Protein AF-G5SL12-F1 (afdb_monomer)

Secondary structure (DSSP, 8-state):
-PPP-HHHHHHHHHHHHTTTT--STT-EE-HHHHHHHHHHHHT--HHHHHHHHHHHHHHHHTTSEEE-SSSSPPEEE-HHHHHHHTTPPP--S---HHHHS-TT-S-HHHHHHHHHHHH-STTTSTT---HHHHHHHHHHHH---SSHHHHHHHHHHTT----HHHHHHHHHTTS-TTTHHHHHHHHHHHHHHHHH----------------------------PPEEEEE-----HHHHHHHHHHHHHHHHTT-EEEEGGGSPTT--HHHHHHHHHHH-SEEEEEE-HHHHHHHHHT-TTSHHHHHHHHHHHHH-TT-TTEEEEE-SS-HHHHS-GGGTT---EE---GGGHHHHHHHHHHHHHH-

Nearest PDB structures (foldseek):
  5y8e-assembly1_A  TM=8.041E-01  e=5.819E-08  Bacillus cereus F65185
  6zfx-assembly1_A  TM=6.849E-01  e=1.500E-04  Homo sapiens
  6o0u-assembly2_B  TM=7.350E-01  e=5.213E-04  Homo sapiens
  7anw-assembly1_A  TM=4.002E-01  e=4.431E-04  Homo sapiens
  7cm7-assembly1_A  TM=3.058E-01  e=1.309E-03  Homo sapiens

Sequence (367 aa):
MSKINTTYQELADYIFSFFSSCTAPGQGLFLFRTLNATTRKYGKTQAEINLCHIVIFNLLENGYLEAANEPSPFVRLTEKGFDYLQGDDLIKNQINLKEYIDLSKEDSNVTFNGLWTIIGIKDVAPFYVDGPTFFNTINPFVNVATNYSAYIQMLSDQKESTSRHTWFKTLFLRLKKSDIPSFLDDLSLSIYKYYDEKDTTNQTNSYDIGAIVNPIVDENKAIVAKKVFITYCWENDEHNAWVHNLANDLDKAGFDIFIDIKQPLGIELNRFMEQTIANVDKVLIIATPEYKKRADNRERGVGYETSLITDDLIKDQNRIKFIPIIRIGSKDSSYPIYLGNRKGLYMREDNDYTQALNELIDNIRNY

Radius of gyration: 25.31 Å; Cα contacts (8 Å, |Δi|>4): 437; chains: 1; bounding box: 64×67×49 Å

InterPro domains:
  IPR000157 Toll/interleukin-1 receptor homology (TIR) domain [PF13676] (228-361)
  IPR013568 SEFIR domain [PS51534] (225-355)
  IPR035897 Toll/interleukin-1 receptor homology (TIR) domain superfamily [G3DSA:3.40.50.10140] (227-366)

Foldseek 3Di:
DFDDLVLLVVLLVVLCVVCLVPDDFPDFALSLVVLVVVCVVPVPDVLSVVQNVQSVVVCCVVQQWDWDPDPRTTITGHPNVVVVSVPDDDPQQADQVVVQFDLVDPDLLSSLVSVCCQANDPPRHSQHDDQQLLCVLLCVQQVPDPGSVRNLVVCVVVVHDPHPSVVSSVSSVSGDSVCNNVSSVSSSVSSNCSRVDPDPDDDDDDDDDPDDDDDDDDDDDPPPAFEEEEDEDPDDPVVVVVVVVLQVVVVVLRHRYHYQVPDDPPDPSLVVLLVSLVPGQAYEYEWDLVLQVCLQVVPPDNPRNSVNLLVVCVVPVPRPRYAYEDQYDDCVRTDHVSCPPDDHFYPHDVVCNVVSSVVVSVVSVVD

Organism: NCBI:txid762968

Structure (mmCIF, N/CA/C/O backbone):
data_AF-G5SL12-F1
#
_entry.id   AF-G5SL12-F1
#
loop_
_atom_site.group_PDB
_atom_site.id
_atom_site.type_symbol
_atom_site.label_atom_id
_atom_site.label_alt_id
_atom_site.label_comp_id
_atom_site.label_asym_id
_atom_site.label_entity_id
_atom_site.label_seq_id
_atom_site.pdbx_PDB_ins_code
_atom_site.Cartn_x
_atom_site.Cartn_y
_atom_site.Cartn_z
_atom_site.occupancy
_atom_site.B_iso_or_equiv
_atom_site.auth_seq_id
_atom_site.auth_comp_id
_atom_site.auth_asym_id
_atom_site.auth_atom_id
_atom_site.pdbx_PDB_model_num
ATOM 1 N N . MET A 1 1 ? 3.300 -30.311 4.687 1.00 44.97 1 MET A N 1
ATOM 2 C CA . MET A 1 1 ? 4.091 -29.574 3.668 1.00 44.97 1 MET A CA 1
ATOM 3 C C . MET A 1 1 ? 4.496 -28.242 4.274 1.00 44.97 1 MET A C 1
ATOM 5 O O . MET A 1 1 ? 3.731 -27.734 5.080 1.00 44.97 1 MET A O 1
ATOM 9 N N . SER A 1 2 ? 5.664 -27.686 3.941 1.00 56.62 2 SER A N 1
ATOM 10 C CA . SER A 1 2 ? 5.953 -26.291 4.303 1.00 56.62 2 SER A CA 1
ATOM 11 C C . SER A 1 2 ? 4.921 -25.368 3.655 1.00 56.62 2 SER A C 1
ATOM 13 O O . SER A 1 2 ? 4.489 -25.615 2.523 1.00 56.62 2 SER A O 1
ATOM 15 N N . LYS A 1 3 ? 4.476 -24.329 4.371 1.00 66.75 3 LYS A N 1
ATOM 16 C CA . LYS A 1 3 ? 3.568 -23.335 3.786 1.00 66.75 3 LYS A CA 1
ATOM 17 C C . LYS A 1 3 ? 4.298 -22.629 2.644 1.00 66.75 3 LYS A C 1
ATOM 19 O O . LYS A 1 3 ? 5.433 -22.186 2.791 1.00 66.75 3 LYS A O 1
ATOM 24 N N . ILE A 1 4 ? 3.660 -22.541 1.481 1.00 72.69 4 ILE A N 1
ATOM 25 C CA . ILE A 1 4 ? 4.244 -21.894 0.305 1.00 72.69 4 ILE A CA 1
ATOM 26 C C . ILE A 1 4 ? 3.916 -20.401 0.364 1.00 72.69 4 ILE A C 1
ATOM 28 O O . ILE A 1 4 ? 2.750 -20.023 0.419 1.00 72.69 4 ILE A O 1
ATOM 32 N N . ASN A 1 5 ? 4.946 -19.554 0.349 1.00 82.44 5 ASN A N 1
ATOM 33 C CA . ASN A 1 5 ? 4.789 -18.114 0.171 1.00 82.44 5 ASN A CA 1
ATOM 34 C C . ASN A 1 5 ? 4.574 -17.787 -1.317 1.00 82.44 5 ASN A C 1
ATOM 36 O O . ASN A 1 5 ? 5.503 -17.376 -2.015 1.00 82.44 5 ASN A O 1
ATOM 40 N N . THR A 1 6 ? 3.367 -18.060 -1.818 1.00 86.44 6 THR A N 1
ATOM 41 C CA . THR A 1 6 ? 3.043 -17.963 -3.250 1.00 86.44 6 THR A CA 1
ATOM 42 C C . THR A 1 6 ? 3.200 -16.539 -3.774 1.00 86.44 6 THR A C 1
ATOM 44 O O . THR A 1 6 ? 3.839 -16.343 -4.799 1.00 86.44 6 THR A O 1
ATOM 47 N N . THR A 1 7 ? 2.715 -15.533 -3.040 1.00 88.94 7 THR A N 1
ATOM 48 C CA . THR A 1 7 ? 2.802 -14.128 -3.465 1.00 88.94 7 THR A CA 1
ATOM 49 C C . THR A 1 7 ? 4.248 -13.650 -3.602 1.00 88.94 7 THR A C 1
ATOM 51 O O . THR A 1 7 ? 4.583 -12.980 -4.577 1.00 88.94 7 THR A O 1
ATOM 54 N N . TYR A 1 8 ? 5.131 -14.004 -2.659 1.00 92.31 8 TYR A N 1
ATOM 55 C CA . TYR A 1 8 ? 6.555 -13.681 -2.786 1.00 92.31 8 TYR A CA 1
ATOM 56 C C . TYR A 1 8 ? 7.174 -14.338 -4.017 1.00 92.31 8 TYR A C 1
ATOM 58 O O . TYR A 1 8 ? 7.895 -13.681 -4.762 1.00 92.31 8 TYR A O 1
ATOM 66 N N . GLN A 1 9 ? 6.869 -15.619 -4.239 1.00 91.94 9 GLN A N 1
ATOM 67 C CA . GLN A 1 9 ? 7.389 -16.374 -5.372 1.00 91.94 9 GLN A CA 1
ATOM 68 C C . GLN A 1 9 ? 6.924 -15.777 -6.708 1.00 91.94 9 GLN A C 1
ATOM 70 O O . GLN A 1 9 ? 7.757 -15.511 -7.562 1.00 91.94 9 GLN A O 1
ATOM 75 N N . GLU A 1 10 ? 5.638 -15.453 -6.857 1.00 92.62 10 GLU A N 1
ATOM 76 C CA . GLU A 1 10 ? 5.101 -14.811 -8.067 1.00 92.62 10 GLU A CA 1
ATOM 77 C C . GLU A 1 10 ? 5.752 -13.447 -8.347 1.00 92.62 10 GLU A C 1
ATOM 79 O O . GLU A 1 10 ? 6.067 -13.112 -9.493 1.00 92.62 10 GLU A O 1
ATOM 84 N N . LEU A 1 11 ? 5.979 -12.647 -7.299 1.00 92.12 11 LEU A N 1
ATOM 85 C CA . LEU A 1 11 ? 6.677 -11.368 -7.420 1.00 92.12 11 LEU A CA 1
ATOM 86 C C . LEU A 1 11 ? 8.147 -11.565 -7.801 1.00 92.12 11 LEU A C 1
ATOM 88 O O . LEU A 1 11 ? 8.649 -10.834 -8.657 1.00 92.12 11 LEU A O 1
ATOM 92 N N . ALA A 1 12 ? 8.826 -12.545 -7.201 1.00 94.19 12 ALA A N 1
ATOM 93 C CA . ALA A 1 12 ? 10.201 -12.888 -7.533 1.00 94.19 12 ALA A CA 1
ATOM 94 C C . ALA A 1 12 ? 10.305 -13.374 -8.984 1.00 94.19 12 ALA A C 1
ATOM 96 O O . ALA A 1 12 ? 11.100 -12.821 -9.735 1.00 94.19 12 ALA A O 1
ATOM 97 N N . ASP A 1 13 ? 9.449 -14.296 -9.424 1.00 94.44 13 ASP A N 1
ATOM 98 C CA . ASP A 1 13 ? 9.383 -14.776 -10.810 1.00 94.44 13 ASP A CA 1
ATOM 99 C C . ASP A 1 13 ? 9.187 -13.621 -11.795 1.00 94.44 13 ASP A C 1
ATOM 101 O O . ASP A 1 13 ? 9.891 -13.511 -12.803 1.00 94.44 13 ASP A O 1
ATOM 105 N N . TYR A 1 14 ? 8.282 -12.694 -11.472 1.00 93.38 14 TYR A N 1
ATOM 106 C CA . TYR A 1 14 ? 8.095 -11.482 -12.260 1.00 93.38 14 TYR A CA 1
ATOM 107 C C . TYR A 1 14 ? 9.369 -10.622 -12.314 1.00 93.38 14 TYR A C 1
ATOM 109 O O . TYR A 1 14 ? 9.732 -10.146 -13.390 1.00 93.38 14 TYR A O 1
ATOM 117 N N . ILE A 1 15 ? 10.077 -10.432 -11.198 1.00 94.19 15 ILE A N 1
ATOM 118 C CA . ILE A 1 15 ? 11.345 -9.682 -11.149 1.00 94.19 15 ILE A CA 1
ATOM 119 C C . ILE A 1 15 ? 12.440 -10.384 -11.966 1.00 94.19 15 ILE A C 1
ATOM 121 O O . ILE A 1 15 ? 13.129 -9.745 -12.763 1.00 94.19 15 ILE A O 1
ATOM 125 N N . PHE A 1 16 ? 12.584 -11.695 -11.812 1.00 95.56 16 PHE A N 1
ATOM 126 C CA . PHE A 1 16 ? 13.575 -12.495 -12.520 1.00 95.56 16 PHE A CA 1
ATOM 127 C C . PHE A 1 16 ? 13.286 -12.602 -14.020 1.00 95.56 16 PHE A C 1
ATOM 129 O O . PHE A 1 16 ? 14.223 -12.672 -14.814 1.00 95.56 16 PHE A O 1
ATOM 136 N N . SER A 1 17 ? 12.026 -12.468 -14.448 1.00 94.62 17 SER A N 1
ATOM 137 C CA . SER A 1 17 ? 11.674 -12.422 -15.875 1.00 94.62 17 SER A CA 1
ATOM 138 C C . SER A 1 17 ? 12.409 -11.316 -16.654 1.00 94.62 17 SER A C 1
ATOM 140 O O . SER A 1 17 ? 12.722 -11.493 -17.836 1.00 94.62 17 SER A O 1
ATOM 142 N N . PHE A 1 18 ? 12.780 -10.208 -15.994 1.00 94.62 18 PHE A N 1
ATOM 143 C CA . PHE A 1 18 ? 13.569 -9.124 -16.597 1.00 94.62 18 PHE A CA 1
ATOM 144 C C . PHE A 1 18 ? 15.033 -9.496 -16.861 1.00 94.62 18 PHE A C 1
ATOM 146 O O . PHE A 1 18 ? 15.689 -8.837 -17.666 1.00 94.62 18 PHE A O 1
ATOM 153 N N . PHE A 1 19 ? 15.533 -10.545 -16.210 1.00 95.56 19 PHE A N 1
ATOM 154 C CA . PHE A 1 19 ? 16.882 -11.078 -16.371 1.00 95.56 19 PHE A CA 1
ATOM 155 C C . PHE A 1 19 ? 16.924 -12.294 -17.307 1.00 95.56 19 PHE A C 1
ATOM 157 O O . PHE A 1 19 ? 17.976 -12.900 -17.466 1.00 95.56 19 PHE A O 1
ATOM 164 N N . SER A 1 20 ? 15.817 -12.647 -17.968 1.00 91.75 20 SER A N 1
ATOM 165 C CA . SER A 1 20 ? 15.728 -13.823 -18.855 1.00 91.75 20 SER A CA 1
ATOM 166 C C . SER A 1 20 ? 16.733 -13.831 -20.016 1.00 91.75 20 SER A C 1
ATOM 168 O O . SER A 1 20 ? 17.053 -14.892 -20.544 1.00 91.75 20 SER A O 1
ATOM 170 N N . SER A 1 21 ? 17.258 -12.668 -20.414 1.00 92.50 21 SER A N 1
ATOM 171 C CA . SER A 1 21 ? 18.323 -12.563 -21.419 1.00 92.50 21 SER A CA 1
ATOM 172 C C . SER A 1 21 ? 19.737 -12.758 -20.859 1.00 92.50 21 SER A C 1
ATOM 174 O O . SER A 1 21 ? 20.693 -12.762 -21.633 1.00 92.50 21 SER A O 1
ATOM 176 N N . CYS A 1 22 ? 19.903 -12.841 -19.537 1.00 93.00 22 CYS A N 1
ATOM 177 C CA . CYS A 1 22 ? 21.199 -13.044 -18.904 1.00 93.00 22 CYS A CA 1
ATOM 178 C C . CYS A 1 22 ? 21.626 -14.513 -19.014 1.00 93.00 22 CYS A C 1
ATOM 180 O O . CYS A 1 22 ? 20.855 -15.422 -18.728 1.00 93.00 22 CYS A O 1
ATOM 182 N N . THR A 1 23 ? 22.876 -14.749 -19.405 1.00 93.94 23 THR A N 1
ATOM 183 C CA . THR A 1 23 ? 23.437 -16.084 -19.670 1.00 93.94 23 THR A CA 1
ATOM 184 C C . THR A 1 23 ? 24.525 -16.497 -18.680 1.00 93.94 23 THR A C 1
ATOM 186 O O . THR A 1 23 ? 25.076 -17.585 -18.815 1.00 93.94 23 THR A O 1
ATOM 189 N N . ALA A 1 24 ? 24.898 -15.623 -17.742 1.00 94.06 24 ALA A N 1
ATOM 190 C CA . ALA A 1 24 ? 25.907 -15.898 -16.723 1.00 94.06 24 ALA A CA 1
ATOM 191 C C . ALA A 1 24 ? 25.713 -15.003 -15.480 1.00 94.06 24 ALA A C 1
ATOM 193 O O . ALA A 1 24 ? 25.169 -13.897 -15.615 1.00 94.06 24 ALA A O 1
ATOM 194 N N . PRO A 1 25 ? 26.217 -15.420 -14.301 1.00 95.38 25 PRO A N 1
ATOM 195 C CA . PRO A 1 25 ? 26.326 -14.558 -13.124 1.00 95.38 25 PRO A CA 1
ATOM 196 C C . PRO A 1 25 ? 27.079 -13.248 -13.416 1.00 95.38 25 PRO A C 1
ATOM 198 O O . PRO A 1 25 ? 27.932 -13.177 -14.304 1.00 95.38 25 PRO A O 1
ATOM 201 N N . GLY A 1 26 ? 26.757 -12.188 -12.674 1.00 92.62 26 GLY A N 1
ATOM 202 C CA . GLY A 1 26 ? 27.329 -10.845 -12.826 1.00 92.62 26 GLY A CA 1
ATOM 203 C C . GLY A 1 26 ? 26.707 -10.002 -13.948 1.00 92.62 26 GLY A C 1
ATOM 204 O O . GLY A 1 26 ? 26.955 -8.795 -14.023 1.00 92.62 26 GLY A O 1
ATOM 205 N N . GLN A 1 27 ? 25.872 -10.591 -14.809 1.00 95.62 27 GLN A N 1
ATOM 206 C CA . GLN A 1 27 ? 25.057 -9.844 -15.770 1.00 95.62 27 GLN A CA 1
ATOM 207 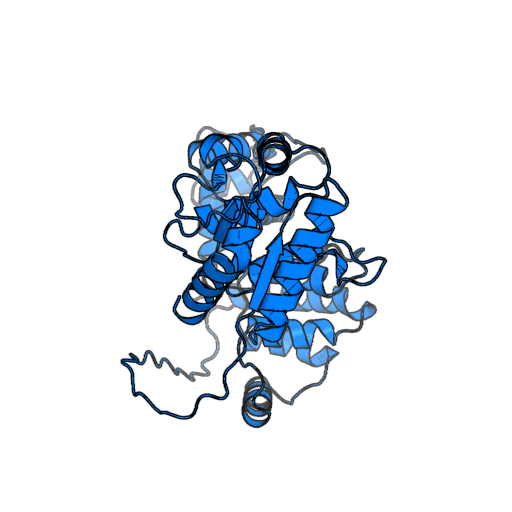C C . GLN A 1 27 ? 23.839 -9.210 -15.087 1.00 95.62 27 GLN A C 1
ATOM 209 O O . GLN A 1 27 ? 23.400 -9.655 -14.027 1.00 95.62 27 GLN A O 1
ATOM 214 N N . GLY A 1 28 ? 23.297 -8.144 -15.677 1.00 95.31 28 GLY A N 1
ATOM 215 C CA . GLY A 1 28 ? 22.266 -7.361 -15.012 1.00 95.31 28 GLY A CA 1
ATOM 216 C C . GLY A 1 28 ? 21.633 -6.268 -15.857 1.00 95.31 28 GLY A C 1
ATOM 217 O O . GLY A 1 28 ? 21.853 -6.179 -17.066 1.00 95.31 28 GLY A O 1
ATOM 218 N N . LEU A 1 29 ? 20.851 -5.416 -15.197 1.00 94.25 29 LEU A N 1
ATOM 219 C CA . LEU A 1 29 ? 20.167 -4.282 -15.808 1.00 94.25 29 LEU A CA 1
ATOM 220 C C . LEU A 1 29 ? 19.903 -3.160 -14.796 1.00 94.25 29 LEU A C 1
ATOM 222 O O . LEU A 1 29 ? 19.989 -3.337 -13.582 1.00 94.25 29 LEU A O 1
ATOM 226 N N . PHE A 1 30 ? 19.482 -1.996 -15.295 1.00 91.50 30 PHE A N 1
ATOM 227 C CA . PHE A 1 30 ? 18.887 -0.948 -14.461 1.00 91.50 30 PHE A CA 1
ATOM 228 C C . PHE A 1 30 ? 17.455 -1.331 -14.053 1.00 91.50 30 PHE A C 1
ATOM 230 O O . PHE A 1 30 ? 16.485 -0.732 -14.521 1.00 91.50 30 PHE A O 1
ATOM 237 N N . LEU A 1 31 ? 17.327 -2.345 -13.192 1.00 89.88 31 LEU A N 1
ATOM 238 C CA . LEU A 1 31 ? 16.067 -3.004 -12.834 1.00 89.88 31 LEU A 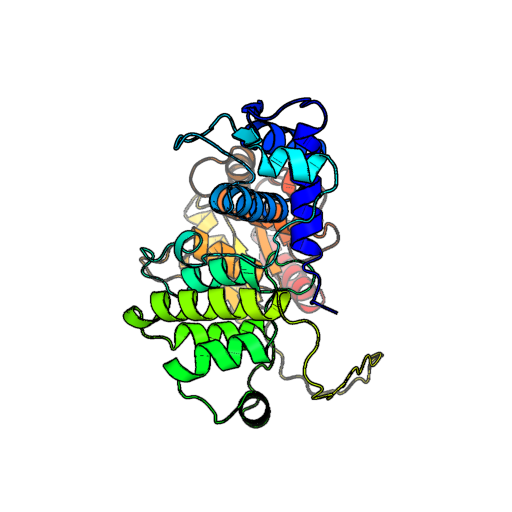CA 1
ATOM 239 C C . LEU A 1 31 ? 14.960 -2.022 -12.441 1.00 89.88 31 LEU A C 1
ATOM 241 O O . LEU A 1 31 ? 13.877 -2.068 -13.015 1.00 89.88 31 LEU A O 1
ATOM 245 N N . PHE A 1 32 ? 15.243 -1.073 -11.547 1.00 83.81 32 PHE A N 1
ATOM 246 C CA . PHE A 1 32 ? 14.262 -0.074 -11.109 1.00 83.81 32 PHE A CA 1
ATOM 247 C C . PHE A 1 32 ? 13.758 0.816 -12.258 1.00 83.81 32 PHE A C 1
ATOM 249 O O . PHE A 1 32 ? 12.573 1.144 -12.325 1.00 83.81 32 PHE A O 1
ATOM 256 N N . ARG A 1 33 ? 14.629 1.185 -13.212 1.00 85.62 33 ARG A N 1
ATOM 257 C CA . ARG A 1 33 ? 14.225 1.958 -14.402 1.00 85.62 33 ARG A CA 1
ATOM 258 C C . ARG A 1 33 ? 13.362 1.118 -15.334 1.00 85.62 33 ARG A C 1
ATOM 260 O O . ARG A 1 33 ? 12.339 1.602 -15.813 1.00 85.62 33 ARG A O 1
ATOM 267 N N . THR A 1 34 ? 13.755 -0.131 -15.566 1.00 87.94 34 THR A N 1
ATOM 268 C CA . THR A 1 34 ? 13.013 -1.073 -16.412 1.00 87.94 34 THR A CA 1
ATOM 269 C C . THR A 1 34 ? 11.638 -1.377 -15.826 1.00 87.94 34 THR A C 1
ATOM 271 O O . THR A 1 34 ? 10.645 -1.351 -16.554 1.00 87.94 34 THR A O 1
ATOM 274 N N . LEU A 1 35 ? 11.553 -1.578 -14.510 1.00 83.06 35 LEU A N 1
ATOM 275 C CA . LEU A 1 35 ? 10.299 -1.806 -13.802 1.00 83.06 35 LEU A CA 1
ATOM 276 C C . LEU A 1 35 ? 9.377 -0.588 -13.935 1.00 83.06 35 LEU A C 1
ATOM 278 O O . LEU A 1 35 ? 8.243 -0.742 -14.377 1.00 83.06 35 LEU A O 1
ATOM 282 N N . ASN A 1 36 ? 9.892 0.624 -13.705 1.00 76.44 36 ASN A N 1
ATOM 283 C CA . ASN A 1 36 ? 9.146 1.876 -13.890 1.00 76.44 36 ASN A CA 1
ATOM 284 C C . ASN A 1 36 ? 8.692 2.131 -15.340 1.00 76.44 36 ASN A C 1
ATOM 286 O O . ASN A 1 36 ? 7.642 2.729 -15.576 1.00 76.44 36 ASN A O 1
ATOM 290 N N . ALA A 1 37 ? 9.473 1.716 -16.338 1.00 78.94 37 ALA A N 1
ATOM 291 C CA . ALA A 1 37 ? 9.066 1.817 -17.739 1.00 78.94 37 ALA A CA 1
ATOM 292 C C . ALA A 1 37 ? 7.956 0.806 -18.075 1.00 78.94 37 ALA A C 1
ATOM 294 O O . ALA A 1 37 ? 6.986 1.130 -18.761 1.00 78.94 37 ALA A O 1
ATOM 295 N N . THR A 1 38 ? 8.081 -0.411 -17.548 1.00 75.88 38 THR A N 1
ATOM 296 C CA . THR A 1 38 ? 7.126 -1.508 -17.744 1.00 75.88 38 THR A CA 1
ATOM 297 C C . THR A 1 38 ? 5.790 -1.206 -17.068 1.00 75.88 38 THR A C 1
ATOM 299 O O . THR A 1 38 ? 4.735 -1.447 -17.650 1.00 75.88 38 THR A O 1
ATOM 302 N N . THR A 1 39 ? 5.807 -0.593 -15.884 1.00 68.69 39 THR A N 1
ATOM 303 C CA . THR A 1 39 ? 4.593 -0.213 -15.149 1.00 68.69 39 THR A CA 1
ATOM 304 C C . THR A 1 39 ? 3.784 0.844 -15.887 1.00 68.69 39 THR A C 1
ATOM 306 O O . THR A 1 39 ? 2.572 0.692 -16.008 1.00 68.69 39 THR A O 1
ATOM 309 N N . ARG A 1 40 ? 4.441 1.845 -16.489 1.00 68.81 40 ARG A N 1
ATOM 310 C CA . ARG A 1 40 ? 3.784 2.828 -17.373 1.00 68.81 40 ARG A CA 1
ATOM 311 C C . ARG A 1 40 ? 3.142 2.177 -18.595 1.00 68.81 40 ARG A C 1
ATOM 313 O O . ARG A 1 40 ? 2.087 2.620 -19.031 1.00 68.81 40 ARG A O 1
ATOM 320 N N . LYS A 1 41 ? 3.779 1.143 -19.150 1.00 71.69 41 LYS A N 1
ATOM 321 C CA . LYS A 1 41 ? 3.298 0.445 -20.349 1.00 71.69 41 LYS A CA 1
ATOM 322 C C . LYS A 1 41 ? 2.084 -0.446 -20.069 1.00 71.69 41 LYS A C 1
ATOM 324 O O . LYS A 1 41 ? 1.187 -0.502 -20.902 1.00 71.69 41 LYS A O 1
ATOM 329 N N . TYR A 1 42 ? 2.067 -1.139 -18.931 1.00 70.38 42 TYR A N 1
ATOM 330 C CA . TYR A 1 42 ? 1.022 -2.115 -18.592 1.00 70.38 42 TYR A CA 1
ATOM 331 C C . TYR A 1 42 ? 0.039 -1.632 -17.517 1.00 70.38 42 TYR A C 1
ATOM 333 O O . TYR A 1 42 ? -0.809 -2.402 -17.084 1.00 70.38 42 TYR A O 1
ATOM 341 N N . GLY A 1 43 ? 0.137 -0.371 -17.088 1.00 66.81 43 GLY A N 1
ATOM 342 C CA . GLY A 1 43 ? -0.802 0.232 -16.143 1.00 66.81 43 GLY A CA 1
ATOM 343 C C . GLY A 1 43 ? -0.745 -0.355 -14.732 1.00 66.81 43 GLY A C 1
ATOM 344 O O . GLY A 1 43 ? -1.758 -0.333 -14.039 1.00 66.81 43 GLY A O 1
ATOM 345 N N . LYS A 1 44 ? 0.413 -0.879 -14.298 1.00 68.19 44 LYS A N 1
ATOM 346 C CA . LYS A 1 44 ? 0.569 -1.366 -12.917 1.00 68.19 44 LYS A CA 1
ATOM 347 C C . LYS A 1 44 ? 0.385 -0.216 -11.926 1.00 68.19 44 LYS A C 1
ATOM 349 O O . LYS A 1 44 ? 0.909 0.882 -12.126 1.00 68.19 44 LYS A O 1
ATOM 354 N N . THR A 1 45 ? -0.323 -0.491 -10.841 1.00 67.94 45 THR A N 1
ATOM 355 C CA . THR A 1 45 ? -0.560 0.442 -9.741 1.00 67.94 45 THR A CA 1
ATOM 356 C C . THR A 1 45 ? 0.717 0.697 -8.938 1.00 67.94 45 THR A C 1
ATOM 358 O O . THR A 1 45 ? 1.624 -0.136 -8.878 1.00 67.94 45 THR A O 1
ATOM 361 N N . GLN A 1 46 ? 0.785 1.837 -8.246 1.00 62.22 46 GLN A N 1
ATOM 362 C CA . GLN A 1 46 ? 1.912 2.139 -7.357 1.00 62.22 46 GLN A CA 1
ATOM 363 C C . GLN A 1 46 ? 2.034 1.127 -6.201 1.00 62.22 46 GLN A C 1
ATOM 365 O O . GLN A 1 46 ? 3.139 0.852 -5.739 1.00 62.22 46 GLN A O 1
ATOM 370 N N . ALA A 1 47 ? 0.920 0.535 -5.758 1.00 60.75 47 ALA A N 1
ATOM 371 C CA . ALA A 1 47 ? 0.928 -0.514 -4.743 1.00 60.75 47 ALA A CA 1
ATOM 372 C C . ALA A 1 47 ? 1.671 -1.767 -5.236 1.00 60.75 47 ALA A C 1
ATOM 374 O O . ALA A 1 47 ? 2.560 -2.255 -4.545 1.00 60.75 47 ALA A O 1
ATOM 375 N N . GLU A 1 48 ? 1.390 -2.231 -6.457 1.00 71.38 48 GLU A N 1
ATOM 376 C CA . GLU A 1 48 ? 2.098 -3.368 -7.067 1.00 71.38 48 GLU A CA 1
ATOM 377 C C . GLU A 1 48 ? 3.596 -3.088 -7.255 1.00 71.38 48 GLU A C 1
ATOM 379 O O . GLU A 1 48 ? 4.428 -3.979 -7.080 1.00 71.38 48 GLU A O 1
ATOM 384 N N . ILE A 1 49 ? 3.961 -1.840 -7.567 1.00 73.75 49 ILE A N 1
ATOM 385 C CA . ILE A 1 49 ? 5.365 -1.409 -7.659 1.00 73.75 4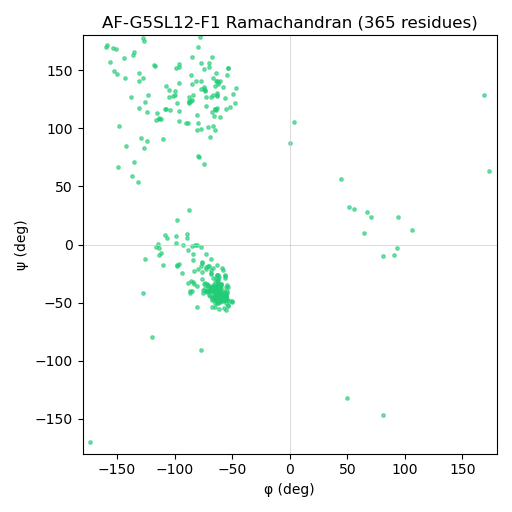9 ILE A CA 1
ATOM 386 C C . ILE A 1 49 ? 6.052 -1.487 -6.296 1.00 73.75 49 ILE A C 1
ATOM 388 O O . ILE A 1 49 ? 7.166 -1.998 -6.198 1.00 73.75 49 ILE A O 1
ATOM 392 N N . ASN A 1 50 ? 5.389 -1.017 -5.240 1.00 75.06 50 ASN A N 1
ATOM 393 C CA . ASN A 1 50 ? 5.939 -1.056 -3.888 1.00 75.06 50 ASN A CA 1
ATOM 394 C C . ASN A 1 50 ? 6.169 -2.500 -3.416 1.00 75.06 50 ASN A C 1
ATOM 396 O O . ASN A 1 50 ? 7.202 -2.779 -2.810 1.00 75.06 50 ASN A O 1
ATOM 400 N N . LEU A 1 51 ? 5.265 -3.427 -3.756 1.00 79.62 51 LEU A N 1
ATOM 401 C CA . LEU A 1 51 ? 5.456 -4.859 -3.503 1.00 79.62 51 LEU A CA 1
ATOM 402 C C . LEU A 1 51 ? 6.695 -5.401 -4.229 1.00 79.62 51 LEU A C 1
ATOM 404 O O . LEU A 1 51 ? 7.506 -6.095 -3.618 1.00 79.62 51 LEU A O 1
ATOM 408 N N . CYS A 1 52 ? 6.897 -5.024 -5.498 1.00 85.25 52 CYS A N 1
ATOM 409 C CA . CYS A 1 52 ? 8.108 -5.394 -6.235 1.00 85.25 52 CYS A CA 1
ATOM 410 C C . CYS A 1 52 ? 9.372 -4.837 -5.565 1.00 85.25 52 CYS A C 1
ATOM 412 O O . CYS A 1 52 ? 10.360 -5.553 -5.464 1.00 85.25 52 CYS A O 1
ATOM 414 N N . HIS A 1 53 ? 9.360 -3.591 -5.079 1.00 84.31 53 HIS A N 1
ATOM 415 C CA . HIS A 1 53 ? 10.511 -3.023 -4.369 1.00 84.31 53 HIS A CA 1
ATOM 416 C C . HIS A 1 53 ? 10.844 -3.795 -3.089 1.00 84.31 53 HIS A C 1
ATOM 418 O O . HIS A 1 53 ? 12.014 -4.092 -2.869 1.00 84.31 53 HIS A O 1
ATOM 424 N N . ILE A 1 54 ? 9.840 -4.170 -2.288 1.00 82.75 54 ILE A N 1
ATOM 425 C CA . ILE A 1 54 ? 10.042 -4.992 -1.083 1.00 82.75 54 ILE A CA 1
ATOM 426 C C . ILE A 1 54 ? 10.737 -6.308 -1.449 1.00 82.75 54 ILE A C 1
ATOM 428 O O . ILE A 1 54 ? 11.727 -6.676 -0.822 1.00 82.75 54 ILE A O 1
ATOM 432 N N . VAL A 1 55 ? 10.264 -6.993 -2.494 1.00 89.56 55 VAL A N 1
ATOM 433 C CA . VAL A 1 55 ? 10.859 -8.265 -2.928 1.00 89.56 55 VAL A CA 1
ATOM 434 C C . VAL A 1 55 ? 12.259 -8.065 -3.517 1.00 89.56 55 VAL A C 1
ATOM 436 O O . VAL A 1 55 ? 13.149 -8.839 -3.195 1.00 89.56 55 VAL A O 1
ATOM 439 N N . ILE A 1 56 ? 12.512 -7.004 -4.293 1.00 88.12 56 ILE A N 1
ATOM 440 C CA . ILE A 1 56 ? 13.860 -6.687 -4.805 1.00 88.12 56 ILE A CA 1
ATOM 441 C C . ILE A 1 56 ? 14.847 -6.466 -3.655 1.00 88.12 56 ILE A C 1
ATOM 443 O O . ILE A 1 56 ? 15.937 -7.034 -3.681 1.00 88.12 56 ILE A O 1
ATOM 447 N N . PHE A 1 57 ? 14.482 -5.665 -2.648 1.00 85.44 57 PHE A N 1
ATOM 448 C CA . PHE A 1 57 ? 15.336 -5.449 -1.477 1.00 85.44 57 PHE A CA 1
ATOM 449 C C . PHE A 1 57 ? 15.592 -6.753 -0.726 1.00 85.44 57 PHE A C 1
ATOM 451 O O . PHE A 1 57 ? 16.730 -7.036 -0.363 1.00 85.44 57 PHE A O 1
ATOM 458 N N . ASN A 1 58 ? 14.579 -7.608 -0.608 1.00 90.31 58 ASN A N 1
ATOM 459 C CA . ASN A 1 58 ? 14.748 -8.904 0.026 1.00 90.31 58 ASN A CA 1
ATOM 460 C C . ASN A 1 58 ? 15.649 -9.858 -0.772 1.00 90.31 58 ASN A C 1
ATOM 462 O O . ASN A 1 58 ? 16.463 -10.569 -0.185 1.00 90.31 58 ASN A O 1
ATOM 466 N N . LEU A 1 59 ? 15.568 -9.849 -2.103 1.00 91.31 59 LEU A N 1
ATOM 467 C CA . LEU A 1 59 ? 16.467 -10.610 -2.972 1.00 91.31 59 LEU A CA 1
ATOM 468 C C . LEU A 1 59 ? 17.919 -10.108 -2.882 1.00 91.31 59 LEU A C 1
ATOM 470 O O . LEU A 1 59 ? 18.841 -10.922 -2.936 1.00 91.31 59 LEU A O 1
ATOM 474 N N . LEU A 1 60 ? 18.126 -8.795 -2.715 1.00 87.81 60 LEU A N 1
ATOM 475 C CA . LEU A 1 60 ? 19.442 -8.196 -2.460 1.00 87.81 60 LEU A CA 1
ATOM 476 C C . LEU A 1 60 ? 20.004 -8.650 -1.103 1.00 87.81 60 LEU A C 1
ATOM 478 O O . LEU A 1 60 ? 21.124 -9.150 -1.036 1.00 87.81 60 LEU A O 1
ATOM 482 N N . GLU A 1 61 ? 19.214 -8.545 -0.031 1.00 84.94 61 GLU A N 1
ATOM 483 C CA . GLU A 1 61 ? 19.612 -8.968 1.323 1.00 84.94 61 GLU A CA 1
ATOM 484 C C . GLU A 1 61 ? 19.957 -10.460 1.404 1.00 84.94 61 GLU A C 1
ATOM 486 O O . GLU A 1 61 ? 20.888 -10.852 2.104 1.00 84.94 61 GLU A O 1
ATOM 491 N N . ASN A 1 62 ? 19.225 -11.297 0.665 1.00 87.62 62 ASN A N 1
ATOM 492 C CA . ASN A 1 62 ? 19.428 -12.745 0.643 1.00 87.62 62 ASN A CA 1
ATOM 493 C C . ASN A 1 62 ? 20.432 -13.208 -0.428 1.00 87.62 62 ASN A C 1
ATOM 495 O O . ASN A 1 62 ? 20.572 -14.417 -0.658 1.00 87.62 62 ASN A O 1
ATOM 499 N N . GLY A 1 63 ? 21.130 -12.268 -1.073 1.00 90.44 63 GLY A N 1
ATOM 500 C CA . GLY A 1 63 ? 22.250 -12.535 -1.971 1.00 90.44 63 GLY A CA 1
ATOM 501 C C . GLY A 1 63 ? 21.869 -13.176 -3.302 1.00 90.44 63 GLY A C 1
ATOM 502 O O . GLY A 1 63 ? 22.709 -13.842 -3.897 1.00 90.44 63 GLY A O 1
ATOM 503 N N . TYR A 1 64 ? 20.627 -13.019 -3.765 1.00 94.44 64 TYR A N 1
ATOM 504 C CA . TYR A 1 64 ? 20.219 -13.394 -5.126 1.00 94.44 64 TYR A CA 1
ATOM 505 C C . TYR A 1 64 ? 20.555 -12.297 -6.139 1.00 94.44 64 TYR A C 1
ATOM 507 O O . TYR A 1 64 ? 20.882 -12.563 -7.294 1.00 94.44 64 TYR A O 1
ATOM 515 N N . LEU A 1 65 ? 20.471 -11.046 -5.698 1.00 93.25 65 LEU A N 1
ATOM 516 C CA . LEU A 1 65 ? 20.838 -9.879 -6.482 1.00 93.25 65 LEU A CA 1
ATOM 517 C C . LEU A 1 65 ? 21.985 -9.152 -5.785 1.00 93.25 65 LEU A C 1
ATOM 519 O O . LEU A 1 65 ? 22.119 -9.206 -4.564 1.00 93.25 65 LEU A O 1
ATOM 523 N N . GLU A 1 66 ? 22.777 -8.422 -6.558 1.00 90.94 66 GLU A N 1
ATOM 524 C CA . GLU A 1 66 ? 23.754 -7.467 -6.043 1.00 90.94 66 GLU A CA 1
ATOM 525 C C . GLU A 1 66 ? 23.556 -6.104 -6.717 1.00 90.94 66 GLU A C 1
ATOM 527 O O . GLU A 1 66 ? 23.221 -6.010 -7.902 1.00 90.94 66 GLU A O 1
ATOM 532 N N . ALA A 1 67 ? 23.743 -5.027 -5.958 1.00 88.75 67 ALA A N 1
ATOM 533 C CA . ALA A 1 67 ? 23.635 -3.666 -6.461 1.00 88.75 67 ALA A CA 1
ATOM 534 C C . ALA A 1 67 ? 24.515 -2.724 -5.634 1.00 88.75 67 ALA A C 1
ATOM 536 O O . ALA A 1 67 ? 24.715 -2.931 -4.437 1.00 88.75 67 ALA A O 1
ATOM 537 N N . ALA A 1 68 ? 25.030 -1.670 -6.267 1.00 75.12 68 ALA A N 1
ATOM 538 C CA . ALA A 1 68 ? 25.709 -0.597 -5.548 1.00 75.12 68 ALA A CA 1
ATOM 539 C C . ALA A 1 68 ? 24.705 0.231 -4.725 1.00 75.12 68 ALA A C 1
ATOM 541 O O . ALA A 1 68 ? 23.536 0.351 -5.092 1.00 75.12 68 ALA A O 1
ATOM 542 N N . ASN A 1 69 ? 25.164 0.839 -3.629 1.00 70.25 69 ASN A N 1
ATOM 543 C CA . ASN A 1 69 ? 24.332 1.713 -2.800 1.00 70.25 69 ASN A CA 1
ATOM 544 C C . ASN A 1 69 ? 24.221 3.118 -3.424 1.00 70.25 69 ASN A C 1
ATOM 546 O O . ASN A 1 69 ? 24.905 4.055 -3.012 1.00 70.25 69 ASN A O 1
ATOM 550 N N . GLU A 1 70 ? 23.398 3.246 -4.466 1.00 71.00 70 GLU A N 1
ATOM 551 C CA . GLU A 1 70 ? 23.155 4.495 -5.195 1.00 71.00 70 GLU A CA 1
ATOM 552 C C . GLU A 1 70 ? 21.683 4.609 -5.651 1.00 71.00 70 GLU A C 1
ATOM 554 O O . GLU A 1 70 ? 20.994 3.596 -5.732 1.00 71.00 70 GLU A O 1
ATOM 559 N N . PRO A 1 71 ? 21.159 5.811 -5.976 1.00 51.69 71 PRO A N 1
ATOM 560 C CA . PRO A 1 71 ? 19.719 6.027 -6.203 1.00 51.69 71 PRO A CA 1
ATOM 561 C C . PRO A 1 71 ? 19.087 5.278 -7.390 1.00 51.69 71 PRO A C 1
ATOM 563 O O . PRO A 1 71 ? 17.866 5.203 -7.502 1.00 51.69 71 PRO A O 1
ATOM 566 N N . SER A 1 72 ? 19.889 4.783 -8.330 1.00 69.25 72 SER A N 1
ATOM 567 C CA . SER A 1 72 ? 19.410 4.059 -9.511 1.00 69.25 72 SER A CA 1
ATOM 568 C C . SER A 1 72 ? 20.460 3.032 -9.931 1.00 69.25 72 SER A C 1
ATOM 570 O O . SER A 1 72 ? 21.062 3.183 -11.003 1.00 69.25 72 SER A O 1
ATOM 572 N N . PRO A 1 73 ? 20.695 2.014 -9.096 1.00 80.12 73 PRO A N 1
ATOM 573 C CA . PRO A 1 73 ? 21.849 1.165 -9.259 1.00 80.12 73 PRO A CA 1
ATOM 574 C C . PRO A 1 73 ? 21.661 0.214 -10.435 1.00 80.12 73 PRO A C 1
ATOM 576 O O . PRO A 1 73 ? 20.542 -0.181 -10.790 1.00 80.12 73 PRO A O 1
ATOM 579 N N . PHE A 1 74 ? 22.780 -0.162 -11.044 1.00 88.38 74 PHE A N 1
ATOM 580 C CA . PHE A 1 74 ? 22.813 -1.324 -11.917 1.00 88.38 74 PHE A CA 1
ATOM 581 C C . PHE A 1 74 ? 22.730 -2.582 -11.046 1.00 88.38 74 PHE A C 1
ATOM 583 O O . PHE A 1 74 ? 23.586 -2.796 -10.189 1.00 88.38 74 PHE A O 1
ATOM 590 N N . VAL A 1 75 ? 21.686 -3.385 -11.246 1.00 92.31 75 VAL A N 1
ATOM 591 C CA . VAL A 1 75 ? 21.410 -4.592 -10.457 1.00 92.31 75 VAL A CA 1
ATOM 592 C C . VAL A 1 75 ? 21.884 -5.805 -11.243 1.00 92.31 75 VAL A C 1
ATOM 594 O O . VAL A 1 75 ? 21.513 -5.948 -12.409 1.00 92.31 75 VAL A O 1
ATOM 597 N N . ARG A 1 76 ? 22.685 -6.671 -10.620 1.00 95.38 76 ARG A N 1
ATOM 598 C CA . ARG A 1 76 ? 23.251 -7.880 -11.232 1.00 95.38 76 ARG A CA 1
ATOM 599 C C . ARG A 1 76 ? 22.755 -9.138 -10.535 1.00 95.38 76 ARG A C 1
ATOM 601 O O . ARG A 1 76 ? 22.420 -9.107 -9.353 1.00 95.38 76 ARG A O 1
ATOM 608 N N . LEU A 1 77 ? 22.745 -10.237 -11.278 1.00 96.38 77 LEU A N 1
ATOM 609 C CA . LEU A 1 77 ? 22.568 -11.575 -10.730 1.00 96.38 77 LEU A CA 1
ATOM 610 C C . LEU A 1 77 ? 23.842 -12.000 -10.008 1.00 96.38 77 LEU A C 1
ATOM 612 O O . LEU A 1 77 ? 24.934 -11.915 -10.574 1.00 96.38 77 LEU A O 1
ATOM 616 N N . THR A 1 78 ? 23.697 -12.517 -8.797 1.00 96.81 78 THR A N 1
ATOM 617 C CA . THR A 1 78 ? 24.746 -13.334 -8.185 1.00 96.81 78 THR A CA 1
ATOM 618 C C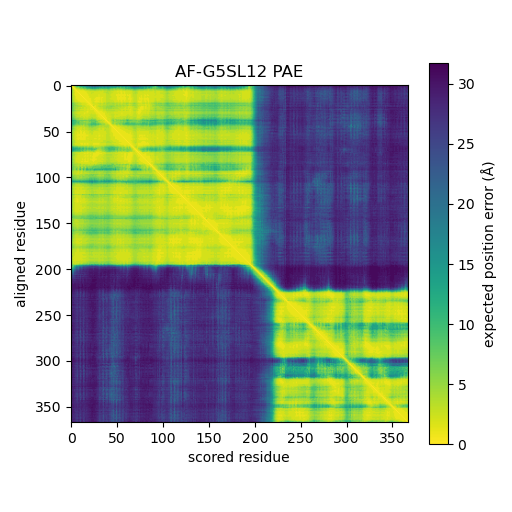 . THR A 1 78 ? 24.711 -14.746 -8.784 1.00 96.81 78 THR A C 1
ATOM 620 O O . THR A 1 78 ? 23.857 -15.052 -9.617 1.00 96.81 78 THR A O 1
ATOM 623 N N . GLU A 1 79 ? 25.616 -15.628 -8.359 1.00 96.44 79 GLU A N 1
ATOM 624 C CA . GLU A 1 79 ? 25.534 -17.061 -8.686 1.00 96.44 79 GLU A CA 1
ATOM 625 C C . GLU A 1 79 ? 24.183 -17.643 -8.244 1.00 96.44 79 GLU A C 1
ATOM 627 O O . GLU A 1 79 ? 23.416 -18.120 -9.071 1.00 96.44 79 GLU A O 1
ATOM 632 N N . LYS A 1 80 ? 23.803 -17.403 -6.985 1.00 95.38 80 LYS A N 1
ATOM 633 C CA . LYS A 1 80 ? 22.518 -17.819 -6.407 1.00 95.38 80 LYS A CA 1
ATOM 634 C C . LYS A 1 80 ? 21.294 -17.291 -7.171 1.00 95.38 80 LYS A C 1
ATOM 636 O O . LYS A 1 80 ? 20.301 -17.994 -7.328 1.00 95.38 80 LYS A O 1
ATOM 641 N N . GLY A 1 81 ? 21.338 -16.039 -7.635 1.00 95.25 81 GLY A N 1
ATOM 642 C CA . GLY A 1 81 ? 20.280 -15.472 -8.478 1.00 95.25 81 GLY A CA 1
ATOM 643 C C . GLY A 1 81 ? 20.200 -16.112 -9.857 1.00 95.25 81 GLY A C 1
ATOM 644 O O . GLY A 1 81 ? 19.111 -16.283 -10.400 1.00 95.25 81 GLY A O 1
ATOM 645 N N . PHE A 1 82 ? 21.351 -16.457 -10.431 1.00 94.88 82 PHE A N 1
ATOM 646 C CA . PHE A 1 82 ? 21.408 -17.147 -11.710 1.00 94.88 82 PHE A CA 1
ATOM 647 C C . PHE A 1 82 ? 20.906 -18.591 -11.595 1.00 94.88 82 PHE A C 1
ATOM 649 O O . PHE A 1 82 ? 20.149 -19.021 -12.459 1.00 94.88 82 PHE A O 1
ATOM 656 N N . ASP A 1 83 ? 21.238 -19.299 -10.516 1.00 94.44 83 ASP A N 1
ATOM 657 C CA . ASP A 1 83 ? 20.738 -20.653 -10.250 1.00 94.44 83 ASP A CA 1
ATOM 658 C C . ASP A 1 83 ? 19.207 -20.667 -10.138 1.00 94.44 83 ASP A C 1
ATOM 660 O O . ASP A 1 83 ? 18.541 -21.499 -10.756 1.00 94.44 83 ASP A O 1
ATOM 664 N N . TYR A 1 84 ? 18.622 -19.670 -9.459 1.00 93.38 84 TYR A N 1
ATOM 665 C CA . TYR A 1 84 ? 17.165 -19.504 -9.402 1.00 93.38 84 TYR A CA 1
ATOM 666 C C . TYR A 1 84 ? 16.530 -19.377 -10.797 1.00 93.38 84 TYR A C 1
ATOM 668 O O . TYR A 1 84 ? 15.512 -20.006 -11.082 1.00 93.38 84 TYR A O 1
ATOM 676 N N . LEU A 1 85 ? 17.156 -18.625 -11.713 1.00 91.19 85 LEU A N 1
ATOM 677 C CA . LEU A 1 85 ? 16.695 -18.539 -13.107 1.00 91.19 85 LEU A CA 1
ATOM 678 C C . LEU A 1 85 ? 16.749 -19.880 -13.849 1.00 91.19 85 LEU A C 1
ATOM 680 O O . LEU A 1 85 ? 15.996 -20.065 -14.804 1.00 91.19 85 LEU A O 1
ATOM 684 N N . GLN A 1 86 ? 17.633 -20.794 -13.441 1.00 90.88 86 GLN A N 1
ATOM 685 C CA . GLN A 1 86 ? 17.730 -22.143 -14.006 1.00 90.88 86 GLN A CA 1
ATOM 686 C C . GLN A 1 86 ? 16.755 -23.141 -13.361 1.00 90.88 86 GLN A C 1
ATOM 688 O O . GLN A 1 86 ? 16.684 -24.287 -13.808 1.00 90.88 86 GLN A O 1
ATOM 693 N N . GLY A 1 87 ? 15.964 -22.709 -12.375 1.00 87.94 87 GLY A N 1
ATOM 694 C CA . GLY A 1 87 ? 14.924 -23.515 -11.740 1.00 87.94 87 GLY A CA 1
ATOM 695 C C . GLY A 1 87 ? 15.258 -24.016 -10.335 1.00 87.94 87 GLY A C 1
ATOM 696 O O . GLY A 1 87 ? 14.533 -24.881 -9.842 1.00 87.94 87 GLY A O 1
ATOM 697 N N . ASP A 1 88 ? 16.310 -23.497 -9.695 1.00 87.94 88 ASP A N 1
ATOM 698 C CA . ASP A 1 88 ? 16.555 -23.754 -8.272 1.00 87.94 88 ASP A CA 1
ATOM 699 C C . ASP A 1 88 ? 15.484 -23.105 -7.379 1.00 87.94 88 ASP A C 1
ATOM 701 O O . ASP A 1 88 ? 14.757 -22.194 -7.777 1.00 87.94 88 ASP A O 1
ATOM 705 N N . ASP A 1 89 ? 15.386 -23.578 -6.136 1.00 83.88 89 ASP A N 1
ATOM 706 C CA . ASP A 1 89 ? 14.373 -23.121 -5.187 1.00 83.88 89 ASP A CA 1
ATOM 707 C C . ASP A 1 89 ? 14.692 -21.747 -4.571 1.00 83.88 89 ASP A C 1
ATOM 709 O O . ASP A 1 89 ? 15.813 -21.452 -4.150 1.00 83.88 89 ASP A O 1
ATOM 713 N N . LEU A 1 90 ? 13.649 -20.929 -4.405 1.00 84.94 90 LEU A N 1
ATOM 714 C CA . LEU A 1 90 ? 13.719 -19.648 -3.703 1.00 84.94 90 LEU A CA 1
ATOM 715 C C . LEU A 1 90 ? 13.577 -19.814 -2.185 1.00 84.94 90 LEU A C 1
ATOM 717 O O . LEU A 1 90 ? 12.579 -20.341 -1.682 1.00 84.94 90 LEU A O 1
ATOM 721 N N . ILE A 1 91 ? 14.511 -19.229 -1.436 1.00 78.81 91 ILE A N 1
ATOM 722 C CA . ILE A 1 91 ? 14.350 -18.982 0.005 1.00 78.81 91 ILE A CA 1
ATOM 723 C C . ILE A 1 91 ? 13.313 -17.870 0.180 1.00 78.81 91 ILE A C 1
ATOM 725 O O . ILE A 1 91 ? 13.606 -16.692 0.002 1.00 78.81 91 ILE A O 1
ATOM 729 N N . LYS A 1 92 ? 12.089 -18.263 0.524 1.00 76.19 92 LYS A N 1
ATOM 730 C CA . LYS A 1 92 ? 10.905 -17.386 0.584 1.00 76.19 92 LYS A CA 1
ATOM 731 C C . LYS A 1 92 ? 10.415 -17.069 2.000 1.00 76.19 92 LYS A C 1
ATOM 733 O O . LYS A 1 92 ? 9.333 -16.512 2.179 1.00 76.19 92 LYS A O 1
ATOM 738 N N . ASN A 1 93 ? 11.191 -17.470 3.003 1.00 75.88 93 ASN A N 1
ATOM 739 C CA . ASN A 1 93 ? 10.867 -17.374 4.426 1.00 75.88 93 ASN A CA 1
ATOM 740 C C . ASN A 1 93 ? 11.749 -16.375 5.195 1.00 75.88 93 ASN A C 1
ATOM 742 O O . ASN A 1 93 ? 11.479 -16.109 6.361 1.00 75.88 93 ASN A O 1
ATOM 746 N N . GLN A 1 94 ? 12.786 -15.808 4.576 1.00 84.62 94 GLN A N 1
ATOM 747 C CA . GLN A 1 94 ? 13.770 -14.976 5.268 1.00 84.62 94 GLN A CA 1
ATOM 748 C C . GLN A 1 94 ? 13.565 -13.480 4.988 1.00 84.62 94 GLN A C 1
ATOM 750 O O . GLN A 1 94 ? 13.742 -13.011 3.866 1.00 84.62 94 GLN A O 1
ATOM 755 N N . ILE A 1 95 ? 13.240 -12.713 6.030 1.00 88.75 95 ILE A N 1
ATOM 756 C CA . ILE A 1 95 ? 13.107 -11.249 5.997 1.00 88.75 95 ILE A CA 1
ATOM 757 C C . ILE A 1 95 ? 13.634 -10.649 7.303 1.00 88.75 95 ILE A C 1
ATOM 759 O O . ILE A 1 95 ? 13.435 -11.242 8.357 1.00 88.75 95 ILE A O 1
ATOM 763 N N . ASN A 1 96 ? 14.282 -9.480 7.245 1.00 84.81 96 ASN A N 1
ATOM 764 C CA . ASN A 1 96 ? 14.628 -8.674 8.419 1.00 84.81 96 ASN A CA 1
ATOM 765 C C . ASN A 1 96 ? 13.770 -7.405 8.437 1.00 84.81 96 ASN A C 1
ATOM 767 O O . ASN A 1 96 ? 14.151 -6.383 7.874 1.00 84.81 96 ASN A O 1
ATOM 771 N N . LEU A 1 97 ? 12.602 -7.456 9.084 1.00 84.94 97 LEU A N 1
ATOM 772 C CA . LEU A 1 97 ? 11.607 -6.378 9.028 1.00 84.94 97 LEU A CA 1
ATOM 773 C C . LEU A 1 97 ? 12.140 -5.006 9.470 1.00 84.94 97 LEU A C 1
ATOM 775 O O . LEU A 1 97 ? 11.627 -3.992 9.005 1.00 84.94 97 LEU A O 1
ATOM 779 N N . LYS A 1 98 ? 13.163 -4.937 10.329 1.00 83.06 98 LYS A N 1
ATOM 780 C CA . LYS A 1 98 ? 13.722 -3.655 10.790 1.00 83.06 98 LYS A CA 1
ATOM 781 C C . LYS A 1 98 ? 14.347 -2.828 9.667 1.00 83.06 98 LYS A C 1
ATOM 783 O O . LYS A 1 98 ? 14.311 -1.608 9.756 1.00 83.06 98 LYS A O 1
ATOM 788 N N . GLU A 1 99 ? 14.857 -3.465 8.614 1.00 78.06 99 GLU A N 1
ATOM 789 C CA . GLU A 1 99 ? 15.461 -2.763 7.469 1.00 78.06 99 GLU A CA 1
ATOM 790 C C . GLU A 1 99 ? 14.404 -2.162 6.525 1.00 78.06 99 GLU A C 1
ATOM 792 O O . GLU A 1 99 ? 14.685 -1.244 5.758 1.00 78.06 99 GLU A O 1
ATOM 797 N N . TYR A 1 100 ? 13.156 -2.637 6.607 1.00 76.56 100 TYR A N 1
ATOM 798 C CA . TYR A 1 100 ? 12.042 -2.197 5.755 1.00 76.56 100 TYR A CA 1
ATOM 799 C C . TYR A 1 100 ? 11.161 -1.151 6.433 1.00 76.56 100 TYR A C 1
ATOM 801 O O . TYR A 1 100 ? 10.357 -0.480 5.782 1.00 76.56 100 TYR A O 1
ATOM 809 N N . ILE A 1 101 ? 11.269 -1.042 7.754 1.00 76.88 101 ILE A N 1
ATOM 810 C CA . ILE A 1 101 ? 10.439 -0.175 8.572 1.00 76.88 101 ILE A CA 1
ATOM 811 C C . ILE A 1 101 ? 11.285 0.999 9.046 1.00 76.88 101 ILE A C 1
ATOM 813 O O . ILE A 1 101 ? 12.225 0.832 9.812 1.00 76.88 101 ILE A O 1
ATOM 817 N N . ASP A 1 102 ? 10.920 2.210 8.625 1.00 72.56 102 ASP A N 1
ATOM 818 C CA . ASP A 1 102 ? 11.589 3.431 9.074 1.00 72.56 102 ASP A CA 1
ATOM 819 C C . ASP A 1 102 ? 11.278 3.697 10.560 1.00 72.56 102 ASP A C 1
ATOM 821 O O . ASP A 1 102 ? 10.275 4.321 10.919 1.00 72.56 102 ASP A O 1
ATOM 825 N N . LEU A 1 103 ? 12.158 3.200 11.431 1.00 76.19 103 LEU A N 1
ATOM 826 C CA . LEU A 1 103 ? 12.092 3.375 12.883 1.00 76.19 103 LEU A CA 1
ATOM 827 C C . LEU A 1 103 ? 12.462 4.797 13.333 1.00 76.19 103 LEU A C 1
ATOM 829 O O . LEU A 1 103 ? 12.275 5.123 14.505 1.00 76.19 103 LEU A O 1
ATOM 833 N N . SER A 1 104 ? 12.953 5.656 12.428 1.00 70.19 104 SER A N 1
ATOM 834 C CA . SER A 1 104 ? 13.182 7.075 12.726 1.00 70.19 104 SER A CA 1
ATOM 835 C C . SER A 1 104 ? 11.885 7.890 12.735 1.00 70.19 104 SER A C 1
ATOM 837 O O . SER A 1 104 ? 11.855 9.004 13.261 1.00 70.19 104 SER A O 1
ATOM 839 N N . LYS A 1 105 ? 10.786 7.344 12.188 1.00 65.06 105 LYS A N 1
ATOM 840 C CA . LYS A 1 105 ? 9.472 7.991 12.242 1.00 65.06 105 LYS A CA 1
ATOM 841 C C . LYS A 1 105 ? 8.958 8.044 13.677 1.00 65.06 105 LYS A C 1
ATOM 843 O O . LYS A 1 105 ? 8.831 7.028 14.351 1.00 65.06 105 LYS A O 1
ATOM 848 N N . GLU A 1 106 ? 8.546 9.231 14.115 1.00 62.47 106 GLU A N 1
ATOM 849 C CA . GLU A 1 106 ? 7.950 9.390 15.444 1.00 62.47 106 GLU A CA 1
ATOM 850 C C . GLU A 1 106 ? 6.528 8.807 15.556 1.00 62.47 106 GLU A C 1
ATOM 852 O O . GLU A 1 106 ? 6.069 8.541 16.671 1.00 62.47 106 GLU A O 1
ATOM 857 N N . ASP A 1 107 ? 5.835 8.598 14.432 1.00 77.44 107 ASP A N 1
ATOM 858 C CA . ASP A 1 107 ? 4.442 8.143 14.387 1.00 77.44 107 ASP A CA 1
ATOM 859 C C . ASP A 1 107 ? 4.336 6.624 14.186 1.00 77.44 107 ASP A C 1
ATOM 861 O O . ASP A 1 107 ? 4.479 6.110 13.073 1.00 77.44 107 ASP A O 1
ATOM 865 N N . SER A 1 108 ? 3.981 5.910 15.257 1.00 77.31 108 SER A N 1
ATOM 866 C CA . SER A 1 108 ? 3.767 4.458 15.250 1.00 77.31 108 SER A CA 1
ATOM 867 C C . SER A 1 108 ? 2.677 3.993 14.270 1.00 77.31 108 SER A C 1
ATOM 869 O O . SER A 1 108 ? 2.688 2.831 13.866 1.00 77.31 108 SER A O 1
ATOM 871 N N . ASN A 1 109 ? 1.755 4.862 13.831 1.00 77.75 109 ASN A N 1
ATOM 872 C CA . ASN A 1 109 ? 0.798 4.509 12.775 1.00 77.75 109 ASN A CA 1
ATOM 873 C C . ASN A 1 109 ? 1.477 4.369 11.414 1.00 77.75 109 ASN A C 1
ATOM 875 O O . ASN A 1 109 ? 1.113 3.486 10.642 1.00 77.75 109 ASN A O 1
ATOM 879 N N . VAL A 1 110 ? 2.443 5.239 11.113 1.00 72.69 110 VAL A N 1
ATOM 880 C CA . VAL A 1 110 ? 3.205 5.176 9.859 1.00 72.69 110 VAL A CA 1
ATOM 881 C C . VAL A 1 110 ? 4.051 3.906 9.850 1.00 72.69 110 VAL A C 1
ATOM 883 O O . VAL A 1 110 ? 4.011 3.154 8.877 1.00 72.69 110 VAL A O 1
ATOM 886 N N . THR A 1 111 ? 4.719 3.618 10.970 1.00 77.88 111 THR A N 1
ATOM 887 C CA . THR A 1 111 ? 5.468 2.375 11.196 1.00 77.88 111 THR A CA 1
ATOM 888 C C . THR A 1 111 ? 4.584 1.140 10.978 1.00 77.88 111 THR A C 1
ATOM 890 O O . THR A 1 111 ? 4.965 0.232 10.240 1.00 77.88 111 THR A O 1
ATOM 893 N N . PHE A 1 112 ? 3.367 1.128 11.538 1.00 86.75 112 PHE A N 1
ATOM 894 C CA . PHE A 1 112 ? 2.420 0.027 11.346 1.00 86.75 112 PHE A CA 1
ATOM 895 C C . PHE A 1 112 ? 1.960 -0.127 9.893 1.00 86.75 112 PHE A C 1
ATOM 897 O O . PHE A 1 112 ? 1.882 -1.245 9.397 1.00 86.75 112 PHE A O 1
ATOM 904 N N . ASN A 1 113 ? 1.652 0.966 9.193 1.00 79.44 113 ASN A N 1
ATOM 905 C CA . ASN A 1 113 ? 1.192 0.896 7.803 1.00 79.44 113 ASN A CA 1
ATOM 906 C C . ASN A 1 113 ? 2.273 0.307 6.876 1.00 79.44 113 ASN A C 1
ATOM 908 O O . ASN A 1 113 ? 1.958 -0.486 5.983 1.00 79.44 113 ASN A O 1
ATOM 912 N N . GLY A 1 114 ? 3.545 0.652 7.117 1.00 77.44 114 GLY A N 1
ATOM 913 C CA . GLY A 1 114 ? 4.681 0.017 6.445 1.00 77.44 114 GLY A CA 1
ATOM 914 C C . GLY A 1 114 ? 4.716 -1.488 6.713 1.00 77.44 114 GLY A C 1
ATOM 915 O O . GLY A 1 114 ? 4.742 -2.283 5.777 1.00 77.44 114 GLY A O 1
ATOM 916 N N . LEU A 1 115 ? 4.590 -1.882 7.984 1.00 88.31 115 LEU A N 1
ATOM 917 C CA . LEU A 1 115 ? 4.565 -3.289 8.387 1.00 88.31 115 LEU A CA 1
ATOM 918 C C . LEU A 1 115 ? 3.395 -4.049 7.746 1.00 88.31 115 LEU A C 1
ATOM 920 O O . LEU A 1 115 ? 3.586 -5.134 7.203 1.00 88.31 115 LEU A O 1
ATOM 924 N N . TRP A 1 116 ? 2.196 -3.464 7.737 1.00 88.38 116 TRP A N 1
ATOM 925 C CA . TRP A 1 116 ? 0.995 -4.072 7.164 1.00 88.38 116 TRP A CA 1
ATOM 926 C C . TRP A 1 116 ? 1.113 -4.334 5.658 1.00 88.38 116 TRP A C 1
ATOM 928 O O . TRP A 1 116 ? 0.565 -5.320 5.167 1.00 88.38 116 TRP A O 1
ATOM 938 N N . THR A 1 117 ? 1.867 -3.507 4.928 1.00 79.50 117 THR A N 1
ATOM 939 C CA . THR A 1 117 ? 2.153 -3.737 3.500 1.00 79.50 117 THR A CA 1
ATOM 940 C C . THR A 1 117 ? 2.941 -5.034 3.286 1.00 79.50 117 THR A C 1
ATOM 942 O O . THR A 1 117 ? 2.758 -5.711 2.278 1.00 79.50 117 THR A O 1
ATOM 945 N N . ILE A 1 118 ? 3.782 -5.405 4.255 1.00 86.94 118 ILE A N 1
ATOM 946 C CA . ILE A 1 118 ? 4.656 -6.579 4.192 1.00 86.94 118 ILE A CA 1
ATOM 947 C C . ILE A 1 118 ? 3.934 -7.843 4.679 1.00 86.94 118 ILE A C 1
ATOM 949 O O . ILE A 1 118 ? 4.098 -8.898 4.070 1.00 86.94 118 ILE A O 1
ATOM 953 N N . ILE A 1 119 ? 3.120 -7.743 5.742 1.00 89.44 119 ILE A N 1
ATOM 954 C CA . ILE A 1 119 ? 2.565 -8.917 6.451 1.00 89.44 119 ILE A CA 1
ATOM 955 C C . ILE A 1 119 ? 1.042 -9.103 6.353 1.00 89.44 119 ILE A C 1
ATOM 957 O O . ILE A 1 119 ? 0.503 -10.101 6.829 1.00 89.44 119 ILE A O 1
ATOM 961 N N . GLY A 1 120 ? 0.321 -8.123 5.811 1.00 86.25 120 GLY A N 1
ATOM 962 C CA . GLY A 1 120 ? -1.107 -7.931 6.067 1.00 86.25 120 GLY A CA 1
ATOM 963 C C . GLY A 1 120 ? -2.066 -8.870 5.333 1.00 86.25 120 GLY A C 1
ATOM 964 O O . GLY A 1 120 ? -2.533 -9.881 5.869 1.00 86.25 120 GLY A O 1
ATOM 965 N N . ILE A 1 121 ? -2.506 -8.456 4.144 1.00 80.88 121 ILE A N 1
ATOM 966 C CA . ILE A 1 121 ? -3.613 -9.097 3.419 1.00 80.88 121 ILE A CA 1
ATOM 967 C C . ILE A 1 121 ? -3.149 -10.435 2.831 1.00 80.88 121 ILE A C 1
ATOM 969 O O . ILE A 1 121 ? -2.083 -10.521 2.226 1.00 80.88 121 ILE A O 1
ATOM 973 N N . LYS A 1 122 ? -3.958 -11.482 3.027 1.00 85.12 122 LYS A N 1
ATOM 974 C CA . LYS A 1 122 ? -3.677 -12.814 2.485 1.00 85.12 122 LYS A CA 1
ATOM 975 C C . LYS A 1 122 ? -3.660 -12.755 0.960 1.00 85.12 122 LYS A C 1
ATOM 977 O O . LYS A 1 122 ? -4.474 -12.041 0.385 1.00 85.12 122 LYS A O 1
ATOM 982 N N . ASP A 1 123 ? -2.723 -13.471 0.349 1.00 83.69 123 ASP A N 1
ATOM 983 C CA . ASP A 1 123 ? -2.551 -13.563 -1.108 1.00 83.69 123 ASP A CA 1
ATOM 984 C C . ASP A 1 123 ? -2.160 -12.228 -1.788 1.00 83.69 123 ASP A C 1
ATOM 986 O O . ASP A 1 123 ? -2.128 -12.131 -3.011 1.00 83.69 123 ASP A O 1
ATOM 990 N N . VAL A 1 124 ? -1.825 -11.196 -1.000 1.00 82.44 124 VAL A N 1
ATOM 991 C CA . VAL A 1 124 ? -1.375 -9.873 -1.480 1.00 82.44 124 VAL A CA 1
ATOM 992 C C . VAL A 1 124 ? -0.058 -9.458 -0.829 1.00 82.44 124 VAL A C 1
ATOM 994 O O . VAL A 1 124 ? 0.815 -8.893 -1.485 1.00 82.44 124 VAL A O 1
ATOM 997 N N . ALA A 1 125 ? 0.088 -9.701 0.472 1.00 85.31 125 ALA A N 1
ATOM 998 C CA . ALA A 1 125 ? 1.291 -9.358 1.210 1.00 85.31 125 ALA A CA 1
ATOM 999 C C . ALA A 1 125 ? 2.436 -10.337 0.872 1.00 85.31 125 ALA A C 1
ATOM 1001 O O . ALA A 1 125 ? 2.211 -11.549 0.879 1.00 85.31 125 ALA A O 1
ATOM 1002 N N . PRO A 1 126 ? 3.669 -9.849 0.637 1.00 88.25 126 PRO A N 1
ATOM 1003 C CA . PRO A 1 126 ? 4.796 -10.689 0.244 1.00 88.25 126 PRO A CA 1
ATOM 1004 C C . PRO A 1 126 ? 5.281 -11.582 1.390 1.00 88.25 126 PRO A C 1
ATOM 1006 O O . PRO A 1 126 ? 5.965 -12.559 1.146 1.00 88.25 126 PRO A O 1
ATOM 1009 N N . PHE A 1 127 ? 4.944 -11.281 2.643 1.00 91.00 127 PHE A N 1
ATOM 1010 C CA . PHE A 1 127 ? 5.267 -12.118 3.798 1.00 91.00 127 PHE A CA 1
ATOM 1011 C C . PHE A 1 127 ? 4.061 -12.207 4.725 1.00 91.00 127 PHE A C 1
ATOM 1013 O O . PHE A 1 127 ? 4.126 -11.808 5.884 1.00 91.00 127 PHE A O 1
ATOM 1020 N N . TYR A 1 128 ? 2.938 -12.704 4.198 1.00 91.88 128 TYR A N 1
ATOM 1021 C CA . TYR A 1 128 ? 1.686 -12.835 4.944 1.00 91.88 128 TYR A CA 1
ATOM 1022 C C . TYR A 1 128 ? 1.881 -13.468 6.332 1.00 91.88 128 TYR A C 1
ATOM 1024 O O . TYR A 1 128 ? 2.533 -14.507 6.460 1.00 91.88 128 TYR A O 1
ATOM 1032 N N . VAL A 1 129 ? 1.246 -12.869 7.344 1.00 90.31 129 VAL A N 1
ATOM 1033 C CA . VAL A 1 129 ? 1.207 -13.361 8.724 1.00 90.31 129 VAL A CA 1
ATOM 1034 C C . VAL A 1 129 ? -0.246 -13.549 9.165 1.00 90.31 129 VAL A C 1
ATOM 1036 O O . VAL A 1 129 ? -1.091 -12.651 9.047 1.00 90.31 129 VAL A O 1
ATOM 1039 N N . ASP A 1 130 ? -0.555 -14.733 9.697 1.00 90.12 130 ASP A N 1
ATOM 1040 C CA . ASP A 1 130 ? -1.875 -15.026 10.250 1.00 90.12 130 ASP A CA 1
ATOM 1041 C C . ASP A 1 130 ? -2.071 -14.460 11.670 1.00 90.12 130 ASP A C 1
ATOM 1043 O O . ASP A 1 130 ? -1.154 -13.946 12.311 1.00 90.12 130 ASP A O 1
ATOM 1047 N N . GLY A 1 131 ? -3.316 -14.507 12.150 1.00 92.06 131 GLY A N 1
ATOM 1048 C CA . GLY A 1 131 ? -3.674 -13.989 13.471 1.00 92.06 131 GLY A CA 1
ATOM 1049 C C . GLY A 1 131 ? -2.881 -14.628 14.618 1.00 92.06 131 GLY A C 1
ATOM 1050 O O . GLY A 1 131 ? -2.250 -13.892 15.376 1.00 92.06 131 GLY A O 1
ATOM 1051 N N . PRO A 1 132 ? -2.872 -15.966 14.752 1.00 93.12 132 PRO A N 1
ATOM 1052 C CA . PRO A 1 132 ? -2.121 -16.643 15.804 1.00 93.12 132 PRO A CA 1
ATOM 1053 C C . PRO A 1 132 ? -0.633 -16.291 15.814 1.00 93.12 132 PRO A C 1
ATOM 1055 O O . PRO A 1 132 ? -0.097 -16.005 16.882 1.00 93.12 132 PRO A O 1
ATOM 1058 N N . THR A 1 133 ? 0.018 -16.259 14.646 1.00 92.88 133 THR A N 1
ATOM 1059 C CA . THR A 1 133 ? 1.448 -15.939 14.538 1.00 92.88 133 THR A CA 1
ATOM 1060 C C . THR A 1 133 ? 1.715 -14.532 15.060 1.00 92.88 133 THR A C 1
ATOM 1062 O O . THR A 1 133 ? 2.469 -14.379 16.015 1.00 92.88 133 THR A O 1
ATOM 1065 N N . PHE A 1 134 ? 1.028 -13.512 14.528 1.00 96.19 134 PHE A N 1
ATOM 1066 C CA . PHE A 1 134 ? 1.219 -12.128 14.980 1.00 96.19 134 PHE A CA 1
ATOM 1067 C C . PHE A 1 134 ? 0.901 -11.951 16.468 1.00 96.19 134 PHE A C 1
ATOM 1069 O O . PHE A 1 134 ? 1.653 -11.298 17.190 1.00 96.19 134 PHE A O 1
ATOM 1076 N N . PHE A 1 135 ? -0.206 -12.541 16.936 1.00 96.56 135 PHE A N 1
ATOM 1077 C CA . PHE A 1 135 ? -0.612 -12.453 18.335 1.00 96.56 135 PHE A CA 1
ATOM 1078 C C . PHE A 1 135 ? 0.447 -13.057 19.262 1.00 96.56 135 PHE A C 1
ATOM 1080 O O . PHE A 1 135 ? 0.852 -12.411 20.225 1.00 96.56 135 PHE A O 1
ATOM 1087 N N . ASN A 1 136 ? 0.920 -14.269 18.967 1.00 92.50 136 ASN A N 1
ATOM 1088 C CA . ASN A 1 136 ? 1.913 -14.950 19.795 1.00 92.50 136 ASN A CA 1
ATOM 1089 C C . ASN A 1 136 ? 3.253 -14.204 19.811 1.00 92.50 136 ASN A C 1
ATOM 1091 O O . ASN A 1 136 ? 3.924 -14.208 20.839 1.00 92.50 136 ASN A O 1
ATOM 1095 N N . THR A 1 137 ? 3.614 -13.530 18.715 1.00 95.88 137 THR A N 1
ATOM 1096 C CA . THR A 1 137 ? 4.803 -12.672 18.663 1.00 95.88 137 THR A CA 1
ATOM 1097 C C . THR A 1 137 ? 4.635 -11.396 19.490 1.00 95.88 137 THR A C 1
ATOM 1099 O O . THR A 1 137 ? 5.557 -11.005 20.196 1.00 95.88 137 THR A O 1
ATOM 1102 N N . ILE A 1 138 ? 3.481 -10.719 19.421 1.00 97.12 138 ILE A N 1
ATOM 1103 C CA . ILE A 1 138 ? 3.309 -9.401 20.057 1.00 97.12 138 ILE A CA 1
ATOM 1104 C C . ILE A 1 138 ? 2.894 -9.481 21.531 1.00 97.12 138 ILE A C 1
ATOM 1106 O O . ILE A 1 138 ? 3.242 -8.608 22.325 1.00 97.12 138 ILE A O 1
ATOM 1110 N N . ASN A 1 139 ? 2.149 -10.516 21.924 1.00 95.62 139 ASN A N 1
ATOM 1111 C CA . ASN A 1 139 ? 1.567 -10.625 23.260 1.00 95.62 139 ASN A CA 1
ATOM 1112 C C . ASN A 1 139 ? 2.595 -10.619 24.412 1.00 95.62 139 ASN A C 1
ATOM 1114 O O . ASN A 1 139 ? 2.281 -10.016 25.434 1.00 95.62 139 ASN A O 1
ATOM 1118 N N . PRO A 1 140 ? 3.820 -11.170 24.285 1.00 95.62 140 PRO A N 1
ATOM 1119 C CA . PRO A 1 140 ? 4.860 -11.020 25.309 1.00 95.62 140 PRO A CA 1
ATOM 1120 C C . PRO A 1 140 ? 5.197 -9.562 25.662 1.00 95.62 140 PRO A C 1
ATOM 1122 O O . PRO A 1 140 ? 5.603 -9.285 26.788 1.00 95.62 140 PRO A O 1
ATOM 1125 N N . PHE A 1 141 ? 4.994 -8.627 24.729 1.00 95.50 141 PHE A N 1
ATOM 1126 C CA . PHE A 1 141 ? 5.275 -7.203 24.924 1.00 95.50 141 PHE A CA 1
ATOM 1127 C C . PHE A 1 141 ? 4.090 -6.430 25.518 1.00 95.50 141 PHE A C 1
ATOM 1129 O O . PHE A 1 141 ? 4.286 -5.473 26.266 1.00 95.50 141 PHE A O 1
ATOM 1136 N N . VAL A 1 142 ? 2.856 -6.821 25.180 1.00 95.50 142 VAL A N 1
ATOM 1137 C CA . VAL A 1 142 ? 1.635 -6.065 25.531 1.00 95.50 142 VAL A CA 1
ATOM 1138 C C . VAL A 1 142 ? 0.756 -6.740 26.588 1.00 95.50 142 VAL A C 1
ATOM 1140 O O . VAL A 1 142 ? -0.088 -6.073 27.180 1.00 95.50 142 VAL A O 1
ATOM 1143 N N . ASN A 1 143 ? 0.951 -8.040 26.826 1.00 92.94 143 ASN A N 1
ATOM 1144 C CA . ASN A 1 143 ? 0.289 -8.881 27.827 1.00 92.94 143 ASN A CA 1
ATOM 1145 C C . ASN A 1 143 ? -1.236 -8.675 27.911 1.00 92.94 143 ASN A C 1
ATOM 1147 O O . ASN A 1 143 ? -1.778 -8.330 28.962 1.00 92.94 143 ASN A O 1
ATOM 1151 N N . VAL A 1 144 ? -1.931 -8.840 26.782 1.00 91.31 144 VAL A N 1
ATOM 1152 C CA . VAL A 1 144 ? -3.362 -8.503 26.664 1.00 91.31 144 VAL A CA 1
ATOM 1153 C C . VAL A 1 144 ? -4.298 -9.679 26.926 1.00 91.31 144 VAL A C 1
ATOM 1155 O O . VAL A 1 144 ? -5.449 -9.458 27.286 1.00 91.31 144 VAL A O 1
ATOM 1158 N N . ALA A 1 145 ? -3.836 -10.916 26.731 1.00 91.88 145 ALA A N 1
ATOM 1159 C CA . ALA A 1 145 ? -4.615 -12.123 26.997 1.00 91.88 145 ALA A CA 1
ATOM 1160 C C . ALA A 1 145 ? -3.703 -13.344 27.172 1.00 91.88 145 ALA A C 1
ATOM 1162 O O . ALA A 1 145 ? -2.513 -13.303 26.868 1.00 91.88 145 ALA A O 1
ATOM 1163 N N . THR A 1 146 ? -4.275 -14.460 27.625 1.00 88.19 146 THR A N 1
ATOM 1164 C CA . THR A 1 146 ? -3.539 -15.718 27.834 1.00 88.19 146 THR A CA 1
ATOM 1165 C C . THR A 1 146 ? -3.181 -16.435 26.532 1.00 88.19 146 THR A C 1
ATOM 1167 O O . THR A 1 146 ? -2.150 -17.095 26.463 1.00 88.19 146 THR A O 1
ATOM 1170 N N . ASN A 1 147 ? -4.024 -16.330 25.502 1.00 90.62 147 ASN A N 1
ATOM 1171 C CA . ASN A 1 147 ? -3.798 -16.898 24.174 1.00 90.62 147 ASN A CA 1
ATOM 1172 C C . ASN A 1 147 ? -4.651 -16.173 23.116 1.00 90.62 147 ASN A C 1
ATOM 1174 O O . ASN A 1 147 ? -5.523 -15.367 23.450 1.00 90.62 147 ASN A O 1
ATOM 1178 N N . TYR A 1 148 ? -4.403 -16.487 21.842 1.00 90.06 148 TYR A N 1
ATOM 1179 C CA . TYR A 1 148 ? -5.089 -15.873 20.703 1.00 90.06 148 TYR A CA 1
ATOM 1180 C C . TYR A 1 148 ? -6.618 -16.009 20.779 1.00 90.06 148 TYR A C 1
ATOM 1182 O O . TYR A 1 148 ? -7.330 -15.019 20.630 1.00 90.06 148 TYR A O 1
ATOM 1190 N N . SER A 1 149 ? -7.134 -17.207 21.063 1.00 90.12 149 SER A N 1
ATOM 1191 C CA . SER A 1 149 ? -8.580 -17.449 21.136 1.00 90.12 149 SER A CA 1
ATOM 1192 C C . SER A 1 149 ? -9.241 -16.632 22.247 1.00 90.12 149 SER A C 1
ATOM 1194 O O . SER A 1 149 ? -10.294 -16.037 22.029 1.00 90.12 149 SER A O 1
ATOM 1196 N N . ALA A 1 150 ? -8.597 -16.543 23.416 1.00 90.38 150 ALA A N 1
ATOM 1197 C CA . ALA A 1 150 ? -9.062 -15.712 24.524 1.00 90.38 150 ALA A CA 1
ATOM 1198 C C . ALA A 1 150 ? -9.079 -14.222 24.151 1.00 90.38 150 ALA A C 1
ATOM 1200 O O . ALA A 1 150 ? -10.012 -13.510 24.515 1.00 90.38 150 ALA A O 1
ATOM 1201 N N . TYR A 1 151 ? -8.087 -13.755 23.387 1.00 94.38 151 TYR A N 1
ATOM 1202 C CA . TYR A 1 151 ? -8.054 -12.378 22.902 1.00 94.38 151 TYR A CA 1
ATOM 1203 C C . TYR A 1 151 ? -9.189 -12.076 21.915 1.00 94.38 151 TYR A C 1
ATOM 1205 O O . TYR A 1 151 ? -9.869 -11.063 22.057 1.00 94.38 151 TYR A O 1
ATOM 1213 N N . ILE A 1 152 ? -9.446 -12.963 20.949 1.00 91.25 152 ILE A N 1
ATOM 1214 C CA . ILE A 1 152 ? -10.548 -12.779 19.992 1.00 91.25 152 ILE A CA 1
ATOM 1215 C C . ILE A 1 152 ? -11.910 -12.815 20.694 1.00 91.25 152 ILE A C 1
ATOM 1217 O O . ILE A 1 152 ? -12.772 -11.995 20.376 1.00 91.25 152 ILE A O 1
ATOM 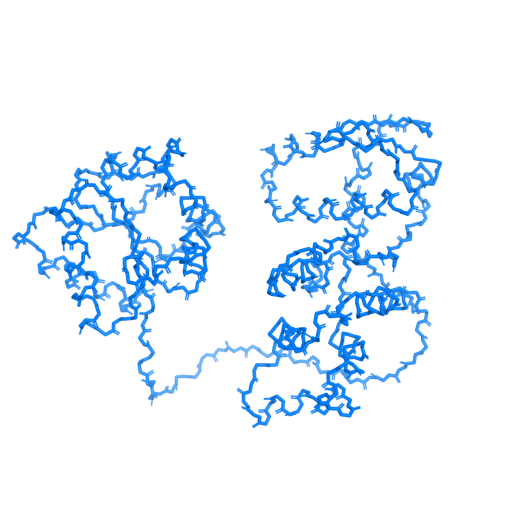1221 N N . GLN A 1 153 ? -12.090 -13.703 21.678 1.00 89.94 153 GLN A N 1
ATOM 1222 C CA . GLN A 1 153 ? -13.306 -13.728 22.493 1.00 89.94 153 GLN A CA 1
ATOM 1223 C C . GLN A 1 153 ? -13.485 -12.412 23.259 1.00 89.94 153 GLN A C 1
ATOM 1225 O O . GLN A 1 153 ? -14.564 -11.831 23.218 1.00 89.94 153 GLN A O 1
ATOM 1230 N N . MET A 1 154 ? -12.416 -11.896 23.876 1.00 92.31 154 MET A N 1
ATOM 1231 C CA . MET A 1 154 ? -12.443 -10.611 24.578 1.00 92.31 154 MET A CA 1
ATOM 1232 C C . MET A 1 154 ? -12.880 -9.461 23.657 1.00 92.31 154 MET A C 1
ATOM 1234 O O . MET A 1 154 ? -13.735 -8.671 24.053 1.00 92.31 154 MET A O 1
ATOM 1238 N N . LEU A 1 155 ? -12.347 -9.382 22.430 1.00 90.19 155 LEU A N 1
ATOM 1239 C CA . LEU A 1 155 ? -12.767 -8.372 21.447 1.00 90.19 155 LEU A CA 1
ATOM 1240 C C . LEU A 1 155 ? -14.254 -8.512 21.097 1.00 90.19 155 LEU A C 1
ATOM 1242 O O . LEU A 1 155 ? -14.978 -7.519 21.065 1.00 90.19 155 LEU A O 1
ATOM 1246 N N . SER A 1 156 ? -14.716 -9.745 20.874 1.00 87.06 156 SER A N 1
ATOM 1247 C CA . SER A 1 156 ? -16.120 -10.033 20.565 1.00 87.06 156 SER A CA 1
ATOM 1248 C C . SER A 1 156 ? -17.055 -9.615 21.706 1.00 87.06 156 SER A C 1
ATOM 1250 O O . SER A 1 156 ? -18.056 -8.941 21.463 1.00 87.06 156 SER A O 1
ATOM 1252 N N . ASP A 1 157 ? -16.717 -9.963 22.949 1.00 92.88 157 ASP A N 1
ATOM 1253 C CA . ASP A 1 157 ? -17.509 -9.630 24.140 1.00 92.88 157 ASP A CA 1
ATOM 1254 C C . ASP A 1 157 ? -17.589 -8.111 24.361 1.00 92.88 157 ASP A C 1
ATOM 1256 O O . ASP A 1 157 ? -18.622 -7.582 24.778 1.00 92.88 157 ASP A O 1
ATOM 1260 N N . GLN A 1 158 ? -16.516 -7.393 24.019 1.00 92.31 158 GLN A N 1
ATOM 1261 C CA . GLN A 1 158 ? -16.432 -5.933 24.090 1.00 92.31 158 GLN A CA 1
ATOM 1262 C C . GLN A 1 158 ? -17.047 -5.222 22.873 1.00 92.31 158 GLN A C 1
ATOM 1264 O O . GLN A 1 158 ? -17.072 -3.992 22.838 1.00 92.31 158 GLN A O 1
ATOM 1269 N N . LYS A 1 159 ? -17.579 -5.969 21.893 1.00 90.50 159 LYS A N 1
ATOM 1270 C CA . LYS A 1 159 ? -18.077 -5.447 20.607 1.00 90.50 159 LYS A CA 1
ATOM 1271 C C . LYS A 1 159 ? -17.021 -4.637 19.838 1.00 90.50 159 LYS A C 1
ATOM 1273 O O . LYS A 1 159 ? -17.357 -3.718 19.090 1.00 90.50 159 LYS A O 1
ATOM 1278 N N . GLU A 1 160 ? -15.749 -4.979 20.013 1.00 82.62 160 GLU A N 1
ATOM 1279 C CA . GLU A 1 160 ? -14.638 -4.428 19.245 1.00 82.62 160 GLU A CA 1
ATOM 1280 C C . GLU A 1 160 ? -14.442 -5.198 17.927 1.00 82.62 160 GLU A C 1
ATOM 1282 O O . GLU A 1 160 ? -14.916 -6.319 17.737 1.00 82.62 160 GLU A O 1
ATOM 1287 N N . SER A 1 161 ? -13.735 -4.585 16.976 1.00 79.94 161 SER A N 1
ATOM 1288 C CA . SER A 1 161 ? -13.473 -5.202 15.673 1.00 79.94 161 SER A CA 1
ATOM 1289 C C . SER A 1 161 ? -12.539 -6.406 15.794 1.00 79.94 161 SER A C 1
ATOM 1291 O O . SER A 1 161 ? -11.406 -6.286 16.257 1.00 79.94 161 SER A O 1
ATOM 1293 N N . THR A 1 162 ? -12.969 -7.547 15.259 1.00 80.00 162 THR A N 1
ATOM 1294 C CA . THR A 1 162 ? -12.154 -8.764 15.116 1.00 80.00 162 THR A CA 1
ATOM 1295 C C . THR A 1 162 ? -11.386 -8.817 13.788 1.00 80.00 162 THR A C 1
ATOM 1297 O O . THR A 1 162 ? -10.692 -9.795 13.499 1.00 80.00 162 THR A O 1
ATOM 1300 N N . SER A 1 163 ? -11.442 -7.749 12.979 1.00 83.56 163 SER A N 1
ATOM 1301 C CA . SER A 1 163 ? -10.654 -7.632 11.746 1.00 83.56 163 SER A CA 1
ATOM 1302 C C . SER A 1 163 ? -9.156 -7.614 12.048 1.00 83.56 163 SER A C 1
ATOM 1304 O O . SER A 1 163 ? -8.701 -6.786 12.840 1.00 83.56 163 SER A O 1
ATOM 1306 N N . ARG A 1 164 ? -8.380 -8.473 11.362 1.00 88.38 164 ARG A N 1
ATOM 1307 C CA . ARG A 1 164 ? -6.915 -8.579 11.528 1.00 88.38 164 ARG A CA 1
ATOM 1308 C C . ARG A 1 164 ? -6.226 -7.229 11.453 1.00 88.38 164 ARG A C 1
ATOM 1310 O O . ARG A 1 164 ? -5.469 -6.903 12.352 1.00 88.38 164 ARG A O 1
ATOM 1317 N N . HIS A 1 165 ? -6.535 -6.424 10.437 1.00 85.50 165 HIS A N 1
ATOM 1318 C CA . HIS A 1 165 ? -5.936 -5.096 10.303 1.00 85.50 165 HIS A CA 1
ATOM 1319 C C . HIS A 1 165 ? -6.174 -4.246 11.557 1.00 85.50 165 HIS A C 1
ATOM 1321 O O . HIS A 1 165 ? -5.242 -3.652 12.093 1.00 85.50 165 HIS A O 1
ATOM 1327 N N . THR A 1 166 ? -7.419 -4.209 12.040 1.00 82.56 166 THR A N 1
ATOM 1328 C CA . THR A 1 166 ? -7.796 -3.377 13.181 1.00 82.56 166 THR A CA 1
ATOM 1329 C C . THR A 1 166 ? -7.094 -3.827 14.452 1.00 82.56 166 THR A C 1
ATOM 1331 O O . THR A 1 166 ? -6.429 -3.010 15.083 1.00 82.56 166 THR A O 1
ATOM 1334 N N . TRP A 1 167 ? -7.190 -5.104 14.826 1.00 92.00 167 TRP A N 1
ATOM 1335 C CA . TRP A 1 167 ? -6.615 -5.538 16.097 1.00 92.00 167 TRP A CA 1
ATOM 1336 C C . TRP A 1 167 ? -5.087 -5.681 16.044 1.00 92.00 167 TRP A C 1
ATOM 1338 O O . TRP A 1 167 ? -4.438 -5.396 17.048 1.00 92.00 167 TRP A O 1
ATOM 1348 N N . PHE A 1 168 ? -4.480 -6.000 14.889 1.00 93.81 168 PHE A N 1
ATOM 1349 C CA . PHE A 1 168 ? -3.019 -5.927 14.724 1.00 93.81 168 PHE A CA 1
ATOM 1350 C C . PHE A 1 168 ? -2.535 -4.504 15.003 1.00 93.81 168 PHE A C 1
ATOM 1352 O O . PHE A 1 168 ? -1.598 -4.309 15.777 1.00 93.81 168 PHE A O 1
ATOM 1359 N N . LYS A 1 169 ? -3.208 -3.508 14.409 1.00 90.75 169 LYS A N 1
ATOM 1360 C CA . LYS A 1 169 ? -2.890 -2.094 14.613 1.00 90.75 169 LYS A CA 1
ATOM 1361 C C . LYS A 1 169 ? -3.041 -1.704 16.075 1.00 90.75 169 LYS A C 1
ATOM 1363 O O . LYS A 1 169 ? -2.143 -1.081 16.631 1.00 90.75 169 LYS A O 1
ATOM 1368 N N . THR A 1 170 ? -4.143 -2.099 16.710 1.00 93.81 170 THR A N 1
ATOM 1369 C CA . THR A 1 170 ? -4.390 -1.823 18.129 1.00 93.81 170 THR A CA 1
ATOM 1370 C C . THR A 1 170 ? -3.275 -2.374 19.012 1.00 93.81 170 THR A C 1
ATOM 1372 O O . THR A 1 170 ? -2.783 -1.649 19.873 1.00 93.81 170 THR A O 1
ATOM 1375 N N . LEU A 1 171 ? -2.848 -3.624 18.808 1.00 95.56 171 LEU A N 1
ATOM 1376 C CA . LEU A 1 171 ? -1.766 -4.211 19.602 1.00 95.56 171 LEU A CA 1
ATOM 1377 C C . LEU A 1 171 ? -0.410 -3.573 19.291 1.00 95.56 171 LEU A C 1
ATOM 1379 O O . LEU A 1 171 ? 0.339 -3.276 20.215 1.00 95.56 171 LEU A O 1
ATOM 1383 N N . PHE A 1 172 ? -0.119 -3.287 18.021 1.00 95.31 172 PHE A N 1
ATOM 1384 C CA . PHE A 1 172 ? 1.118 -2.614 17.629 1.00 95.31 172 PHE A CA 1
ATOM 1385 C C . PHE A 1 172 ? 1.252 -1.231 18.272 1.00 95.31 172 PHE A C 1
ATOM 1387 O O . PHE A 1 172 ? 2.299 -0.897 18.815 1.00 95.31 172 PHE A O 1
ATOM 1394 N N . LEU A 1 173 ? 0.177 -0.439 18.278 1.00 94.06 173 LEU A N 1
ATOM 1395 C CA . LEU A 1 173 ? 0.170 0.891 18.892 1.00 94.06 173 LEU A CA 1
ATOM 1396 C C . LEU A 1 173 ? 0.277 0.861 20.427 1.00 94.06 173 LEU A C 1
ATOM 1398 O O . LEU A 1 173 ? 0.525 1.903 21.030 1.00 94.06 173 LEU A O 1
ATOM 1402 N N . ARG A 1 174 ? 0.108 -0.306 21.065 1.00 95.75 174 ARG A N 1
ATOM 1403 C CA . ARG A 1 174 ? 0.357 -0.495 22.504 1.00 95.75 174 ARG A CA 1
ATOM 1404 C C . ARG A 1 174 ? 1.825 -0.782 22.829 1.00 95.75 174 ARG A C 1
ATOM 1406 O O . ARG A 1 174 ? 2.188 -0.712 24.002 1.00 95.75 174 ARG A O 1
ATOM 1413 N N . LEU A 1 175 ? 2.660 -1.105 21.839 1.00 93.94 175 LEU A N 1
ATOM 1414 C CA . LEU A 1 175 ? 4.089 -1.324 22.060 1.00 93.94 175 LEU A CA 1
ATOM 1415 C C . LEU A 1 175 ? 4.760 -0.042 22.554 1.00 93.94 175 LEU A C 1
ATOM 1417 O O . LEU A 1 175 ? 4.500 1.057 22.055 1.00 93.94 175 LEU A O 1
ATOM 1421 N N . LYS A 1 176 ? 5.698 -0.181 23.494 1.00 93.31 176 LYS A N 1
ATOM 1422 C CA . LYS A 1 176 ? 6.632 0.910 23.777 1.00 93.31 176 LYS A CA 1
ATOM 1423 C C . LYS A 1 176 ? 7.527 1.094 22.560 1.00 93.31 176 LYS A C 1
ATOM 1425 O O . LYS A 1 176 ? 7.963 0.118 21.956 1.00 93.31 176 LYS A O 1
ATOM 1430 N N . LYS A 1 177 ? 7.877 2.341 22.240 1.00 88.88 177 LYS A N 1
ATOM 1431 C CA . LYS A 1 177 ? 8.777 2.641 21.111 1.00 88.88 177 LYS A CA 1
ATOM 1432 C C . LYS A 1 177 ? 10.115 1.893 21.199 1.00 88.88 177 LYS A C 1
ATOM 1434 O O . LYS A 1 177 ? 10.627 1.470 20.172 1.00 88.88 177 LYS A O 1
ATOM 1439 N N . SER A 1 178 ? 10.638 1.691 22.412 1.00 91.38 178 SER A N 1
ATOM 1440 C CA . SER A 1 178 ? 11.858 0.911 22.670 1.00 91.38 178 SER A CA 1
ATOM 1441 C C . SER A 1 178 ? 11.746 -0.564 22.293 1.00 91.38 178 SER A C 1
ATOM 1443 O O . SER A 1 178 ? 12.762 -1.188 22.011 1.00 91.38 178 SER A O 1
ATOM 1445 N N . ASP A 1 179 ? 10.530 -1.108 22.295 1.00 93.31 179 ASP A N 1
ATOM 1446 C CA . ASP A 1 179 ? 10.274 -2.539 22.144 1.00 93.31 179 ASP A CA 1
ATOM 1447 C C . ASP A 1 179 ? 9.954 -2.895 20.683 1.00 93.31 179 ASP A C 1
ATOM 1449 O O . ASP A 1 179 ? 10.054 -4.056 20.297 1.00 93.31 179 ASP A O 1
ATOM 1453 N N . ILE A 1 180 ? 9.618 -1.898 19.848 1.00 91.31 180 ILE A N 1
ATOM 1454 C CA . ILE A 1 180 ? 9.313 -2.084 18.419 1.00 91.31 180 ILE A CA 1
ATOM 1455 C C . ILE A 1 180 ? 10.445 -2.819 17.680 1.00 91.31 180 ILE A C 1
ATOM 1457 O O . ILE A 1 180 ? 10.127 -3.770 16.968 1.00 91.31 180 ILE A O 1
ATOM 1461 N N . PRO A 1 181 ? 11.740 -2.462 17.825 1.00 91.25 181 PRO A N 1
ATOM 1462 C CA . PRO A 1 181 ? 12.810 -3.185 17.139 1.00 91.25 181 PRO A CA 1
ATOM 1463 C C . PRO A 1 181 ? 12.849 -4.673 17.519 1.00 91.25 181 PRO A C 1
ATOM 1465 O O . PRO A 1 181 ? 12.882 -5.522 16.635 1.00 91.25 181 PRO A O 1
ATOM 1468 N N . SER A 1 182 ? 12.768 -4.995 18.814 1.00 91.38 182 SER A N 1
ATOM 1469 C CA . SER A 1 182 ? 12.755 -6.383 19.296 1.00 91.38 182 SER A CA 1
ATOM 1470 C C . SER A 1 182 ? 11.523 -7.151 18.821 1.00 91.38 182 SER A C 1
ATOM 1472 O O . SER A 1 182 ? 11.636 -8.297 18.401 1.00 91.38 182 SER A O 1
ATOM 1474 N N . PHE A 1 183 ? 10.356 -6.507 18.799 1.00 96.00 183 PHE A N 1
ATOM 1475 C CA . PHE A 1 183 ? 9.153 -7.096 18.219 1.00 96.00 183 PHE A CA 1
ATOM 1476 C C . PHE A 1 183 ? 9.326 -7.416 16.723 1.00 96.00 183 PHE A C 1
ATOM 1478 O O . PHE A 1 183 ? 8.906 -8.480 16.272 1.00 96.00 183 PHE A O 1
ATOM 1485 N N . LEU A 1 184 ? 9.948 -6.524 15.944 1.00 93.06 184 LEU A N 1
ATOM 1486 C CA . LEU A 1 184 ? 10.207 -6.762 14.520 1.00 93.06 184 LEU A CA 1
ATOM 1487 C C . LEU A 1 184 ? 11.209 -7.905 14.293 1.00 93.06 184 LEU A C 1
ATOM 1489 O O . LEU A 1 184 ? 11.041 -8.659 13.333 1.00 93.06 184 LEU A O 1
ATOM 1493 N N . ASP A 1 185 ? 12.202 -8.069 15.171 1.00 89.06 185 ASP A N 1
ATOM 1494 C CA . ASP A 1 185 ? 13.107 -9.228 15.165 1.00 89.06 185 ASP A CA 1
ATOM 1495 C C . ASP A 1 185 ? 12.352 -10.535 15.430 1.00 89.06 185 ASP A C 1
ATOM 1497 O O . ASP A 1 185 ? 12.446 -11.489 14.651 1.00 89.06 185 ASP A O 1
ATOM 1501 N N . ASP A 1 186 ? 11.541 -10.565 16.489 1.00 91.75 186 ASP A N 1
ATOM 1502 C CA . ASP A 1 186 ? 10.762 -11.748 16.860 1.00 91.75 186 ASP A CA 1
ATOM 1503 C C . ASP A 1 186 ? 9.730 -12.103 15.780 1.00 91.75 186 ASP A C 1
ATOM 1505 O O . ASP A 1 186 ? 9.487 -13.283 15.497 1.00 91.75 186 ASP A O 1
ATOM 1509 N N . LEU A 1 187 ? 9.143 -11.095 15.126 1.00 95.19 187 LEU A N 1
ATOM 1510 C CA . LEU A 1 187 ? 8.214 -11.293 14.016 1.00 95.19 187 LEU A CA 1
ATOM 1511 C C . LEU A 1 187 ? 8.925 -11.816 12.769 1.00 95.19 187 LEU A C 1
ATOM 1513 O O . LEU A 1 187 ? 8.406 -12.718 12.117 1.00 95.19 187 LEU A O 1
ATOM 1517 N N . SER A 1 188 ? 10.126 -11.316 12.478 1.00 91.50 188 SER A N 1
ATOM 1518 C CA . SER A 1 188 ? 10.979 -11.819 11.393 1.00 91.50 188 SER A CA 1
ATOM 1519 C C . SER A 1 188 ? 11.300 -13.307 11.584 1.00 91.50 188 SER A C 1
ATOM 1521 O O . SER A 1 188 ? 11.131 -14.111 10.666 1.00 91.50 188 SER A O 1
ATOM 1523 N N . LEU A 1 189 ? 11.658 -13.712 12.809 1.00 87.38 189 LEU A N 1
ATOM 1524 C CA . LEU A 1 189 ? 11.882 -15.120 13.152 1.00 87.38 189 LEU A CA 1
ATOM 1525 C C . LEU A 1 189 ? 10.594 -15.956 13.076 1.00 87.38 189 LEU A C 1
ATOM 1527 O O . LEU A 1 189 ? 10.625 -17.121 12.677 1.00 87.38 189 LEU A O 1
ATOM 1531 N N . SER A 1 190 ? 9.458 -15.378 13.463 1.00 90.31 190 SER A N 1
ATOM 1532 C CA . SER A 1 190 ? 8.156 -16.049 13.388 1.00 90.31 190 SER A CA 1
ATOM 1533 C C . SER A 1 190 ? 7.733 -16.290 11.935 1.00 90.31 190 SER A C 1
ATOM 1535 O O . SER A 1 190 ? 7.240 -17.371 11.627 1.00 90.31 190 SER A O 1
ATOM 1537 N N . ILE A 1 191 ? 8.001 -15.340 11.031 1.00 91.19 191 ILE A N 1
ATOM 1538 C CA . ILE A 1 191 ? 7.814 -15.493 9.579 1.00 91.19 191 ILE A CA 1
ATOM 1539 C C . ILE A 1 191 ? 8.705 -16.616 9.040 1.00 91.19 191 ILE A C 1
ATOM 1541 O O . ILE A 1 191 ? 8.212 -17.485 8.320 1.00 91.19 191 ILE A O 1
ATOM 1545 N N . TYR A 1 192 ? 9.983 -16.649 9.435 1.00 87.62 192 TYR A N 1
ATOM 1546 C CA . TYR A 1 192 ? 10.895 -17.728 9.049 1.00 87.62 192 TYR A CA 1
ATOM 1547 C C . TYR A 1 192 ? 10.320 -19.100 9.411 1.00 87.62 192 TYR A C 1
ATOM 1549 O O . TYR A 1 192 ? 10.164 -19.948 8.534 1.00 87.62 192 TYR A O 1
ATOM 1557 N N . LYS A 1 193 ? 9.913 -19.289 10.672 1.00 87.31 193 LYS A N 1
ATOM 1558 C CA . LYS A 1 193 ? 9.325 -20.552 11.153 1.00 87.31 193 LYS A CA 1
ATOM 1559 C C . LYS A 1 193 ? 8.023 -20.896 10.435 1.00 87.31 193 LYS A C 1
ATOM 1561 O O . LYS A 1 193 ? 7.850 -22.031 10.007 1.00 87.31 193 LYS A O 1
ATOM 1566 N N . TYR A 1 194 ? 7.144 -19.912 10.246 1.00 86.50 194 TYR A N 1
ATOM 1567 C CA . TYR A 1 194 ? 5.843 -20.086 9.599 1.00 86.50 194 TYR A CA 1
ATOM 1568 C C . TYR A 1 194 ? 5.948 -20.713 8.200 1.00 86.50 194 TYR A C 1
ATOM 1570 O O . TYR A 1 194 ? 5.094 -21.514 7.814 1.00 86.50 194 TYR A O 1
ATOM 1578 N N . TYR A 1 195 ? 6.989 -20.355 7.446 1.00 84.62 195 TYR A N 1
ATOM 1579 C CA . TYR A 1 195 ? 7.234 -20.871 6.098 1.00 84.62 195 TYR A CA 1
ATOM 1580 C C . TYR A 1 195 ? 8.247 -22.036 6.053 1.00 84.62 195 TYR A C 1
ATOM 1582 O O . TYR A 1 195 ? 8.261 -22.766 5.064 1.00 84.62 195 TYR A O 1
ATOM 1590 N N . ASP A 1 196 ? 9.070 -22.239 7.092 1.00 77.56 196 ASP A N 1
ATOM 1591 C CA . ASP A 1 196 ? 10.043 -23.348 7.195 1.00 77.56 196 ASP A CA 1
ATOM 1592 C C . ASP A 1 196 ? 9.413 -24.651 7.724 1.00 77.56 196 ASP A C 1
ATOM 1594 O O . ASP A 1 196 ? 9.802 -25.753 7.329 1.00 77.56 196 ASP A O 1
ATOM 1598 N N . GLU A 1 197 ? 8.408 -24.555 8.603 1.00 60.75 197 GLU A N 1
ATOM 1599 C CA . GLU A 1 197 ? 7.804 -25.719 9.252 1.00 60.75 197 GLU A CA 1
ATOM 1600 C C . GLU A 1 197 ? 7.189 -26.700 8.238 1.00 60.75 197 GLU A C 1
ATOM 1602 O O . GLU A 1 197 ? 6.129 -26.471 7.654 1.00 60.75 197 GLU A O 1
ATOM 1607 N N . LYS A 1 198 ? 7.826 -27.867 8.076 1.00 50.16 198 LYS A N 1
ATOM 1608 C CA . LYS A 1 198 ? 7.169 -29.067 7.546 1.00 50.16 198 LYS A CA 1
ATOM 1609 C C . LYS A 1 198 ? 6.133 -29.514 8.576 1.00 50.16 198 LYS A C 1
ATOM 1611 O O . LYS A 1 198 ? 6.537 -30.124 9.553 1.00 50.16 198 LYS A O 1
ATOM 1616 N N . ASP A 1 199 ? 4.848 -29.216 8.343 1.00 39.91 199 ASP A N 1
ATOM 1617 C CA . ASP A 1 199 ? 3.673 -29.683 9.118 1.00 39.91 199 ASP A CA 1
ATOM 1618 C C . ASP A 1 199 ? 4.002 -30.609 10.305 1.00 39.91 199 ASP A C 1
ATOM 1620 O O . ASP A 1 199 ? 3.980 -31.837 10.193 1.00 39.91 199 ASP A O 1
ATOM 1624 N N . THR A 1 200 ? 4.271 -30.022 11.467 1.00 32.56 200 THR A N 1
ATOM 1625 C CA . THR A 1 200 ? 4.219 -30.743 12.740 1.00 32.56 200 THR A CA 1
ATOM 1626 C C . THR A 1 200 ? 3.499 -29.886 13.761 1.00 32.56 200 THR A C 1
ATOM 1628 O O . THR A 1 200 ? 4.100 -29.351 14.681 1.00 32.56 200 THR A O 1
ATOM 1631 N N . THR A 1 201 ? 2.186 -29.742 13.598 1.00 30.69 201 THR A N 1
ATOM 1632 C CA . THR A 1 201 ? 1.182 -30.323 14.507 1.00 30.69 201 THR A CA 1
ATOM 1633 C C . THR A 1 201 ? -0.19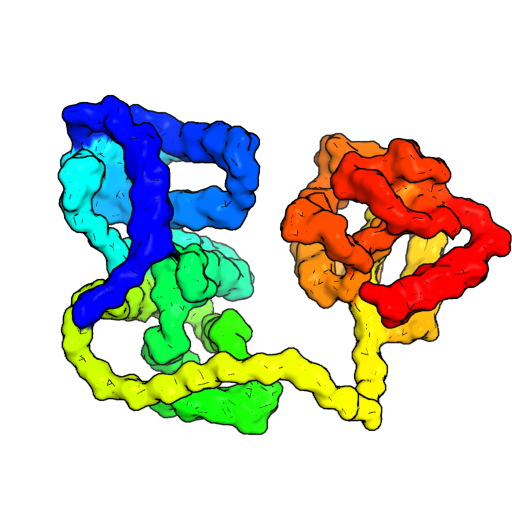8 -29.746 14.202 1.00 30.69 201 THR A C 1
ATOM 1635 O O . THR A 1 201 ? -0.413 -28.539 14.161 1.00 30.69 201 THR A O 1
ATOM 1638 N N . ASN A 1 202 ? -1.159 -30.649 14.015 1.00 33.56 202 ASN A N 1
ATOM 1639 C CA . ASN A 1 202 ? -2.578 -30.339 14.028 1.00 33.56 202 ASN A CA 1
ATOM 1640 C C . ASN A 1 202 ? -2.960 -29.645 15.345 1.00 33.56 202 ASN A C 1
ATOM 1642 O O . ASN A 1 202 ? -2.968 -30.282 16.396 1.00 33.56 202 ASN A O 1
ATOM 1646 N N . GLN A 1 203 ? -3.418 -28.400 15.258 1.00 30.09 203 GLN A N 1
ATOM 1647 C CA . GLN A 1 203 ? -4.676 -28.027 15.897 1.00 30.09 203 GLN A CA 1
ATOM 1648 C C . GLN A 1 203 ? -5.593 -27.425 14.837 1.00 30.09 203 GLN A C 1
ATOM 1650 O O . GLN A 1 203 ? -5.620 -26.228 14.569 1.00 30.09 203 GLN A O 1
ATOM 1655 N N . THR A 1 204 ? -6.341 -28.327 14.211 1.00 34.75 204 THR A N 1
ATOM 1656 C CA . THR A 1 204 ? -7.609 -28.044 13.555 1.00 34.75 204 THR A CA 1
ATOM 1657 C C . THR A 1 204 ? -8.503 -27.216 14.473 1.00 34.75 204 THR A C 1
ATOM 1659 O O . THR A 1 204 ? -8.871 -27.677 15.548 1.00 34.75 204 THR A O 1
ATOM 1662 N N . ASN A 1 205 ? -8.897 -26.040 14.001 1.00 26.16 205 ASN A N 1
ATOM 1663 C CA . ASN A 1 205 ? -10.265 -25.550 14.115 1.00 26.16 205 ASN A CA 1
ATOM 1664 C C . ASN A 1 205 ? -10.574 -24.810 12.815 1.00 26.16 205 ASN A C 1
ATOM 1666 O O . ASN A 1 205 ? -10.382 -23.604 12.680 1.00 26.16 205 ASN A O 1
ATOM 1670 N N . SER A 1 206 ? -10.998 -25.595 11.827 1.00 34.91 206 SER A N 1
ATOM 1671 C CA . SER A 1 206 ? -11.698 -25.101 10.655 1.00 34.91 206 SER A CA 1
ATOM 1672 C C . SER A 1 206 ? -13.029 -24.501 11.104 1.00 34.91 206 SER A C 1
ATOM 1674 O O . SER A 1 206 ? -13.906 -25.227 11.566 1.00 34.91 206 SER A O 1
ATOM 1676 N N . TYR A 1 207 ? -13.196 -23.200 10.914 1.00 25.06 207 TYR A N 1
ATOM 1677 C CA . TYR A 1 207 ? -14.503 -22.639 10.605 1.00 25.06 207 TYR A CA 1
ATOM 1678 C C . TYR A 1 207 ? -14.347 -21.808 9.341 1.00 25.06 207 TYR A C 1
ATOM 1680 O O . TYR A 1 207 ? -14.156 -20.597 9.375 1.00 25.06 207 TYR A O 1
ATOM 1688 N N . ASP A 1 208 ? -14.410 -22.517 8.216 1.00 32.38 208 ASP A N 1
ATOM 1689 C CA . ASP A 1 208 ? -15.066 -21.973 7.039 1.00 32.38 208 ASP A CA 1
ATOM 1690 C C . ASP A 1 208 ? -16.546 -21.820 7.391 1.00 32.38 208 ASP A C 1
ATOM 1692 O O . ASP A 1 208 ? -17.235 -22.808 7.642 1.00 32.38 208 ASP A O 1
ATOM 1696 N N . ILE A 1 209 ? -17.039 -20.586 7.388 1.00 28.88 209 ILE A N 1
ATOM 1697 C CA . ILE A 1 209 ? -18.424 -20.325 7.011 1.00 28.88 209 ILE A CA 1
ATOM 1698 C C . ILE A 1 209 ? -18.385 -19.224 5.960 1.00 28.88 209 ILE A C 1
ATOM 1700 O O . ILE A 1 209 ? -18.433 -18.032 6.256 1.00 28.88 209 ILE A O 1
ATOM 1704 N N . GLY A 1 210 ? -18.319 -19.653 4.702 1.00 36.00 210 GLY A N 1
ATOM 1705 C CA . GLY A 1 210 ? -19.026 -18.938 3.657 1.00 36.00 210 GLY A CA 1
ATOM 1706 C C . GLY A 1 210 ? -20.521 -19.060 3.943 1.00 36.00 210 GLY A C 1
ATOM 1707 O O . GLY A 1 210 ? -21.066 -20.161 3.938 1.00 36.00 210 GLY A O 1
ATOM 1708 N N . ALA A 1 211 ? -21.185 -17.940 4.207 1.00 26.72 211 ALA A N 1
ATOM 1709 C CA . ALA A 1 211 ? -22.636 -17.863 4.183 1.00 26.72 211 ALA A CA 1
ATOM 1710 C C . ALA A 1 211 ? -23.053 -16.651 3.355 1.00 26.72 211 ALA A C 1
ATOM 1712 O O . ALA A 1 211 ? -22.740 -15.501 3.654 1.00 26.72 211 ALA A O 1
ATOM 1713 N N . ILE A 1 212 ? -23.745 -16.985 2.276 1.00 31.34 212 ILE A N 1
ATOM 1714 C CA . ILE A 1 212 ? -24.526 -16.131 1.394 1.00 31.34 212 ILE A CA 1
ATOM 1715 C C . ILE A 1 212 ? -25.460 -15.259 2.244 1.00 31.34 212 ILE A C 1
ATOM 1717 O O . ILE A 1 212 ? -26.209 -15.791 3.061 1.00 31.34 212 ILE A O 1
ATOM 1721 N N . VAL A 1 213 ? -25.468 -13.943 2.020 1.00 26.62 213 VAL A N 1
ATOM 1722 C CA . VAL A 1 213 ? -26.489 -13.047 2.581 1.00 26.62 213 VAL A CA 1
ATOM 1723 C C . VAL A 1 213 ? -27.276 -12.431 1.431 1.00 26.62 213 VAL 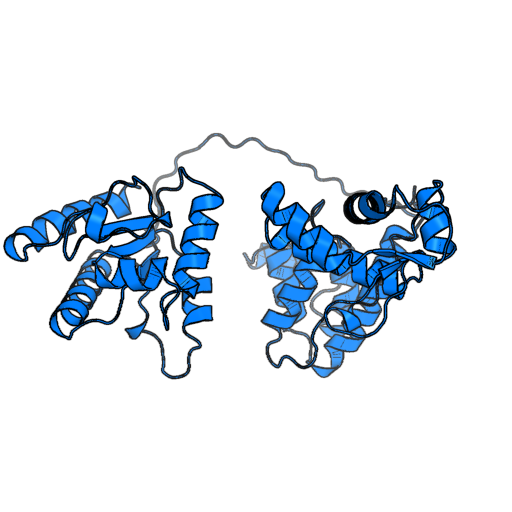A C 1
ATOM 1725 O O . VAL A 1 213 ? -26.777 -11.566 0.719 1.00 26.62 213 VAL A O 1
ATOM 1728 N N . ASN A 1 214 ? -28.519 -12.887 1.272 1.00 24.83 214 ASN A N 1
ATOM 1729 C CA . ASN A 1 214 ? -29.599 -12.076 0.712 1.00 24.83 214 ASN A CA 1
ATOM 1730 C C . ASN A 1 214 ? -30.403 -11.456 1.873 1.00 24.83 214 ASN A C 1
ATOM 1732 O O . ASN A 1 214 ? -30.365 -11.983 2.987 1.00 24.83 214 ASN A O 1
ATOM 1736 N N . PRO A 1 215 ? -31.083 -10.319 1.641 1.00 32.53 215 PRO A N 1
ATOM 1737 C CA . PRO A 1 215 ? -31.350 -9.331 2.676 1.00 32.53 215 PRO A CA 1
ATOM 1738 C C . PRO A 1 215 ? -32.606 -9.663 3.480 1.00 32.53 215 PRO A C 1
ATOM 1740 O O . PRO A 1 215 ? -33.646 -9.998 2.917 1.00 32.53 215 PRO A O 1
ATOM 1743 N N . ILE A 1 216 ? -32.526 -9.481 4.797 1.00 25.86 216 ILE A N 1
ATOM 1744 C CA . ILE A 1 216 ? -33.702 -9.287 5.644 1.00 25.86 216 ILE A CA 1
ATOM 1745 C C . ILE A 1 216 ? -33.684 -7.821 6.067 1.00 25.86 216 ILE A C 1
ATOM 1747 O O . ILE A 1 216 ? -32.732 -7.341 6.680 1.00 25.86 216 ILE A O 1
ATOM 1751 N N . VAL A 1 217 ? -34.723 -7.117 5.629 1.00 39.22 217 VAL A N 1
ATOM 1752 C CA . VAL A 1 217 ? -35.086 -5.764 6.042 1.00 39.22 217 VAL A CA 1
ATOM 1753 C C . VAL A 1 217 ? -35.427 -5.813 7.528 1.00 39.22 217 VAL A C 1
ATOM 1755 O O . VAL A 1 217 ? -36.263 -6.625 7.916 1.00 39.22 217 VAL A O 1
ATOM 1758 N N . ASP A 1 218 ? -34.818 -4.949 8.338 1.00 28.02 218 ASP A N 1
ATOM 1759 C CA . ASP A 1 218 ? -35.406 -4.591 9.626 1.00 28.02 218 ASP A CA 1
ATOM 1760 C C . ASP A 1 218 ? -35.268 -3.087 9.884 1.00 28.02 218 ASP A C 1
ATOM 1762 O O . ASP A 1 218 ? -34.208 -2.467 9.730 1.00 28.02 218 ASP A O 1
ATOM 1766 N N . GLU A 1 219 ? -36.421 -2.510 10.184 1.00 31.92 219 GLU A N 1
ATOM 1767 C CA . GLU A 1 219 ? -36.734 -1.099 10.273 1.00 31.92 219 GLU A CA 1
ATOM 1768 C C . GLU A 1 219 ? -36.484 -0.651 11.709 1.00 31.92 219 GLU A C 1
ATOM 1770 O O . GLU A 1 219 ? -37.254 -0.983 12.598 1.00 31.92 219 GLU A O 1
ATOM 1775 N N . ASN A 1 220 ? -35.380 0.063 11.943 1.00 35.12 220 ASN A N 1
ATOM 1776 C CA . ASN A 1 220 ? -35.198 1.096 12.980 1.00 35.12 220 ASN A CA 1
ATOM 1777 C C . ASN A 1 220 ? -33.723 1.526 12.983 1.00 35.12 220 ASN A C 1
ATOM 1779 O O . ASN A 1 220 ? -32.960 1.306 13.925 1.00 35.12 220 ASN A O 1
ATOM 1783 N N . LYS A 1 221 ? -33.285 2.111 11.864 1.00 33.88 221 LYS A N 1
ATOM 1784 C CA . LYS A 1 221 ? -31.924 2.622 11.705 1.00 33.88 221 LYS A CA 1
ATOM 1785 C C . LYS A 1 221 ? -31.846 3.990 12.379 1.00 33.88 221 LYS A C 1
ATOM 1787 O O . LYS A 1 221 ? -32.421 4.955 11.879 1.00 33.88 221 LYS A O 1
ATOM 1792 N N . ALA A 1 222 ? -31.104 4.090 13.481 1.00 37.62 222 ALA A N 1
ATOM 1793 C CA . ALA A 1 222 ? -30.540 5.374 13.881 1.00 37.62 222 ALA A CA 1
ATOM 1794 C C . ALA A 1 222 ? -29.802 5.934 12.655 1.00 37.62 222 ALA A C 1
ATOM 1796 O O . ALA A 1 222 ? -28.924 5.264 12.106 1.00 37.62 222 ALA A O 1
ATOM 1797 N N . ILE A 1 223 ? -30.245 7.092 12.160 1.00 44.19 223 ILE A N 1
ATOM 1798 C CA . ILE A 1 223 ? -29.751 7.682 10.916 1.00 44.19 223 ILE A CA 1
ATOM 1799 C C . ILE A 1 223 ? -28.280 8.027 11.138 1.00 44.19 223 ILE A C 1
ATOM 1801 O O . ILE A 1 223 ? -27.951 9.038 11.751 1.00 44.19 223 ILE A O 1
ATOM 1805 N N . VAL A 1 224 ? -27.385 7.151 10.682 1.00 55.91 224 VAL A N 1
ATOM 1806 C CA . VAL A 1 224 ? -25.961 7.464 10.603 1.00 55.91 224 VAL A CA 1
ATOM 1807 C C . VAL A 1 224 ? -25.839 8.574 9.567 1.00 55.91 224 VAL A C 1
ATOM 1809 O O . VAL A 1 224 ? -26.130 8.351 8.389 1.00 55.91 224 VAL A O 1
ATOM 1812 N N . ALA A 1 225 ? -25.491 9.776 10.027 1.00 72.62 225 ALA A N 1
ATOM 1813 C CA . ALA A 1 225 ? -25.265 10.930 9.170 1.00 72.62 225 ALA A CA 1
ATOM 1814 C C . ALA A 1 225 ? -24.196 10.577 8.128 1.00 72.62 225 ALA A C 1
ATOM 1816 O O . ALA A 1 225 ? -23.114 10.105 8.487 1.00 72.62 225 ALA A O 1
ATOM 1817 N N . LYS A 1 226 ? -24.507 10.770 6.840 1.00 84.31 226 LYS A N 1
ATOM 1818 C CA . LYS A 1 226 ? -23.518 10.549 5.780 1.00 84.31 226 LYS A CA 1
ATOM 1819 C C . LYS A 1 226 ? -22.385 11.555 5.930 1.00 84.31 226 LYS A C 1
ATOM 1821 O O . LYS A 1 226 ? -22.631 12.743 6.147 1.00 84.31 226 LYS A O 1
ATOM 1826 N N . LYS A 1 227 ? -21.161 11.066 5.777 1.00 87.12 227 LYS A N 1
ATOM 1827 C CA . LYS A 1 227 ? -19.934 11.851 5.836 1.00 87.12 227 LYS A CA 1
ATOM 1828 C C . LYS A 1 227 ? -19.654 12.460 4.474 1.00 87.12 227 LYS A C 1
ATOM 1830 O O . LYS A 1 227 ? -19.554 11.737 3.480 1.00 87.12 227 LYS A O 1
ATOM 1835 N N . VAL A 1 228 ? -19.514 13.777 4.420 1.00 90.19 228 VAL A N 1
ATOM 1836 C CA . VAL A 1 228 ? -19.309 14.525 3.179 1.00 90.19 228 VAL A CA 1
ATOM 1837 C C . VAL A 1 228 ? -18.052 15.371 3.306 1.00 90.19 228 VAL A C 1
ATOM 1839 O O . VAL A 1 228 ? -17.944 16.207 4.198 1.00 90.19 228 VAL A O 1
ATOM 1842 N N . PHE A 1 229 ? -17.102 15.169 2.399 1.00 89.62 229 PHE A N 1
ATOM 1843 C CA . PHE A 1 229 ? -15.929 16.028 2.271 1.00 89.62 229 PHE A CA 1
ATOM 1844 C C . PHE A 1 229 ? -16.150 17.084 1.194 1.00 89.62 229 PHE A C 1
ATOM 1846 O O . PHE A 1 229 ? -16.670 16.758 0.129 1.00 89.62 229 PHE A O 1
ATOM 1853 N N . ILE A 1 230 ? -15.724 18.321 1.444 1.00 87.94 230 ILE A N 1
ATOM 1854 C CA . ILE A 1 230 ? -15.740 19.406 0.461 1.00 87.94 230 ILE A CA 1
ATOM 1855 C C . ILE A 1 230 ? -14.297 19.813 0.155 1.00 87.94 230 ILE A C 1
ATOM 1857 O O . ILE A 1 230 ? -13.615 20.363 1.018 1.00 87.94 230 ILE A O 1
ATOM 1861 N N . THR A 1 231 ? -13.859 19.565 -1.080 1.00 83.94 231 THR A N 1
ATOM 1862 C CA . THR A 1 231 ? -12.578 20.045 -1.625 1.00 83.94 231 THR A CA 1
ATOM 1863 C C . THR A 1 231 ? -12.836 21.205 -2.586 1.00 83.94 231 THR A C 1
ATOM 1865 O O . THR A 1 231 ? -13.741 21.157 -3.428 1.00 83.94 231 THR A O 1
ATOM 1868 N N . TYR A 1 232 ? -12.060 22.275 -2.433 1.00 83.25 232 TYR A N 1
ATOM 1869 C CA . TYR A 1 232 ? -12.141 23.493 -3.234 1.00 83.25 232 TYR A CA 1
ATOM 1870 C C . TYR A 1 232 ? -10.770 24.166 -3.317 1.00 83.25 232 TYR A C 1
ATOM 1872 O O . TYR A 1 232 ? -9.828 23.807 -2.614 1.00 83.25 232 TYR A O 1
ATOM 1880 N N . CYS A 1 233 ? -10.654 25.144 -4.210 1.00 73.38 233 CYS A N 1
ATOM 1881 C CA . CYS A 1 233 ? -9.462 25.961 -4.340 1.00 73.38 233 CYS A CA 1
ATOM 1882 C C . CYS A 1 233 ? -9.687 27.289 -3.620 1.00 73.38 233 CYS A C 1
ATOM 1884 O O . CYS A 1 233 ? -10.686 27.962 -3.859 1.00 73.38 233 CYS A O 1
ATOM 1886 N N . TRP A 1 234 ? -8.728 27.705 -2.792 1.00 69.94 234 TRP A N 1
ATOM 1887 C CA . TRP A 1 234 ? -8.744 29.052 -2.230 1.00 69.94 234 TRP A CA 1
ATOM 1888 C C . TRP A 1 234 ? -8.504 30.078 -3.349 1.00 69.94 234 TRP A C 1
ATOM 1890 O O . TRP A 1 234 ? -7.431 30.096 -3.970 1.00 69.94 234 TRP A O 1
ATOM 1900 N N . GLU A 1 235 ? -9.526 30.890 -3.631 1.00 73.88 235 GLU A N 1
ATOM 1901 C CA . GLU A 1 235 ? -9.545 31.858 -4.736 1.00 73.88 235 GLU A CA 1
ATOM 1902 C C . GLU A 1 235 ? -9.720 33.291 -4.234 1.00 73.88 235 GLU A C 1
ATOM 1904 O O . GLU A 1 235 ? -8.746 34.034 -4.140 1.00 73.88 235 GLU A O 1
ATOM 1909 N N . ASN A 1 236 ? -10.953 33.679 -3.912 1.00 77.19 236 ASN A N 1
ATOM 1910 C CA . ASN A 1 236 ? -11.300 34.994 -3.386 1.00 77.19 236 ASN A CA 1
ATOM 1911 C C . ASN A 1 236 ? -12.289 34.855 -2.221 1.00 77.19 236 ASN A C 1
ATOM 1913 O O . ASN A 1 236 ? -12.921 33.809 -2.053 1.00 77.19 236 ASN A O 1
ATOM 1917 N N . ASP A 1 237 ? -12.420 35.913 -1.423 1.00 72.50 237 ASP A N 1
ATOM 1918 C CA . ASP A 1 237 ? -13.223 35.887 -0.197 1.00 72.50 237 ASP A CA 1
ATOM 1919 C C . ASP A 1 237 ? -14.700 35.559 -0.455 1.00 72.50 237 ASP A C 1
ATOM 1921 O O . ASP A 1 237 ? -15.320 34.865 0.346 1.00 72.50 237 ASP A O 1
ATOM 1925 N N . GLU A 1 238 ? -15.253 35.987 -1.591 1.00 81.00 238 GLU A N 1
ATOM 1926 C CA . GLU A 1 238 ? -16.635 35.697 -1.988 1.00 81.00 238 GLU A CA 1
ATOM 1927 C C . GLU A 1 238 ? -16.841 34.202 -2.286 1.00 81.00 238 GLU A C 1
ATOM 1929 O O . GLU A 1 238 ? -17.779 33.585 -1.780 1.00 81.00 238 GLU A O 1
ATOM 1934 N N . HIS A 1 239 ? -15.926 33.587 -3.041 1.00 84.06 239 HIS A N 1
ATOM 1935 C CA . HIS A 1 239 ? -15.922 32.150 -3.314 1.00 84.06 239 HIS A CA 1
ATOM 1936 C C . HIS A 1 239 ? -15.774 31.340 -2.024 1.00 84.06 239 HIS A C 1
ATOM 1938 O O . HIS A 1 239 ? -16.544 30.412 -1.780 1.00 84.06 239 HIS A O 1
ATOM 1944 N N . ASN A 1 240 ? -14.816 31.717 -1.177 1.00 77.12 240 ASN A N 1
ATOM 1945 C CA . ASN A 1 240 ? -14.553 31.027 0.082 1.00 77.12 240 ASN A CA 1
ATOM 1946 C C . ASN A 1 240 ? -15.771 31.113 1.017 1.00 77.12 240 ASN A C 1
ATOM 1948 O O . ASN A 1 240 ? -16.224 30.096 1.543 1.00 77.12 240 ASN A O 1
ATOM 1952 N N . ALA A 1 241 ? -16.369 32.303 1.155 1.00 78.06 241 ALA A N 1
ATOM 1953 C CA . ALA A 1 241 ? -17.583 32.500 1.944 1.00 78.06 241 ALA A CA 1
ATOM 1954 C C . ALA A 1 241 ? -18.759 31.670 1.407 1.00 78.06 241 ALA A C 1
ATOM 1956 O O . ALA A 1 241 ? -19.505 31.078 2.189 1.00 78.06 241 ALA A O 1
ATOM 1957 N N . TRP A 1 242 ? -18.897 31.568 0.084 1.00 91.50 242 TRP A N 1
ATOM 1958 C CA . TRP A 1 242 ? -19.913 30.729 -0.545 1.00 91.50 242 TRP A CA 1
ATOM 1959 C C . TRP A 1 242 ? -19.727 29.240 -0.211 1.00 91.50 242 TRP A C 1
ATOM 1961 O O . TRP A 1 242 ? -20.684 28.581 0.200 1.00 91.50 242 TRP A O 1
ATOM 1971 N N . VAL A 1 243 ? -18.498 28.716 -0.300 1.00 87.25 243 VAL A N 1
ATOM 1972 C CA . VAL A 1 243 ? -18.196 27.320 0.069 1.00 87.25 243 VAL A CA 1
ATOM 1973 C C . VAL A 1 243 ? -18.485 27.069 1.554 1.00 87.25 243 VAL A C 1
ATOM 1975 O O . VAL A 1 243 ? -19.024 26.021 1.913 1.00 87.25 243 VAL A O 1
ATOM 1978 N N . HIS A 1 244 ? -18.191 28.034 2.430 1.00 82.56 244 HIS A N 1
ATOM 1979 C CA . HIS A 1 244 ? -18.511 27.931 3.856 1.00 82.56 244 HIS A CA 1
ATOM 1980 C C . HIS A 1 244 ? -20.017 27.915 4.127 1.00 82.56 244 HIS A C 1
ATOM 1982 O O . HIS A 1 244 ? -20.475 27.142 4.970 1.00 82.56 244 HIS A O 1
ATOM 1988 N N . ASN A 1 245 ? -20.795 28.721 3.404 1.00 87.06 245 ASN A N 1
ATOM 1989 C CA . ASN A 1 245 ? -22.252 28.704 3.510 1.00 87.06 245 ASN A CA 1
ATOM 1990 C C . ASN A 1 245 ? -22.819 27.349 3.068 1.00 87.06 245 ASN A C 1
ATOM 1992 O O . ASN A 1 245 ? -23.596 26.755 3.813 1.00 87.06 245 ASN A O 1
ATOM 1996 N N . LEU A 1 246 ? -22.328 26.800 1.952 1.00 91.44 246 LEU A N 1
ATOM 1997 C CA . LEU A 1 246 ? -22.686 25.455 1.498 1.00 91.44 246 LEU A CA 1
ATOM 1998 C C . LEU A 1 246 ? -22.366 24.386 2.552 1.00 91.44 246 LEU A C 1
ATOM 2000 O O . LEU A 1 246 ? -23.209 23.544 2.859 1.00 91.44 246 LEU A O 1
ATOM 2004 N N . ALA A 1 247 ? -21.173 24.440 3.150 1.00 88.50 247 ALA A N 1
ATOM 2005 C CA . ALA A 1 247 ? -20.771 23.518 4.209 1.00 88.50 247 ALA A CA 1
ATOM 2006 C C . ALA A 1 247 ? -21.695 23.605 5.436 1.00 88.50 247 ALA A C 1
ATOM 2008 O O . ALA A 1 247 ? -22.084 22.581 5.992 1.00 88.50 247 ALA A O 1
ATOM 2009 N N . ASN A 1 248 ? -22.064 24.819 5.852 1.00 81.81 248 ASN A N 1
ATOM 2010 C CA . ASN A 1 248 ? -22.948 25.040 6.995 1.00 81.81 248 ASN A CA 1
ATOM 2011 C C . ASN A 1 248 ? -24.389 24.598 6.716 1.00 81.81 248 ASN A C 1
ATOM 2013 O O . ASN A 1 248 ? -25.060 24.094 7.613 1.00 81.81 248 ASN A O 1
ATOM 2017 N N . ASP A 1 249 ? -24.883 24.782 5.495 1.00 90.94 249 ASP A N 1
ATOM 2018 C CA . ASP A 1 249 ? -26.246 24.388 5.149 1.00 90.94 249 ASP A CA 1
ATOM 2019 C C . ASP A 1 249 ? -26.385 22.866 4.996 1.00 90.94 249 ASP A C 1
ATOM 2021 O O . ASP A 1 249 ? -27.401 22.302 5.405 1.00 90.94 249 ASP A O 1
ATOM 2025 N N . LEU A 1 250 ? -25.345 22.178 4.511 1.00 89.88 250 LEU A N 1
ATOM 2026 C CA . LEU A 1 250 ? -25.292 20.712 4.509 1.00 89.88 250 LEU A CA 1
ATOM 2027 C C . LEU A 1 250 ? -25.172 20.130 5.931 1.00 89.88 250 LEU A C 1
ATOM 2029 O O . LEU A 1 250 ? -25.815 19.125 6.233 1.00 89.88 250 LEU A O 1
ATOM 2033 N N . ASP A 1 251 ? -24.421 20.783 6.820 1.00 83.31 251 ASP A N 1
ATOM 2034 C CA . ASP A 1 251 ? -24.337 20.422 8.245 1.00 83.31 251 ASP A CA 1
ATOM 2035 C C . ASP A 1 251 ? -25.715 20.538 8.928 1.00 83.31 251 ASP A C 1
ATOM 2037 O O . ASP A 1 251 ? -26.207 19.583 9.532 1.00 83.31 251 ASP A O 1
ATOM 2041 N N . LYS A 1 252 ? -26.433 21.652 8.706 1.00 82.62 252 LYS A N 1
ATOM 2042 C CA . LYS A 1 252 ? -27.829 21.831 9.165 1.00 82.62 252 LYS A CA 1
ATOM 2043 C C . LYS A 1 252 ? -28.796 20.805 8.566 1.00 82.62 252 LYS A C 1
ATOM 2045 O O . LYS A 1 252 ? -29.805 20.485 9.192 1.00 82.62 252 LYS A O 1
ATOM 2050 N N . ALA A 1 253 ? -28.509 20.293 7.368 1.00 81.81 253 ALA A N 1
ATOM 2051 C CA . ALA A 1 253 ? -29.289 19.237 6.725 1.00 81.81 253 ALA A CA 1
ATOM 2052 C C . ALA A 1 253 ? -29.012 17.829 7.299 1.00 81.81 253 ALA A C 1
ATOM 2054 O O . ALA A 1 253 ? -29.674 16.870 6.880 1.00 81.81 253 ALA A O 1
ATOM 2055 N N . GLY A 1 254 ? -28.095 17.700 8.268 1.00 80.12 254 GLY A N 1
ATOM 2056 C CA . GLY A 1 254 ? -27.835 16.475 9.028 1.00 80.12 254 GLY A CA 1
ATOM 2057 C C . GLY A 1 254 ? -26.707 15.599 8.480 1.00 80.12 254 GLY A C 1
ATOM 2058 O O . GLY A 1 254 ? -26.718 14.390 8.717 1.00 80.12 254 GLY A O 1
ATOM 2059 N N . PHE A 1 255 ? -25.767 16.171 7.724 1.00 87.75 255 PHE A N 1
ATOM 2060 C CA . PHE A 1 255 ? -24.568 15.478 7.241 1.00 87.75 255 PHE A CA 1
ATOM 2061 C C . PHE A 1 255 ? -23.344 15.793 8.109 1.00 87.75 255 PHE A C 1
ATOM 2063 O O . PHE A 1 255 ? -23.247 16.877 8.670 1.00 87.75 255 PHE A O 1
ATOM 2070 N N . ASP A 1 256 ? -22.389 14.864 8.179 1.00 82.38 256 ASP A N 1
ATOM 2071 C CA . ASP A 1 256 ? -21.109 15.063 8.875 1.00 82.38 256 ASP A CA 1
ATOM 2072 C C . ASP A 1 256 ? -20.091 15.682 7.902 1.00 82.38 256 ASP A C 1
ATOM 2074 O O . ASP A 1 256 ? -19.632 15.015 6.967 1.00 82.38 256 ASP A O 1
ATOM 2078 N N . ILE A 1 257 ? -19.811 16.984 8.057 1.00 84.44 257 ILE A N 1
ATOM 2079 C CA . ILE A 1 257 ? -19.081 17.785 7.063 1.00 84.44 257 ILE A CA 1
ATOM 2080 C C . ILE A 1 257 ? -17.599 17.934 7.400 1.00 84.44 257 ILE A C 1
ATOM 2082 O O . ILE A 1 257 ? -17.217 18.555 8.394 1.00 84.44 257 ILE A O 1
ATOM 2086 N N . PHE A 1 258 ? -16.762 17.492 6.466 1.00 78.81 258 PHE A N 1
ATOM 2087 C CA . PHE A 1 258 ? -15.317 17.666 6.489 1.00 78.81 258 PHE A CA 1
ATOM 2088 C C . PHE A 1 258 ? -14.913 18.750 5.480 1.00 78.81 258 PHE A C 1
ATOM 2090 O O . PHE A 1 258 ? -15.277 18.690 4.306 1.00 78.81 258 PHE A O 1
ATOM 2097 N N . ILE A 1 259 ? -14.154 19.745 5.935 1.00 77.44 259 ILE A N 1
ATOM 2098 C CA . ILE A 1 259 ? -13.598 20.827 5.110 1.00 77.44 259 ILE A CA 1
ATOM 2099 C C . ILE A 1 259 ? -12.279 21.299 5.735 1.00 77.44 259 ILE A C 1
ATOM 2101 O O . ILE A 1 259 ? -12.122 21.260 6.961 1.00 77.44 259 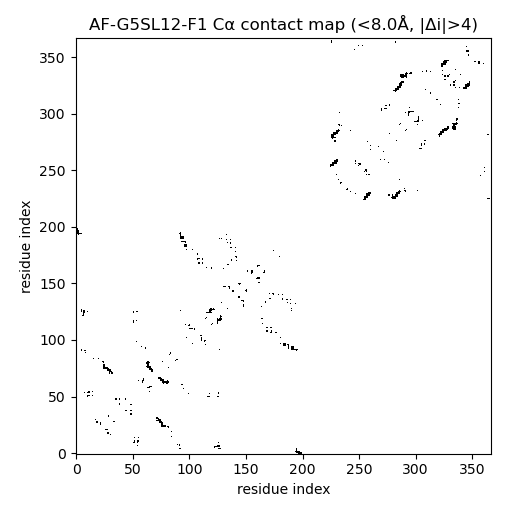ILE A O 1
ATOM 2105 N N . ASP A 1 260 ? -11.336 21.717 4.894 1.00 60.12 260 ASP A N 1
ATOM 2106 C CA . ASP A 1 260 ? -9.974 22.120 5.269 1.00 60.12 260 ASP A CA 1
ATOM 2107 C C . ASP A 1 260 ? -9.917 23.212 6.358 1.00 60.12 260 ASP A C 1
ATOM 2109 O O . ASP A 1 260 ? -9.153 23.094 7.313 1.00 60.12 260 ASP A O 1
ATOM 2113 N N . ILE A 1 261 ? -10.780 24.228 6.294 1.00 55.69 261 ILE A N 1
ATOM 2114 C CA . ILE A 1 261 ? -10.767 25.380 7.205 1.00 55.69 261 ILE A CA 1
ATOM 2115 C C . ILE A 1 261 ? -11.252 25.038 8.619 1.00 55.69 261 ILE A C 1
ATOM 2117 O O . ILE A 1 261 ? -10.961 25.760 9.569 1.00 55.69 261 ILE A O 1
ATOM 2121 N N . LYS A 1 262 ? -12.005 23.939 8.775 1.00 51.72 262 LYS A N 1
ATOM 2122 C CA . LYS A 1 262 ? -12.463 23.461 10.088 1.00 51.72 262 LYS A CA 1
ATOM 2123 C C . LYS A 1 262 ? -11.371 22.667 10.819 1.00 51.72 262 LYS A C 1
ATOM 2125 O O . LYS A 1 262 ? -11.613 22.205 11.933 1.00 51.72 262 LYS A O 1
ATOM 2130 N N . GLN A 1 263 ? -10.191 22.495 10.216 1.00 52.53 263 GLN A N 1
ATOM 2131 C CA . GLN A 1 263 ? -9.090 21.764 10.830 1.00 52.53 263 GLN A CA 1
ATOM 2132 C C . GLN A 1 263 ? -8.232 22.643 11.751 1.00 52.53 263 GLN A C 1
ATOM 2134 O O . GLN A 1 263 ? -8.027 23.828 11.481 1.00 52.53 263 GLN A O 1
ATOM 2139 N N . PRO A 1 264 ? -7.699 22.073 12.846 1.00 37.78 264 PRO A N 1
ATOM 2140 C CA . PRO A 1 264 ? -6.823 22.795 13.758 1.00 37.78 264 PRO A CA 1
ATOM 2141 C C . PRO A 1 264 ? -5.511 23.215 13.080 1.00 37.78 264 PRO A C 1
ATOM 2143 O O . PRO A 1 264 ? -4.957 22.502 12.240 1.00 37.78 264 PRO A O 1
ATOM 2146 N N . LEU A 1 265 ? -4.975 24.365 13.498 1.00 41.50 265 LEU A N 1
ATOM 2147 C CA . LEU A 1 265 ? -3.678 24.864 13.032 1.00 41.50 265 LEU A CA 1
ATOM 2148 C C . LEU A 1 265 ? -2.564 23.843 13.327 1.00 41.50 265 LEU A C 1
ATOM 2150 O O . LEU A 1 265 ? -2.488 23.303 14.429 1.00 41.50 265 LEU A O 1
ATOM 2154 N N . GLY A 1 266 ? -1.686 23.603 12.350 1.00 36.66 266 GLY A N 1
ATOM 2155 C CA . GLY A 1 266 ? -0.580 22.641 12.460 1.00 36.66 266 GLY A CA 1
ATOM 2156 C C . GLY A 1 266 ? -0.890 21.233 11.944 1.00 36.66 266 GLY A C 1
ATOM 2157 O O . GLY A 1 266 ? 0.011 20.395 11.920 1.00 36.66 266 GLY A O 1
ATOM 2158 N N . ILE A 1 267 ? -2.122 20.964 11.495 1.00 41.75 267 ILE A N 1
ATOM 2159 C CA . ILE A 1 267 ? -2.434 19.734 10.761 1.00 41.75 267 ILE A CA 1
ATOM 2160 C C . ILE A 1 267 ? -1.674 19.704 9.427 1.00 41.75 267 ILE A C 1
ATOM 2162 O O . ILE A 1 267 ? -1.556 20.718 8.735 1.00 41.75 267 ILE A O 1
ATOM 2166 N N . GLU A 1 268 ? -1.177 18.532 9.037 1.00 54.28 268 GLU A N 1
ATOM 2167 C CA . GLU A 1 268 ? -0.665 18.344 7.681 1.00 54.28 268 GLU A CA 1
ATOM 2168 C C . GLU A 1 268 ? -1.868 18.123 6.753 1.00 54.28 268 GLU A C 1
ATOM 2170 O O . GLU A 1 268 ? -2.527 17.081 6.797 1.00 54.28 268 GLU A O 1
ATOM 2175 N N . LEU A 1 269 ? -2.208 19.158 5.979 1.00 54.50 269 LEU A N 1
ATOM 2176 C CA . LEU A 1 269 ? -3.435 19.195 5.182 1.00 54.50 269 LEU A CA 1
ATOM 2177 C C . LEU A 1 269 ? -3.475 18.077 4.136 1.00 54.50 269 LEU A C 1
ATOM 2179 O O . LEU A 1 269 ? -4.539 17.512 3.912 1.00 54.50 269 LEU A O 1
ATOM 2183 N N . ASN A 1 270 ? -2.340 17.693 3.544 1.00 53.12 270 ASN A N 1
ATOM 2184 C CA . ASN A 1 270 ? -2.311 16.634 2.530 1.00 53.12 270 ASN A CA 1
ATOM 2185 C C . ASN A 1 270 ? -2.730 15.277 3.117 1.00 53.12 270 ASN A C 1
ATOM 2187 O O . ASN A 1 270 ? -3.596 14.600 2.561 1.00 53.12 270 ASN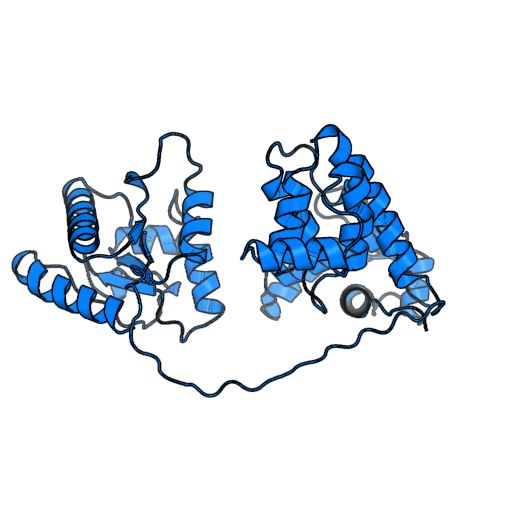 A O 1
ATOM 2191 N N . ARG A 1 271 ? -2.207 14.928 4.294 1.00 55.34 271 ARG A N 1
ATOM 2192 C CA . ARG A 1 271 ? -2.581 13.743 5.073 1.00 55.34 271 ARG A CA 1
ATOM 2193 C C . ARG A 1 271 ? -4.028 13.810 5.561 1.00 55.34 271 ARG A C 1
ATOM 2195 O O . ARG A 1 271 ? -4.708 12.784 5.572 1.00 55.34 271 ARG A O 1
ATOM 2202 N N . PHE A 1 272 ? -4.516 14.988 5.957 1.00 60.78 272 PHE A N 1
ATOM 2203 C CA . PHE A 1 272 ? -5.924 15.167 6.323 1.00 60.78 272 PHE A CA 1
ATOM 2204 C C . PHE A 1 272 ? -6.845 14.877 5.133 1.00 60.78 272 PHE A C 1
ATOM 2206 O O . PHE A 1 272 ? -7.795 14.105 5.267 1.00 60.78 272 PHE A O 1
ATOM 2213 N N . MET A 1 273 ? -6.543 15.443 3.965 1.00 60.81 273 MET A N 1
ATOM 2214 C CA . MET A 1 273 ? -7.343 15.277 2.752 1.00 60.81 273 MET A CA 1
ATOM 2215 C C . MET A 1 273 ? -7.323 13.815 2.275 1.00 60.81 273 MET A C 1
ATOM 2217 O O . MET A 1 273 ? -8.376 13.264 1.962 1.00 60.81 273 MET A O 1
ATOM 2221 N N . GLU A 1 274 ? -6.176 13.127 2.348 1.00 62.25 274 GLU A N 1
ATOM 2222 C CA . GLU A 1 274 ? -6.066 11.676 2.104 1.00 62.25 274 GLU A CA 1
ATOM 2223 C C . GLU A 1 274 ? -6.984 10.832 2.966 1.00 62.25 274 GLU A C 1
ATOM 2225 O O . GLU A 1 274 ? -7.766 10.014 2.472 1.00 62.25 274 GLU A O 1
ATOM 2230 N N . GLN A 1 275 ? -6.854 11.009 4.277 1.00 60.53 275 GLN A N 1
ATOM 2231 C CA . GLN A 1 275 ? -7.605 10.226 5.239 1.00 60.53 275 GLN A CA 1
ATOM 2232 C C . GLN A 1 275 ? -9.091 10.531 5.115 1.00 60.53 275 GLN A C 1
ATOM 2234 O O . GLN A 1 275 ? -9.912 9.621 5.205 1.00 60.53 275 GLN A O 1
ATOM 2239 N N . THR A 1 276 ? -9.439 11.787 4.861 1.00 66.88 276 THR A N 1
ATOM 2240 C CA . THR A 1 276 ? -10.826 12.202 4.709 1.00 66.88 276 THR A CA 1
ATOM 2241 C C . THR A 1 276 ? -11.428 11.592 3.449 1.00 66.88 276 THR A C 1
ATOM 2243 O O . THR A 1 276 ? -12.405 10.856 3.557 1.00 66.88 276 THR A O 1
ATOM 2246 N N . ILE A 1 277 ? -10.805 11.761 2.275 1.00 70.25 277 ILE A N 1
ATOM 2247 C CA . ILE A 1 277 ? -11.290 11.179 1.013 1.00 70.25 277 ILE A CA 1
ATOM 2248 C C . ILE A 1 277 ? -11.477 9.664 1.142 1.00 70.25 277 ILE A C 1
ATOM 2250 O O . ILE A 1 277 ? -12.469 9.139 0.643 1.00 70.25 277 ILE A O 1
ATOM 2254 N N . ALA A 1 278 ? -10.585 8.943 1.827 1.00 66.44 278 ALA A N 1
ATOM 2255 C CA . ALA A 1 278 ? -10.713 7.495 2.004 1.00 66.44 278 ALA A CA 1
ATOM 2256 C C . ALA A 1 278 ? -11.923 7.071 2.863 1.00 66.44 278 ALA A C 1
ATOM 2258 O O . ALA A 1 278 ? -12.459 5.984 2.646 1.00 66.44 278 ALA A O 1
ATOM 2259 N N . ASN A 1 279 ? -12.356 7.913 3.807 1.00 65.94 279 ASN A N 1
ATOM 2260 C CA . ASN A 1 279 ? -13.296 7.546 4.873 1.00 65.94 279 ASN A CA 1
ATOM 2261 C C . ASN A 1 279 ? -14.660 8.263 4.814 1.00 65.94 279 ASN A C 1
ATOM 2263 O O . ASN A 1 279 ? -15.498 8.024 5.686 1.00 65.94 279 ASN A O 1
ATOM 2267 N N . VAL A 1 280 ? -14.893 9.128 3.823 1.00 78.88 280 VAL A N 1
ATOM 2268 C CA . VAL A 1 280 ? -16.188 9.796 3.603 1.00 78.88 280 VAL A CA 1
ATOM 2269 C C . VAL A 1 280 ? -17.051 9.084 2.559 1.00 78.88 280 VAL A C 1
ATOM 2271 O O . VAL A 1 280 ? -16.543 8.448 1.629 1.00 78.88 280 VAL A O 1
ATOM 2274 N N . ASP A 1 281 ? -18.369 9.239 2.687 1.00 84.88 281 ASP A N 1
ATOM 2275 C CA . ASP A 1 281 ? -19.357 8.658 1.775 1.00 84.88 281 ASP A CA 1
ATOM 2276 C C . ASP A 1 281 ? -19.423 9.423 0.449 1.00 84.88 281 ASP A C 1
ATOM 2278 O O . ASP A 1 281 ? -19.540 8.813 -0.618 1.00 84.88 281 ASP A O 1
ATOM 2282 N N . LYS A 1 282 ? -19.330 10.760 0.513 1.00 90.06 282 LYS A N 1
ATOM 2283 C CA . LYS A 1 282 ? -19.335 11.662 -0.648 1.00 90.06 282 LYS A CA 1
ATOM 2284 C C . LYS A 1 282 ? -18.191 12.663 -0.588 1.00 90.06 282 LYS A C 1
ATOM 2286 O O . LYS A 1 282 ? -17.801 13.123 0.481 1.00 90.06 282 LYS A O 1
ATOM 2291 N N . VAL A 1 283 ? -17.696 13.033 -1.763 1.00 89.50 283 VAL A N 1
ATOM 2292 C CA . VAL A 1 283 ? -16.710 14.095 -1.959 1.00 89.50 283 VAL A CA 1
ATOM 2293 C C . VAL A 1 283 ? -17.298 15.105 -2.936 1.00 89.50 283 VAL A C 1
ATOM 2295 O O . VAL A 1 283 ? -17.527 14.786 -4.105 1.00 89.50 283 VAL A O 1
ATOM 2298 N N . LEU A 1 284 ? -17.561 16.314 -2.452 1.00 93.25 284 LEU A N 1
ATOM 2299 C CA . LEU A 1 284 ? -17.971 17.450 -3.263 1.00 93.25 284 LEU A CA 1
ATOM 2300 C C . LEU A 1 284 ? -16.726 18.165 -3.771 1.00 93.25 284 LEU A C 1
ATOM 2302 O O . LEU A 1 284 ? -15.858 18.537 -2.984 1.00 93.25 284 LEU A O 1
ATOM 2306 N N . ILE A 1 285 ? -16.657 18.355 -5.085 1.00 91.19 285 ILE A N 1
ATOM 2307 C CA . ILE A 1 285 ? -15.536 19.027 -5.743 1.00 91.19 285 ILE A CA 1
ATOM 2308 C C . ILE A 1 285 ? -16.047 20.348 -6.285 1.00 91.19 285 ILE A C 1
ATOM 2310 O O . ILE A 1 285 ? -16.816 20.365 -7.251 1.00 91.19 285 ILE A O 1
ATOM 2314 N N . ILE A 1 286 ? -15.646 21.450 -5.655 1.00 93.06 286 ILE A N 1
ATOM 2315 C CA . ILE A 1 286 ? -16.072 22.782 -6.076 1.00 93.06 286 ILE A CA 1
ATOM 2316 C C . ILE A 1 286 ? -15.262 23.181 -7.312 1.00 93.06 286 ILE A C 1
ATOM 2318 O O . ILE A 1 286 ? -14.105 23.586 -7.236 1.00 93.06 286 ILE A O 1
ATOM 2322 N N . ALA A 1 287 ? -15.888 23.012 -8.472 1.00 91.06 287 ALA A N 1
ATOM 2323 C CA . ALA A 1 287 ? -15.279 23.177 -9.776 1.00 91.06 287 ALA A CA 1
ATOM 2324 C C . ALA A 1 287 ? -15.367 24.634 -10.254 1.00 91.06 287 ALA A C 1
ATOM 2326 O O . ALA A 1 287 ? -16.451 25.197 -10.454 1.00 91.06 287 ALA A O 1
ATOM 2327 N N . THR A 1 288 ? -14.195 25.204 -10.512 1.00 92.75 288 THR A N 1
ATOM 2328 C CA . THR A 1 288 ? -13.969 26.515 -11.128 1.00 92.75 288 THR A CA 1
ATOM 2329 C C . THR A 1 288 ? -12.859 26.394 -12.184 1.00 92.75 288 THR A C 1
ATOM 2331 O O . THR A 1 288 ? -12.123 25.398 -12.195 1.00 92.75 288 THR A O 1
ATOM 2334 N N . PRO A 1 289 ? -12.683 27.387 -13.074 1.00 91.38 289 PRO A N 1
ATOM 2335 C CA . PRO A 1 289 ? -11.563 27.378 -14.013 1.00 91.38 289 PRO A CA 1
ATOM 2336 C C . PRO A 1 289 ? -10.193 27.359 -13.323 1.00 91.38 289 PRO A C 1
ATOM 2338 O O . PRO A 1 289 ? -9.263 26.716 -13.811 1.00 91.38 289 PRO A O 1
ATOM 2341 N N . GLU A 1 290 ? -10.069 28.021 -12.172 1.00 84.25 290 GLU A N 1
ATOM 2342 C CA . GLU A 1 290 ? -8.824 28.045 -11.402 1.00 84.25 290 GLU A CA 1
ATOM 2343 C C . GLU A 1 290 ? -8.560 26.693 -10.721 1.00 84.25 290 GLU A C 1
ATOM 2345 O O . GLU A 1 290 ? -7.436 26.191 -10.790 1.00 84.25 290 GLU A O 1
ATOM 2350 N N . TYR A 1 291 ? -9.592 26.035 -10.171 1.00 83.12 291 TYR A N 1
ATOM 2351 C CA . TYR A 1 291 ? -9.479 24.668 -9.652 1.00 83.12 291 TYR A CA 1
ATOM 2352 C C . TYR A 1 291 ? -8.998 23.702 -10.742 1.00 83.12 291 TYR A C 1
ATOM 2354 O O . TYR A 1 291 ? -8.022 22.979 -10.534 1.00 83.12 291 TYR A O 1
ATOM 2362 N N . LYS A 1 292 ? -9.618 23.743 -11.935 1.00 84.88 292 LYS A N 1
ATOM 2363 C CA . LYS A 1 292 ? -9.193 22.948 -13.102 1.00 84.88 292 LYS A CA 1
ATOM 2364 C C . LYS A 1 292 ? -7.721 23.175 -13.424 1.00 84.88 292 LYS A C 1
ATOM 2366 O O . LYS A 1 292 ? -6.960 22.218 -13.532 1.00 84.88 292 LYS A O 1
ATOM 2371 N N . LYS A 1 293 ? -7.314 24.439 -13.555 1.00 82.38 293 LYS A N 1
ATOM 2372 C CA . LYS A 1 293 ? -5.940 24.802 -13.910 1.00 82.38 293 LYS A CA 1
ATOM 2373 C C . LYS A 1 293 ? -4.926 24.248 -12.906 1.00 82.38 293 LYS A C 1
ATOM 2375 O O . LYS A 1 293 ? -3.908 23.703 -13.330 1.00 82.38 293 LYS A O 1
ATOM 2380 N N . ARG A 1 294 ? -5.183 24.378 -11.599 1.00 71.69 294 ARG A N 1
ATOM 2381 C CA . ARG A 1 294 ? -4.260 23.892 -10.555 1.00 71.69 294 ARG A CA 1
ATOM 2382 C C . ARG A 1 294 ? -4.221 22.369 -10.482 1.00 71.69 294 ARG A C 1
ATOM 2384 O O . ARG A 1 294 ? -3.140 21.797 -10.344 1.00 71.69 294 ARG A O 1
ATOM 2391 N N . ALA A 1 295 ? -5.376 21.726 -10.621 1.00 70.25 295 ALA A N 1
ATOM 2392 C CA . ALA A 1 295 ? -5.499 20.276 -10.644 1.00 70.25 295 ALA A CA 1
ATOM 2393 C C . ALA A 1 295 ? -4.768 19.648 -11.845 1.00 70.25 295 ALA A C 1
ATOM 2395 O O . ALA A 1 295 ? -3.957 18.738 -11.666 1.00 70.25 295 ALA A O 1
ATOM 2396 N N . ASP A 1 296 ? -4.991 20.171 -13.055 1.00 71.31 296 ASP A N 1
ATOM 2397 C CA . ASP A 1 296 ? -4.412 19.622 -14.287 1.00 71.31 296 ASP A CA 1
ATOM 2398 C C . ASP A 1 296 ? -2.892 19.872 -14.380 1.00 71.31 296 ASP A C 1
ATOM 2400 O O . ASP A 1 296 ? -2.151 18.999 -14.835 1.00 71.31 296 ASP A O 1
ATOM 2404 N N . ASN A 1 297 ? -2.399 21.024 -13.904 1.00 64.88 297 ASN A N 1
ATOM 2405 C CA . ASN A 1 297 ? -0.975 21.388 -13.994 1.00 64.88 297 ASN A CA 1
ATOM 2406 C C . ASN A 1 297 ? -0.133 20.984 -12.770 1.00 64.88 297 ASN A C 1
ATOM 2408 O O . ASN A 1 297 ? 1.072 21.234 -12.753 1.00 64.88 297 ASN A O 1
ATOM 2412 N N . ARG A 1 298 ? -0.735 20.361 -11.744 1.00 56.53 298 ARG A N 1
ATOM 2413 C CA . ARG A 1 298 ? -0.078 20.009 -10.466 1.00 56.53 298 ARG A CA 1
ATOM 2414 C C . ARG A 1 298 ? 0.652 21.195 -9.809 1.00 56.53 298 ARG A C 1
ATOM 2416 O O . ARG A 1 298 ? 1.675 21.017 -9.146 1.00 56.53 298 ARG A O 1
ATOM 2423 N N . GLU A 1 299 ? 0.134 22.410 -9.983 1.00 45.41 299 GLU A N 1
ATOM 2424 C CA . GLU A 1 299 ? 0.702 23.622 -9.386 1.00 45.41 299 GLU A CA 1
ATOM 2425 C C . GLU A 1 299 ? 0.254 23.773 -7.920 1.00 45.41 299 GLU A C 1
ATOM 2427 O O . GLU A 1 299 ? -0.880 23.446 -7.573 1.00 45.41 299 GLU A O 1
ATOM 2432 N N . ARG A 1 300 ? 1.190 24.228 -7.064 1.00 40.09 300 ARG A N 1
ATOM 2433 C CA . ARG A 1 300 ? 1.076 24.525 -5.615 1.00 40.09 300 ARG A CA 1
ATOM 2434 C C . ARG A 1 300 ? -0.291 24.205 -4.973 1.00 40.09 300 ARG A C 1
ATOM 2436 O O . ARG A 1 300 ? -1.232 24.983 -5.082 1.00 40.09 300 ARG A O 1
ATOM 2443 N N . GLY A 1 301 ? -0.347 23.120 -4.199 1.00 49.81 301 GLY A N 1
ATOM 2444 C CA . GLY A 1 301 ? -1.390 22.898 -3.185 1.00 49.81 301 GLY A CA 1
ATOM 2445 C C . GLY A 1 301 ? -2.662 22.163 -3.623 1.00 49.81 301 GLY A C 1
ATOM 2446 O O . GLY A 1 301 ? -3.417 21.769 -2.750 1.00 49.81 301 GLY A O 1
ATOM 2447 N N . VAL A 1 302 ? -2.885 21.903 -4.920 1.00 44.84 302 VAL A N 1
ATOM 2448 C CA . VAL A 1 302 ? -4.079 21.155 -5.409 1.00 44.84 302 VAL A CA 1
ATOM 2449 C C . VAL A 1 302 ? -3.703 19.816 -6.076 1.00 44.84 302 VAL A C 1
ATOM 2451 O O . VAL A 1 302 ? -4.556 19.025 -6.474 1.00 44.84 302 VAL A O 1
ATOM 2454 N N . GLY A 1 303 ? -2.406 19.504 -6.181 1.00 44.38 303 GLY A N 1
ATOM 2455 C CA . GLY A 1 303 ? -1.919 18.295 -6.864 1.00 44.38 303 GLY A CA 1
ATOM 2456 C C . GLY A 1 303 ? -2.088 16.986 -6.080 1.00 44.38 303 GLY A C 1
ATOM 2457 O O . GLY A 1 303 ? -2.149 15.914 -6.687 1.00 44.38 303 GLY A O 1
ATOM 2458 N N . TYR A 1 304 ? -2.174 17.053 -4.749 1.00 49.88 304 TYR A N 1
ATOM 2459 C CA . TYR A 1 304 ? -2.225 15.858 -3.906 1.00 49.88 304 TYR A CA 1
ATOM 2460 C C . TYR A 1 304 ? -3.626 15.246 -3.858 1.00 49.88 304 TYR A C 1
ATOM 2462 O O . TYR A 1 304 ? -3.805 14.096 -4.251 1.00 49.88 304 TYR A O 1
ATOM 2470 N N . GLU A 1 305 ? -4.638 16.050 -3.515 1.00 53.41 305 GLU A N 1
ATOM 2471 C CA . GLU A 1 305 ? -6.051 15.648 -3.582 1.00 53.41 305 GLU A CA 1
ATOM 2472 C C . GLU A 1 305 ? -6.438 15.174 -4.977 1.00 53.41 305 GLU A C 1
ATOM 2474 O O . GLU A 1 305 ? -7.084 14.142 -5.124 1.00 53.41 305 GLU A O 1
ATOM 2479 N N . THR A 1 306 ? -5.973 15.885 -6.008 1.00 54.22 306 THR A N 1
ATOM 2480 C CA . THR A 1 306 ? -6.179 15.509 -7.408 1.00 54.22 306 THR A CA 1
ATOM 2481 C C . THR A 1 306 ? -5.673 14.099 -7.682 1.00 54.22 306 THR A C 1
ATOM 2483 O O . THR A 1 306 ? -6.385 13.325 -8.312 1.00 54.22 306 THR A O 1
ATOM 2486 N N . SER A 1 307 ? -4.493 13.726 -7.177 1.00 55.91 307 SER A N 1
ATOM 2487 C CA . SER A 1 307 ? -3.950 12.374 -7.366 1.00 55.91 307 SER A CA 1
ATOM 2488 C C . SER A 1 307 ? -4.810 11.321 -6.661 1.00 55.91 307 SER A C 1
ATOM 2490 O O . SER A 1 307 ? -5.091 10.283 -7.240 1.00 55.91 307 SER A O 1
ATOM 2492 N N . LEU A 1 308 ? -5.331 11.623 -5.473 1.00 58.31 308 LEU A N 1
ATOM 2493 C CA . LEU A 1 308 ? -6.135 10.695 -4.667 1.00 58.31 308 LEU A CA 1
ATOM 2494 C C . LEU A 1 308 ? -7.555 10.511 -5.194 1.00 58.31 308 LEU A C 1
ATOM 2496 O O . LEU A 1 308 ? -8.071 9.396 -5.235 1.00 58.31 308 LEU A O 1
ATOM 2500 N N . ILE A 1 309 ? -8.183 11.609 -5.616 1.00 60.41 309 ILE A N 1
ATOM 2501 C CA . ILE A 1 309 ? -9.479 11.606 -6.289 1.00 60.41 309 ILE A CA 1
ATOM 2502 C C . ILE A 1 309 ? -9.338 10.854 -7.613 1.00 60.41 309 ILE A C 1
ATOM 2504 O O . ILE A 1 309 ? -10.146 9.979 -7.903 1.00 60.41 309 ILE A O 1
ATOM 2508 N N . THR A 1 310 ? -8.275 11.122 -8.377 1.00 57.50 310 THR A N 1
ATOM 2509 C CA . THR A 1 310 ? -7.963 10.394 -9.615 1.00 57.50 310 THR A CA 1
ATOM 2510 C C . THR A 1 310 ? -7.744 8.904 -9.346 1.00 57.50 310 THR A C 1
ATOM 2512 O O . THR A 1 310 ? -8.328 8.081 -10.040 1.00 57.50 310 THR A O 1
ATOM 2515 N N . ASP A 1 311 ? -6.991 8.537 -8.308 1.00 55.94 311 ASP A N 1
ATOM 2516 C CA . ASP A 1 311 ? -6.724 7.142 -7.946 1.00 55.94 311 ASP A CA 1
ATOM 2517 C C . ASP A 1 311 ? -7.997 6.397 -7.517 1.00 55.94 311 ASP A C 1
ATOM 2519 O O . ASP A 1 311 ? -8.195 5.245 -7.899 1.00 55.94 311 ASP A O 1
ATOM 2523 N N . ASP A 1 312 ? -8.889 7.029 -6.747 1.00 57.16 312 ASP A N 1
ATOM 2524 C CA . ASP A 1 312 ? -10.167 6.430 -6.333 1.00 57.16 312 ASP A CA 1
ATOM 2525 C C . ASP A 1 312 ? -11.156 6.321 -7.513 1.00 57.16 312 ASP A C 1
ATOM 2527 O O . ASP A 1 312 ? -11.892 5.339 -7.614 1.00 57.16 312 ASP A O 1
ATOM 2531 N N . LEU A 1 313 ? -11.130 7.287 -8.441 1.00 54.00 313 LEU A N 1
ATOM 2532 C CA . LEU A 1 313 ? -11.918 7.300 -9.680 1.00 54.00 313 LEU A CA 1
ATOM 2533 C C . LEU A 1 313 ? -11.435 6.285 -10.724 1.00 54.00 313 LEU A C 1
ATOM 2535 O O . LEU A 1 313 ? -12.250 5.748 -11.474 1.00 54.00 313 LEU A O 1
ATOM 2539 N N . ILE A 1 314 ? -10.125 6.034 -10.786 1.00 50.50 314 ILE A N 1
ATOM 2540 C CA . ILE A 1 314 ? -9.518 5.018 -11.655 1.00 50.50 314 ILE A CA 1
ATOM 2541 C C . ILE A 1 314 ? -9.800 3.614 -11.109 1.00 50.50 314 ILE A C 1
ATOM 2543 O O . ILE A 1 314 ? -10.068 2.711 -11.899 1.00 50.50 314 ILE A O 1
ATOM 2547 N N . LYS A 1 315 ? -9.784 3.436 -9.777 1.00 48.91 315 LYS A N 1
ATOM 2548 C CA . LYS A 1 315 ? -10.109 2.161 -9.111 1.00 48.91 315 LYS A CA 1
ATOM 2549 C C . LYS A 1 315 ? -11.547 1.705 -9.367 1.00 48.91 315 LYS A C 1
ATOM 2551 O O . LYS A 1 315 ? -11.770 0.509 -9.517 1.00 48.91 315 LYS A O 1
ATOM 2556 N N . ASP A 1 316 ? -12.504 2.632 -9.424 1.00 46.94 316 ASP A N 1
ATOM 2557 C CA . ASP A 1 316 ? -13.890 2.338 -9.802 1.00 46.94 316 ASP A CA 1
ATOM 2558 C C . ASP A 1 316 ? -14.538 3.533 -10.521 1.00 46.94 316 ASP A C 1
ATOM 2560 O O . ASP A 1 316 ? -14.992 4.508 -9.913 1.00 46.94 316 ASP A O 1
ATOM 2564 N N . GLN A 1 317 ? -14.628 3.431 -11.849 1.00 49.59 317 GLN A N 1
ATOM 2565 C CA . GLN A 1 317 ? -15.213 4.477 -12.689 1.00 49.59 317 GLN A CA 1
ATOM 2566 C C . GLN A 1 317 ? -16.729 4.632 -12.485 1.00 49.59 317 GLN A C 1
ATOM 2568 O O . GLN A 1 317 ? -17.262 5.716 -12.730 1.00 49.59 317 GLN A O 1
ATOM 2573 N N . ASN A 1 318 ? -17.430 3.616 -11.975 1.00 48.34 318 ASN A N 1
ATOM 2574 C CA . ASN A 1 318 ? -18.868 3.688 -11.699 1.00 48.34 318 ASN A CA 1
ATOM 2575 C C . ASN A 1 318 ? -19.173 4.223 -10.295 1.00 48.34 318 ASN A C 1
ATOM 2577 O O . ASN A 1 318 ? -20.333 4.484 -9.972 1.00 48.34 318 ASN A O 1
ATOM 2581 N N . ARG A 1 319 ? -18.144 4.456 -9.471 1.00 67.00 319 ARG A N 1
ATOM 2582 C CA . ARG A 1 319 ? -18.305 4.985 -8.119 1.00 67.00 319 ARG A CA 1
ATOM 2583 C C . ARG A 1 319 ? -18.918 6.383 -8.151 1.00 67.00 319 ARG A C 1
ATOM 2585 O O . ARG A 1 319 ? -18.326 7.338 -8.655 1.00 67.00 319 ARG A O 1
ATOM 2592 N N . ILE A 1 320 ? -20.101 6.526 -7.561 1.00 81.56 320 ILE A N 1
ATOM 2593 C CA . ILE A 1 320 ? -20.864 7.787 -7.474 1.00 81.56 320 ILE A CA 1
ATOM 2594 C C . ILE A 1 320 ? -20.491 8.632 -6.241 1.00 81.56 320 ILE A C 1
ATOM 2596 O O . ILE A 1 320 ? -21.323 9.337 -5.670 1.00 81.56 320 ILE A O 1
ATOM 2600 N N . LYS A 1 321 ? -19.239 8.519 -5.788 1.00 85.19 321 LYS A N 1
ATOM 2601 C CA . LYS A 1 321 ? -18.713 9.194 -4.592 1.00 85.19 321 LYS A CA 1
ATOM 2602 C C . LYS A 1 321 ? -18.331 10.650 -4.853 1.00 85.19 321 LYS A C 1
ATOM 2604 O O . LYS A 1 321 ? -18.525 11.487 -3.979 1.00 85.19 321 LYS A O 1
ATOM 2609 N N . PHE A 1 322 ? -17.805 10.944 -6.039 1.00 88.81 322 PHE A N 1
ATOM 2610 C CA . PHE A 1 322 ? -17.303 12.267 -6.407 1.00 88.81 322 PHE A CA 1
ATOM 2611 C C . PHE A 1 322 ? -18.372 13.049 -7.165 1.00 88.81 322 PHE A C 1
ATOM 2613 O O . PHE A 1 322 ? -18.752 12.660 -8.273 1.00 88.81 322 PHE A O 1
ATOM 2620 N N . ILE A 1 323 ? -18.845 14.141 -6.567 1.00 93.50 323 ILE A N 1
ATOM 2621 C CA . ILE A 1 323 ? -19.908 14.994 -7.102 1.00 93.50 323 ILE A CA 1
ATOM 2622 C C . ILE A 1 323 ? -19.297 16.357 -7.442 1.00 93.50 323 ILE A C 1
ATOM 2624 O O . ILE A 1 323 ? -18.969 17.127 -6.536 1.00 93.50 323 ILE A O 1
ATOM 2628 N N . PRO A 1 324 ? -19.128 16.688 -8.732 1.00 93.25 324 PRO A N 1
ATOM 2629 C CA . PRO A 1 324 ? -18.650 18.007 -9.110 1.00 93.25 324 PRO A CA 1
ATOM 2630 C C . PRO A 1 324 ? -19.756 19.058 -8.940 1.00 93.25 324 PRO A C 1
ATOM 2632 O O . PRO A 1 324 ? -20.876 18.872 -9.424 1.00 93.25 324 PRO A O 1
ATOM 2635 N N . ILE A 1 325 ? -19.419 20.188 -8.325 1.00 96.00 325 ILE A N 1
ATOM 2636 C CA . ILE A 1 325 ? -20.290 21.357 -8.173 1.00 96.00 325 ILE A CA 1
ATOM 2637 C C . ILE A 1 325 ? -19.696 22.500 -8.995 1.00 96.00 325 ILE A C 1
ATOM 2639 O O . ILE A 1 325 ? -18.653 23.043 -8.645 1.00 96.00 325 ILE A O 1
ATOM 2643 N N . ILE A 1 326 ? -20.328 22.862 -10.112 1.00 94.44 326 ILE A N 1
ATOM 2644 C CA . ILE A 1 326 ? -19.849 23.932 -10.996 1.00 94.44 326 ILE A CA 1
ATOM 2645 C C . ILE A 1 326 ? -20.278 25.269 -10.400 1.00 94.44 326 ILE A C 1
ATOM 2647 O O . ILE A 1 326 ? -21.421 25.698 -10.589 1.00 94.44 326 ILE A O 1
ATOM 2651 N N . ARG A 1 327 ? -19.352 25.922 -9.689 1.00 93.44 327 ARG A N 1
ATOM 2652 C CA . ARG A 1 327 ? -19.573 27.257 -9.119 1.00 93.44 327 ARG A CA 1
ATOM 2653 C C . ARG A 1 327 ? -19.278 28.360 -10.133 1.00 93.44 327 ARG A C 1
ATOM 2655 O O . ARG A 1 327 ? -20.033 29.318 -10.226 1.00 93.44 327 ARG A O 1
ATOM 2662 N N . ILE A 1 328 ? -18.218 28.213 -10.930 1.00 90.56 328 ILE A N 1
ATOM 2663 C CA . ILE A 1 328 ? -17.827 29.189 -11.961 1.00 90.56 328 ILE A CA 1
ATOM 2664 C C . ILE A 1 328 ? -17.573 28.452 -13.277 1.00 90.56 328 ILE A C 1
ATOM 2666 O O . ILE A 1 328 ? -16.988 27.371 -13.282 1.00 90.56 328 ILE A O 1
ATOM 2670 N N . GLY A 1 329 ? -17.981 29.047 -14.401 1.00 90.69 329 GLY A N 1
ATOM 2671 C CA . GLY A 1 329 ? -17.723 28.523 -15.745 1.00 90.69 329 GLY A CA 1
ATOM 2672 C C . GLY A 1 329 ? -18.691 27.419 -16.190 1.00 90.69 329 GLY A C 1
ATOM 2673 O O . GLY A 1 329 ? -19.882 27.442 -15.878 1.00 90.69 329 GLY A O 1
ATOM 2674 N N . SER A 1 330 ? -18.182 26.475 -16.976 1.00 89.75 330 SER A N 1
ATOM 2675 C CA . SER A 1 330 ? -18.890 25.314 -17.514 1.00 89.75 330 SER A CA 1
ATOM 2676 C C . SER A 1 330 ? -18.149 24.019 -17.181 1.00 89.75 330 SER A C 1
ATOM 2678 O O . SER A 1 330 ? -17.039 24.034 -16.650 1.00 89.75 330 SER A O 1
ATOM 2680 N N . LYS A 1 331 ? -18.745 22.878 -17.538 1.00 87.69 331 LYS A N 1
ATOM 2681 C CA . LYS A 1 331 ? -18.081 21.575 -17.433 1.00 87.69 331 LYS A CA 1
ATOM 2682 C C . LYS A 1 331 ? -16.703 21.578 -18.105 1.00 87.69 331 LYS A C 1
ATOM 2684 O O . LYS A 1 331 ? -15.718 21.213 -17.475 1.00 87.69 331 LYS A O 1
ATOM 2689 N N . ASP A 1 332 ? -16.615 22.069 -19.339 1.00 86.56 332 ASP A N 1
ATOM 2690 C CA . ASP A 1 332 ? -15.367 22.050 -20.109 1.00 86.56 332 ASP A CA 1
ATOM 2691 C C . ASP A 1 332 ? -14.293 22.962 -19.505 1.00 86.56 332 ASP A C 1
ATOM 2693 O O . ASP A 1 332 ? -13.117 22.587 -19.432 1.00 86.56 332 ASP A O 1
ATOM 2697 N N . SER A 1 333 ? -14.698 24.145 -19.029 1.00 89.25 333 SER A N 1
ATOM 2698 C CA . SER A 1 333 ? -13.766 25.126 -18.471 1.00 89.25 333 SER A CA 1
ATOM 2699 C C . SER A 1 333 ? -13.340 24.822 -17.040 1.00 89.25 333 SER A C 1
ATOM 2701 O O . SER A 1 333 ? -12.318 25.348 -16.617 1.00 89.25 333 SER A O 1
ATOM 2703 N N . SER A 1 334 ? -14.109 24.020 -16.296 1.00 89.12 334 SER A N 1
ATOM 2704 C CA . SER A 1 334 ? -13.966 23.919 -14.836 1.00 89.12 334 SER A CA 1
ATOM 2705 C C . SER A 1 334 ? -13.766 22.499 -14.314 1.00 89.12 334 SER A C 1
ATOM 2707 O O . SER A 1 334 ? -13.392 22.340 -13.157 1.00 89.12 334 SER A O 1
ATOM 2709 N N . TYR A 1 335 ? -13.971 21.455 -15.125 1.00 88.50 335 TYR A N 1
ATOM 2710 C CA . TYR A 1 335 ? -13.639 20.086 -14.716 1.00 88.50 335 TYR A CA 1
ATOM 2711 C C . TYR A 1 335 ? -12.172 19.782 -15.000 1.00 88.50 335 TYR A C 1
ATOM 2713 O O . TYR A 1 335 ? -11.771 19.836 -16.166 1.00 88.50 335 TYR A O 1
ATOM 2721 N N . PRO A 1 336 ? -11.388 19.384 -13.988 1.00 79.31 336 PRO A N 1
ATOM 2722 C CA . PRO A 1 336 ? -10.132 18.689 -14.221 1.00 79.31 336 PRO A CA 1
ATOM 2723 C C . PRO A 1 336 ? -10.324 17.459 -15.110 1.00 79.31 336 PRO A C 1
ATOM 2725 O O . PRO A 1 336 ? -11.383 16.820 -15.088 1.00 79.31 336 PRO A O 1
ATOM 2728 N N . ILE A 1 337 ? -9.281 17.089 -15.852 1.00 75.81 337 ILE A N 1
ATOM 2729 C CA . ILE A 1 337 ? -9.312 15.977 -16.818 1.00 75.81 337 ILE A CA 1
ATOM 2730 C C . ILE A 1 337 ? -9.796 14.675 -16.158 1.00 75.81 337 ILE A C 1
ATOM 2732 O O . ILE A 1 337 ? -10.562 13.920 -16.759 1.00 75.81 337 ILE A O 1
ATOM 2736 N N . TYR A 1 338 ? -9.418 14.439 -14.899 1.00 75.25 338 TYR A N 1
ATOM 2737 C CA . TYR A 1 338 ? -9.765 13.224 -14.161 1.00 75.25 338 TYR A CA 1
ATOM 2738 C C . TYR A 1 338 ? -11.264 13.070 -13.848 1.00 75.25 338 TYR A C 1
ATOM 2740 O O . TYR A 1 338 ? -11.720 11.957 -13.591 1.00 75.25 338 TYR A O 1
ATOM 2748 N N . LEU A 1 339 ? -12.056 14.152 -13.869 1.00 78.56 339 LEU A N 1
ATOM 2749 C CA . LEU A 1 339 ? -13.505 14.071 -13.639 1.00 78.56 339 LEU A CA 1
ATOM 2750 C C . LEU A 1 339 ? -14.269 13.528 -14.848 1.00 78.56 339 LEU A C 1
ATOM 2752 O O . LEU A 1 339 ? -15.425 13.113 -14.708 1.00 78.56 339 LEU A O 1
ATOM 2756 N N . GLY A 1 340 ? -13.635 13.514 -16.025 1.00 80.19 340 GLY A N 1
ATOM 2757 C CA . GLY A 1 340 ? -14.215 13.006 -17.261 1.00 80.19 340 GLY A CA 1
ATOM 2758 C C . GLY A 1 340 ? -15.612 13.572 -17.528 1.00 80.19 340 GLY A C 1
ATOM 2759 O O . GLY A 1 340 ? -15.857 14.774 -17.423 1.00 80.19 340 GLY A O 1
ATOM 2760 N N . ASN A 1 341 ? -16.562 12.690 -17.855 1.00 78.88 341 ASN A N 1
ATOM 2761 C CA . ASN A 1 341 ? -17.925 13.082 -18.215 1.00 78.88 341 ASN A CA 1
ATOM 2762 C C . ASN A 1 341 ? -18.942 12.967 -17.062 1.00 78.88 341 ASN A C 1
ATOM 2764 O O . ASN A 1 341 ? -20.146 12.921 -17.323 1.00 78.88 341 ASN A O 1
ATOM 2768 N N . ARG A 1 342 ? -18.512 12.956 -15.793 1.00 84.31 342 ARG A N 1
ATOM 2769 C CA . ARG A 1 342 ? -19.437 12.811 -14.651 1.00 84.31 342 ARG A CA 1
ATOM 2770 C C . ARG A 1 342 ? -20.550 13.858 -14.658 1.00 84.31 342 ARG A C 1
ATOM 2772 O O . ARG A 1 342 ? -20.356 14.988 -15.113 1.00 84.31 342 ARG A O 1
ATOM 2779 N N . LYS A 1 343 ? -21.735 13.459 -14.189 1.00 85.69 343 LYS A N 1
ATOM 2780 C CA . LYS A 1 343 ? -22.836 14.391 -13.940 1.00 85.69 343 LYS A CA 1
ATOM 2781 C C . LYS A 1 343 ? -22.486 15.192 -12.688 1.00 85.69 343 LYS A C 1
ATOM 2783 O O . LYS A 1 343 ? -22.173 14.601 -11.660 1.00 85.69 343 LYS A O 1
ATOM 2788 N N . GLY A 1 344 ? -22.532 16.511 -12.795 1.00 88.88 344 GLY A N 1
ATOM 2789 C CA . GLY A 1 344 ? -22.403 17.417 -11.663 1.00 88.88 344 GLY A CA 1
ATOM 2790 C C . GLY A 1 344 ? -23.559 18.399 -11.619 1.00 88.88 344 GLY A C 1
ATOM 2791 O O . GLY A 1 344 ? -24.427 18.387 -12.496 1.00 88.88 344 GLY A O 1
ATOM 2792 N N . LEU A 1 345 ? -23.552 19.235 -10.591 1.00 94.44 345 LEU A N 1
ATOM 2793 C CA . LEU A 1 345 ? -24.600 20.207 -10.317 1.00 94.44 345 LEU A CA 1
ATOM 2794 C C . LEU A 1 345 ? -24.101 21.619 -10.624 1.00 94.44 345 LEU A C 1
ATOM 2796 O O . LEU A 1 345 ? -22.978 21.972 -10.268 1.00 94.44 345 LEU A O 1
ATOM 2800 N N . TYR A 1 346 ? -24.927 22.431 -11.278 1.00 90.81 346 TYR A N 1
ATOM 2801 C CA . TYR A 1 346 ? -24.630 23.846 -11.492 1.00 90.81 346 TYR A CA 1
ATOM 2802 C C . TYR A 1 346 ? -25.138 24.657 -10.300 1.00 90.81 346 TYR A C 1
ATOM 2804 O O . TYR A 1 346 ? -26.322 24.615 -9.990 1.00 90.81 346 TYR A O 1
ATOM 2812 N N . MET A 1 347 ? -24.249 25.415 -9.656 1.00 93.50 347 MET A N 1
ATOM 2813 C CA . MET A 1 347 ? -24.593 26.332 -8.562 1.00 93.50 347 MET A CA 1
ATOM 2814 C C . MET A 1 347 ? -23.946 27.698 -8.806 1.00 93.50 347 MET A C 1
ATOM 2816 O O . MET A 1 347 ? -23.172 28.194 -7.990 1.00 93.50 347 MET A O 1
ATOM 2820 N N . ARG A 1 348 ? -24.197 28.266 -9.990 1.00 87.50 348 ARG A N 1
ATOM 2821 C CA . ARG A 1 348 ? -23.535 29.486 -10.479 1.00 87.50 348 ARG A CA 1
ATOM 2822 C C . ARG A 1 348 ? -24.221 30.771 -10.033 1.00 87.50 348 ARG A C 1
ATOM 2824 O O . ARG A 1 348 ? -23.539 31.721 -9.677 1.00 87.50 348 ARG A O 1
ATOM 2831 N N . GLU A 1 349 ? -25.548 30.780 -10.076 1.00 81.94 349 GLU A N 1
ATOM 2832 C CA . GLU A 1 349 ? -26.366 31.950 -9.769 1.00 81.94 349 GLU A CA 1
ATOM 2833 C C . GLU A 1 349 ? -26.928 31.816 -8.355 1.00 81.94 349 GLU A C 1
ATOM 2835 O O . GLU A 1 349 ? -27.550 30.807 -8.015 1.00 81.94 349 GLU A O 1
ATOM 2840 N N . ASP A 1 350 ? -26.736 32.837 -7.524 1.00 78.38 350 ASP A N 1
ATOM 2841 C CA . ASP A 1 350 ? -27.144 32.777 -6.115 1.00 78.38 350 ASP A CA 1
ATOM 2842 C C . ASP A 1 350 ? -28.669 32.751 -5.945 1.00 78.38 350 ASP A C 1
ATOM 2844 O O . ASP A 1 350 ? -29.179 32.188 -4.977 1.00 78.38 350 ASP A O 1
ATOM 2848 N N . ASN A 1 351 ? -29.407 33.267 -6.931 1.00 79.69 351 ASN A N 1
ATOM 2849 C CA . ASN A 1 351 ? -30.870 33.215 -6.960 1.00 79.69 351 ASN A CA 1
ATOM 2850 C C . ASN A 1 351 ? -31.415 31.776 -7.030 1.00 79.69 351 ASN A C 1
ATOM 2852 O O . ASN A 1 351 ? -32.504 31.517 -6.522 1.00 79.69 351 ASN A O 1
ATOM 2856 N N . ASP A 1 352 ? -30.640 30.839 -7.584 1.00 82.56 352 ASP A N 1
ATOM 2857 C CA . ASP A 1 352 ? -31.031 29.432 -7.736 1.00 82.56 352 ASP A CA 1
ATOM 2858 C C . ASP A 1 352 ? -30.439 28.534 -6.632 1.00 82.56 352 ASP A C 1
ATOM 2860 O O . ASP A 1 352 ? -30.673 27.321 -6.606 1.00 82.56 352 ASP A O 1
ATOM 2864 N N . TYR A 1 353 ? -29.689 29.115 -5.685 1.00 87.38 353 TYR A N 1
ATOM 2865 C CA . TYR A 1 353 ? -28.928 28.376 -4.674 1.00 87.38 353 TYR A CA 1
ATOM 2866 C C . TYR A 1 353 ? -29.798 27.417 -3.858 1.00 87.38 353 TYR A C 1
ATOM 2868 O O . TYR A 1 353 ? -29.431 26.260 -3.683 1.00 87.38 353 TYR A O 1
ATOM 2876 N N . THR A 1 354 ? -30.971 27.861 -3.398 1.00 88.12 354 THR A N 1
ATOM 2877 C CA . THR A 1 354 ? -31.852 27.032 -2.553 1.00 88.12 354 THR A CA 1
ATOM 2878 C C . THR A 1 354 ? -32.364 25.802 -3.303 1.00 88.12 354 THR A C 1
ATOM 2880 O O . THR A 1 354 ? -32.414 24.706 -2.746 1.00 88.12 354 THR A O 1
ATOM 2883 N N . GLN A 1 355 ? -32.725 25.962 -4.579 1.00 89.44 355 GLN A N 1
ATOM 2884 C CA . GLN A 1 355 ? -33.198 24.851 -5.401 1.00 89.44 355 GLN A CA 1
ATOM 2885 C C . GLN A 1 355 ? -32.076 23.836 -5.634 1.00 89.44 355 GLN A C 1
ATOM 2887 O O . GLN A 1 355 ? -32.280 22.639 -5.428 1.00 89.44 355 GLN A O 1
ATOM 2892 N N . ALA A 1 356 ? -30.889 24.312 -6.012 1.00 90.75 356 ALA A N 1
ATOM 2893 C CA . ALA A 1 356 ? -29.746 23.444 -6.248 1.00 90.75 356 ALA A CA 1
ATOM 2894 C C . ALA A 1 356 ? -29.256 22.766 -4.952 1.00 90.75 356 ALA A C 1
ATOM 2896 O O . ALA A 1 356 ? -28.916 21.586 -4.963 1.00 90.75 356 ALA A O 1
ATOM 2897 N N . LEU A 1 357 ? -29.290 23.463 -3.811 1.00 92.88 357 LEU A N 1
ATOM 2898 C CA . LEU A 1 357 ? -28.971 22.889 -2.503 1.00 92.88 357 LEU A CA 1
ATOM 2899 C C . LEU A 1 357 ? -29.917 21.731 -2.155 1.00 92.88 357 LEU A C 1
ATOM 2901 O O . LEU A 1 357 ? -29.451 20.684 -1.712 1.00 92.88 357 LEU A O 1
ATOM 2905 N N . ASN A 1 358 ? -31.222 21.878 -2.396 1.00 91.62 358 ASN A N 1
ATOM 2906 C CA . ASN A 1 358 ? -32.181 20.793 -2.171 1.00 91.62 358 ASN A CA 1
ATOM 2907 C C . ASN A 1 358 ? -31.917 19.596 -3.098 1.00 91.62 358 ASN A C 1
ATOM 2909 O O . ASN A 1 358 ? -31.892 18.463 -2.623 1.00 91.62 358 ASN A O 1
ATOM 2913 N N . GLU A 1 359 ? -31.632 19.837 -4.385 1.00 92.06 359 GLU A N 1
ATOM 2914 C CA . GLU A 1 359 ? -31.243 18.769 -5.320 1.00 92.06 359 GLU A CA 1
ATOM 2915 C C . GLU A 1 359 ? -29.989 18.022 -4.833 1.00 92.06 359 GLU A C 1
ATOM 2917 O O . GLU A 1 359 ? -29.931 16.791 -4.885 1.00 92.06 359 GLU A O 1
ATOM 2922 N N . LEU A 1 360 ? -28.999 18.752 -4.311 1.00 94.81 360 LEU A N 1
ATOM 2923 C CA . LEU A 1 360 ? -27.780 18.173 -3.756 1.00 94.81 360 LEU A CA 1
ATOM 2924 C C . LEU A 1 360 ? -28.055 17.344 -2.495 1.00 94.81 360 LEU A C 1
ATOM 2926 O O . LEU A 1 360 ? -27.560 16.222 -2.387 1.00 94.81 360 LEU A O 1
ATOM 2930 N N . ILE A 1 361 ? -28.849 17.867 -1.556 1.00 93.31 361 ILE A N 1
ATOM 2931 C CA . ILE A 1 361 ? -29.229 17.167 -0.319 1.00 93.31 361 ILE A CA 1
ATOM 2932 C C . ILE A 1 361 ? -29.952 15.859 -0.652 1.00 93.31 361 ILE A C 1
ATOM 2934 O O . ILE A 1 361 ? -29.608 14.804 -0.108 1.00 93.31 361 ILE A O 1
ATOM 2938 N N . ASP A 1 362 ? -30.919 15.908 -1.567 1.00 89.81 362 ASP A N 1
ATOM 2939 C CA . ASP A 1 362 ? -31.670 14.729 -1.990 1.00 89.81 362 ASP A CA 1
ATOM 2940 C C . ASP A 1 362 ? -30.766 13.719 -2.699 1.00 89.81 362 ASP A C 1
ATOM 2942 O O . ASP A 1 362 ? -30.880 12.513 -2.462 1.00 89.81 362 ASP A O 1
ATOM 2946 N N . ASN A 1 363 ? -29.819 14.183 -3.521 1.00 91.81 363 ASN A N 1
ATOM 2947 C CA . ASN A 1 363 ? -28.848 13.301 -4.157 1.00 91.81 363 ASN A CA 1
ATOM 2948 C C . ASN A 1 363 ? -27.967 12.589 -3.121 1.00 91.81 363 ASN A C 1
ATOM 2950 O O . ASN A 1 363 ? -27.873 11.363 -3.153 1.00 91.81 363 ASN A O 1
ATOM 2954 N N . ILE A 1 364 ? -27.384 13.334 -2.177 1.00 90.94 364 ILE A N 1
ATOM 2955 C CA . ILE A 1 364 ? -26.511 12.775 -1.138 1.00 90.94 364 ILE A CA 1
ATOM 2956 C C . ILE A 1 364 ? -27.289 11.811 -0.241 1.00 90.94 364 ILE A C 1
ATOM 2958 O O . ILE A 1 364 ? -26.730 10.805 0.176 1.00 90.94 364 ILE A O 1
ATOM 2962 N N . ARG A 1 365 ? -28.568 12.051 0.069 1.00 88.38 365 ARG A N 1
ATOM 2963 C CA . ARG A 1 365 ? -29.361 11.114 0.888 1.00 88.38 365 ARG A CA 1
ATOM 2964 C C . ARG A 1 365 ? -29.628 9.802 0.161 1.00 88.38 365 ARG A C 1
ATOM 2966 O O . ARG A 1 365 ? -29.402 8.735 0.734 1.00 88.38 365 ARG A O 1
ATOM 2973 N N . ASN A 1 366 ? -30.059 9.886 -1.093 1.00 82.75 366 ASN A N 1
ATOM 2974 C CA . ASN A 1 366 ? -30.568 8.735 -1.837 1.00 82.75 366 ASN A CA 1
ATOM 2975 C C . ASN A 1 366 ? -29.474 7.873 -2.480 1.00 82.75 366 ASN A C 1
ATOM 2977 O O . ASN A 1 366 ? -29.702 6.690 -2.728 1.00 82.75 366 ASN A O 1
ATOM 2981 N N . TYR A 1 367 ? -28.291 8.442 -2.711 1.00 78.44 367 TYR A N 1
ATOM 2982 C CA . TYR A 1 367 ? -27.168 7.795 -3.392 1.00 78.44 367 TYR A CA 1
ATOM 2983 C C . TYR A 1 367 ? -25.886 7.941 -2.596 1.00 78.44 367 TYR A C 1
ATOM 2985 O O . TYR A 1 367 ? -24.968 7.112 -2.764 1.00 78.44 367 TYR A O 1
#

Solvent-accessible surface area (backbone atoms only — not comparable to full-atom values): 21351 Å² total; per-residue (Å²): 100,46,50,76,51,57,45,34,48,56,48,47,52,59,58,50,57,78,50,69,85,56,89,55,59,69,39,70,42,50,51,71,60,52,50,56,52,49,28,69,74,72,67,57,50,72,66,61,50,52,54,46,50,56,51,51,53,46,34,37,76,71,49,28,31,46,62,60,101,56,101,78,35,59,33,22,29,27,63,61,29,41,42,40,76,76,68,48,85,77,87,70,32,77,59,67,49,61,84,74,34,66,78,86,55,89,49,62,68,60,41,46,54,52,47,41,60,40,25,42,51,79,88,67,13,52,52,56,53,56,69,59,60,52,43,66,52,49,35,85,78,60,66,79,57,94,44,59,69,57,40,52,49,51,29,55,77,69,72,44,70,82,49,64,73,58,45,52,49,54,56,57,69,61,49,55,80,86,46,48,63,58,47,32,52,50,41,23,54,48,46,26,48,62,35,61,45,59,67,84,73,90,78,84,76,86,77,86,75,90,71,89,82,80,89,79,89,79,95,79,74,80,81,75,53,55,30,34,33,51,50,71,62,96,80,49,73,68,60,51,52,49,54,50,51,52,50,51,54,44,38,75,72,56,35,44,70,45,46,76,86,82,53,67,91,88,63,63,60,69,62,50,51,51,57,45,67,74,73,35,66,33,36,38,35,50,21,20,47,65,38,15,52,27,38,67,66,54,40,90,93,36,36,62,63,43,50,52,54,37,51,56,42,68,76,38,76,82,60,82,34,68,38,42,33,36,48,40,86,46,68,84,57,8,49,33,75,79,58,67,85,64,80,60,47,75,55,62,52,78,91,50,38,69,62,44,50,50,55,48,52,53,46,64,73,78,98

Mean predicted aligned error: 16.69 Å

pLDDT: mean 78.2, std 18.24, range [24.83, 97.12]